Protein AF-0000000087521751 (afdb_homodimer)

Radius of gyration: 23.06 Å; Cα contacts (8 Å, |Δi|>4): 655; chains: 2; bounding box: 62×66×50 Å

Secondary structure (DSSP, 8-state):
--------HHHHHHHHHHHHHHHTSS-TTPBPPPHHHHHHHHT--HHHHHHHHHHHHHHTSEEEEPSSSTT-EEEE---HHHHHHHHHHHHIIIIIS-HHHHHHHHHHHHHHHHHSPPS-HHHHHHHHHHHHHHHHHHT-TT--HHHHHHHHHHHHHHHHHTT--HHHHHHHHHHHHHHHHHHHHH---HHHHHHHHHHHHHHHHHHHHHHHTT-HHHHHHHHHHHHHHHHHHS--/--------HHHHHHHHHHHHHHHTSS-TTPBPPPHHHHHHHHT--HHHHHHHHHHHHHHTSEEEEPSSSTT-EEEE---HHHHHHHHHHHHHHTTSS-HHHHHHHHHHHHHHHHHSPPS-HHHHHHHHHHHHHHHHHHT-TT--HHHHHHHHHHHHHHHHHTT--HHHHHHHHHHHHHHHHHHHHH---HHHHHHHHHHHHHHHHHHHHHHHTT-HHHHHHHHHHHHHHHHHHS--

Solvent-accessible surface area (backbone atoms only — not comparable to full-atom values): 24205 Å² total; per-residue (Å²): 133,87,71,66,76,73,75,54,68,27,52,58,52,49,52,49,50,36,50,29,22,58,72,56,80,39,48,76,68,37,68,51,74,53,51,67,57,48,11,64,76,67,72,47,52,50,67,32,38,49,50,29,52,48,46,34,31,58,27,20,39,27,47,72,43,89,62,90,49,96,77,34,40,37,28,33,43,68,37,52,36,56,17,37,13,53,31,48,39,45,36,40,23,57,63,66,50,56,71,68,42,52,51,52,47,47,43,55,50,41,30,50,21,37,56,42,72,52,74,42,65,68,56,33,51,51,41,50,55,53,43,50,53,49,51,57,57,61,61,40,88,80,56,47,69,69,56,42,34,50,49,50,33,51,46,53,34,46,56,27,39,34,28,60,34,60,64,62,30,12,51,41,52,17,41,30,61,58,52,26,49,55,58,59,66,34,54,89,46,67,82,65,40,56,67,51,52,56,52,48,50,52,51,52,52,52,32,51,49,24,54,73,68,65,35,27,68,58,23,19,52,46,47,43,50,53,55,51,51,53,54,69,70,26,80,118,130,88,71,69,76,74,75,56,67,27,51,56,54,48,52,50,50,38,50,29,22,56,74,56,79,40,47,77,68,35,68,52,72,51,50,66,57,48,10,62,75,69,71,47,51,50,67,31,37,48,50,28,52,48,45,33,32,57,28,19,41,27,48,70,44,90,63,92,50,97,75,33,37,38,29,33,42,75,37,48,32,57,18,30,24,54,34,46,42,44,24,37,29,55,65,56,42,54,71,66,42,54,53,51,48,46,44,54,52,42,27,51,21,36,57,42,72,50,73,42,66,69,57,34,50,50,41,51,54,52,44,49,53,48,51,58,56,60,62,39,87,82,55,50,70,69,56,41,34,50,48,49,32,51,43,53,33,46,55,29,39,32,27,61,33,57,64,61,31,34,50,39,40,12,40,29,62,48,52,27,50,56,58,58,67,38,55,87,44,67,81,67,37,54,68,50,51,55,52,49,50,52,50,52,51,53,34,50,49,24,54,73,68,65,35,27,66,59,22,19,51,46,48,43,50,50,55,50,52,53,54,68,69,29,77,120

Sequence (472 aa):
MSTKPTPRAYQVVLEAIERDLRTGKLNLGDQLPGERALAEAHGISRASVRDAIRILDVMGVVRTSTGSGPNSGAVIISNPSAGLSQALRLHVAAKGIQVREIVESRILLETWAAQMTPRDPIHAQQVIERTAVLIMRMDDPQLSRDEFHRIDAEFHVLLSSMAGNSVVEAMMESLRHSISDYVASAIPDDATWQPIVKVLRRQHKAIHRAFANNNRERAAHMLEEHINWFYQQTRFMSTKPTPRAYQVVLEAIERDLRTGKLNLGDQLPGERALAEAHGISRASVRDAIRILDVMGVVRTSTGSGPNSGAVIISNPSAGLSQALRLHVAAKGIQVREIVESRILLETWAAQMTPRDPIHAQQVIERTAVLIMRMDDPQLSRDEFHRIDAEFHVLLSSMAGNSVVEAMMESLRHSISDYVASAIPDDATWQPIVKVLRRQHKAIHRAFANNNRERAAHMLEEHINWFYQQTRF

Structure (mmCIF, N/CA/C/O backbone):
data_AF-0000000087521751-model_v1
#
loop_
_entity.id
_entity.type
_entity.pdbx_description
1 polymer 'FadR family transcriptional regulator'
#
loop_
_atom_site.group_PDB
_atom_site.id
_atom_site.type_symbol
_atom_site.label_atom_id
_atom_site.label_alt_id
_atom_site.label_comp_id
_atom_site.label_asym_id
_atom_site.label_entity_id
_atom_site.label_seq_id
_atom_site.pdbx_PDB_ins_code
_atom_site.Cartn_x
_atom_site.Cartn_y
_atom_site.Cartn_z
_atom_site.occupancy
_atom_site.B_iso_or_equiv
_atom_site.auth_seq_id
_atom_site.auth_comp_id
_atom_site.auth_asym_id
_atom_site.auth_atom_id
_atom_site.pdbx_PDB_model_num
ATOM 1 N N . MET A 1 1 ? -8.828 -33.531 10.609 1 24.83 1 MET A N 1
ATOM 2 C CA . MET A 1 1 ? -9.43 -32.938 9.422 1 24.83 1 MET A CA 1
ATOM 3 C C . MET A 1 1 ? -9.375 -31.422 9.484 1 24.83 1 MET A C 1
ATOM 5 O O . MET A 1 1 ? -10.016 -30.797 10.344 1 24.83 1 MET A O 1
ATOM 9 N N . SER A 1 2 ? -8.32 -30.609 9.352 1 33.34 2 SER A N 1
ATOM 10 C CA . SER A 1 2 ? -7.941 -29.219 9.617 1 33.34 2 SER A CA 1
ATOM 11 C C . SER A 1 2 ? -8.867 -28.25 8.891 1 33.34 2 SER A C 1
ATOM 13 O O . SER A 1 2 ? -8.82 -28.141 7.668 1 33.34 2 SER A O 1
ATOM 15 N N . THR A 1 3 ? -10.094 -28.125 9.281 1 34.84 3 THR A N 1
ATOM 16 C CA . THR A 1 3 ? -11.297 -27.625 8.617 1 34.84 3 THR A CA 1
ATOM 17 C C . THR A 1 3 ? -11.078 -26.203 8.086 1 34.84 3 THR A C 1
ATOM 19 O O . THR A 1 3 ? -10.688 -25.312 8.836 1 34.84 3 THR A O 1
ATOM 22 N N . LYS A 1 4 ? -10.578 -26.062 6.98 1 38.5 4 LYS A N 1
ATOM 23 C CA . LYS A 1 4 ? -10.5 -24.797 6.262 1 38.5 4 LYS A CA 1
ATOM 24 C C . LYS A 1 4 ? -11.719 -23.922 6.555 1 38.5 4 LYS A C 1
ATOM 26 O O . LYS A 1 4 ? -12.859 -24.344 6.363 1 38.5 4 LYS A O 1
ATOM 31 N N . PRO A 1 5 ? -11.664 -22.984 7.418 1 44.03 5 PRO A N 1
ATOM 32 C CA . PRO A 1 5 ? -12.898 -22.266 7.75 1 44.03 5 PRO A CA 1
ATOM 33 C C . PRO A 1 5 ? -13.75 -21.969 6.52 1 44.03 5 PRO A C 1
ATOM 35 O O . PRO A 1 5 ? -13.219 -21.812 5.418 1 44.03 5 PRO A O 1
ATOM 38 N N . THR A 1 6 ? -14.93 -22.578 6.324 1 47.19 6 THR A N 1
ATOM 39 C CA . THR A 1 6 ? -15.945 -22.344 5.301 1 47.19 6 THR A CA 1
ATOM 40 C C . THR A 1 6 ? -15.953 -20.891 4.859 1 47.19 6 THR A C 1
ATOM 42 O O . THR A 1 6 ? -16.047 -19.984 5.695 1 47.19 6 THR A O 1
ATOM 45 N N . PRO A 1 7 ? -15.398 -20.656 3.66 1 56.78 7 PRO A N 1
ATOM 46 C CA . PRO A 1 7 ? -15.461 -19.266 3.195 1 56.78 7 PRO A CA 1
ATOM 47 C C . PRO A 1 7 ? -16.766 -18.578 3.58 1 56.78 7 PRO A C 1
ATOM 49 O O . PRO A 1 7 ? -17.828 -19.203 3.594 1 56.78 7 PRO A O 1
ATOM 52 N N . ARG A 1 8 ? -16.641 -17.562 4.164 1 73 8 ARG A N 1
ATOM 53 C CA . ARG A 1 8 ? -17.812 -16.766 4.48 1 73 8 ARG A CA 1
ATOM 54 C C . ARG A 1 8 ? -18.594 -16.406 3.219 1 73 8 ARG A C 1
ATOM 56 O O . ARG A 1 8 ? -18 -16.234 2.15 1 73 8 ARG A O 1
ATOM 63 N N . ALA A 1 9 ? -19.812 -16.547 3.227 1 79.44 9 ALA A N 1
ATOM 64 C CA . ALA A 1 9 ? -20.734 -16.391 2.107 1 79.44 9 ALA A CA 1
ATOM 65 C C . ALA A 1 9 ? -20.406 -15.133 1.294 1 79.44 9 ALA A C 1
ATOM 67 O O . ALA A 1 9 ? -20.469 -15.156 0.063 1 79.44 9 ALA A O 1
ATOM 68 N N . TYR A 1 10 ? -19.922 -14.086 1.957 1 80.81 10 TYR A N 1
ATOM 69 C CA . TYR A 1 10 ? -19.641 -12.844 1.245 1 80.81 10 TYR A CA 1
ATOM 70 C C . TYR A 1 10 ? -18.422 -12.992 0.343 1 80.81 10 TYR A C 1
ATOM 72 O O . TYR A 1 10 ? -18.281 -12.281 -0.656 1 80.81 10 TYR A O 1
ATOM 80 N N . GLN A 1 11 ? -17.562 -13.93 0.572 1 83 11 GLN A N 1
ATOM 81 C CA . GLN A 1 11 ? -16.344 -14.133 -0.21 1 83 11 GLN A CA 1
ATOM 82 C C . GLN A 1 11 ? -16.672 -14.656 -1.604 1 83 11 GLN A C 1
ATOM 84 O O . GLN A 1 11 ? -15.961 -14.367 -2.566 1 83 11 GLN A O 1
ATOM 89 N N . VAL A 1 12 ? -17.766 -15.383 -1.648 1 85.56 12 VAL A N 1
ATOM 90 C CA . VAL A 1 12 ? -18.203 -15.914 -2.932 1 85.56 12 VAL A CA 1
ATOM 91 C C . VAL A 1 12 ? -18.5 -14.766 -3.891 1 85.56 12 VAL A C 1
ATOM 93 O O . VAL A 1 12 ? -18.109 -14.797 -5.059 1 85.56 12 VAL A O 1
ATOM 96 N N . VAL A 1 13 ? -19.141 -13.797 -3.373 1 87.94 13 VAL A N 1
ATOM 97 C CA . VAL A 1 13 ? -19.484 -12.641 -4.188 1 87.94 13 VAL A CA 1
ATOM 98 C C . VAL A 1 13 ? -18.234 -11.875 -4.57 1 87.94 13 VAL A C 1
ATOM 100 O O . VAL A 1 13 ? -18.078 -11.453 -5.719 1 87.94 13 VAL A O 1
ATOM 103 N N . LEU A 1 14 ? -17.344 -11.703 -3.643 1 86.12 14 LEU A N 1
ATOM 104 C CA . LEU A 1 14 ? -16.094 -10.977 -3.912 1 86.12 14 LEU A CA 1
ATOM 105 C C . LEU A 1 14 ? -15.289 -11.672 -5.004 1 86.12 14 LEU A C 1
ATOM 107 O O . LEU A 1 14 ? -14.797 -11.016 -5.926 1 86.12 14 LEU A O 1
ATOM 111 N N . GLU A 1 15 ? -15.219 -12.938 -4.926 1 86.12 15 GLU A N 1
ATOM 112 C CA . GLU A 1 15 ? -14.469 -13.719 -5.91 1 86.12 15 GLU A CA 1
ATOM 113 C C . GLU A 1 15 ? -15.141 -13.664 -7.281 1 86.12 15 GLU A C 1
ATOM 115 O O . GLU A 1 15 ? -14.461 -13.578 -8.305 1 86.12 15 GLU A O 1
ATOM 120 N N . ALA A 1 16 ? -16.406 -13.742 -7.281 1 88.5 16 ALA A N 1
ATOM 121 C CA . ALA A 1 16 ? -17.156 -13.672 -8.531 1 88.5 16 ALA A CA 1
ATOM 122 C C . ALA A 1 16 ? -16.953 -12.32 -9.219 1 88.5 16 ALA A C 1
ATOM 124 O O . ALA A 1 16 ? -16.734 -12.258 -10.43 1 88.5 16 ALA A O 1
ATOM 125 N N . ILE A 1 17 ? -17.016 -11.312 -8.445 1 88.94 17 ILE A N 1
ATOM 126 C CA . ILE A 1 17 ? -16.844 -9.969 -9 1 88.94 17 ILE A CA 1
ATOM 127 C C . ILE A 1 17 ? -15.422 -9.805 -9.523 1 88.94 17 ILE A C 1
ATOM 129 O O . ILE A 1 17 ? -15.211 -9.242 -10.602 1 88.94 17 ILE A O 1
ATOM 133 N N . GLU A 1 18 ? -14.508 -10.211 -8.758 1 85.75 18 GLU A N 1
ATOM 134 C CA . GLU A 1 18 ? -13.117 -10.156 -9.211 1 85.75 18 GLU A CA 1
ATOM 135 C C . GLU A 1 18 ? -12.938 -10.875 -10.547 1 85.75 18 GLU A C 1
ATOM 137 O O . GLU A 1 18 ? -12.289 -10.344 -11.453 1 85.75 18 GLU A O 1
ATOM 142 N N . ARG A 1 19 ? -13.492 -12.102 -10.664 1 85.12 19 ARG A N 1
ATOM 143 C CA . ARG A 1 19 ? -13.414 -12.883 -11.898 1 85.12 19 ARG A CA 1
ATOM 144 C C . ARG A 1 19 ? -14.07 -12.133 -13.055 1 85.12 19 ARG A C 1
ATOM 146 O O . ARG A 1 19 ? -13.516 -12.078 -14.156 1 85.12 19 ARG A O 1
ATOM 153 N N . ASP A 1 20 ? -15.211 -11.562 -12.789 1 89.69 20 ASP A N 1
ATOM 154 C CA . ASP A 1 20 ? -15.945 -10.852 -13.828 1 89.69 20 ASP A CA 1
ATOM 155 C C . ASP A 1 20 ? -15.188 -9.602 -14.281 1 89.69 20 ASP A C 1
ATOM 157 O O . ASP A 1 20 ? -15.227 -9.234 -15.453 1 89.69 20 ASP A O 1
ATOM 161 N N . LEU A 1 21 ? -14.531 -8.984 -13.391 1 86.88 21 LEU A N 1
ATOM 162 C CA . LEU A 1 21 ? -13.703 -7.832 -13.734 1 86.88 21 LEU A CA 1
ATOM 163 C C . LEU A 1 21 ? -12.5 -8.258 -14.57 1 86.88 21 LEU A C 1
ATOM 165 O O . LEU A 1 21 ? -12.188 -7.633 -15.586 1 86.88 21 LEU A O 1
ATOM 169 N N . ARG A 1 22 ? -11.953 -9.312 -14.219 1 79.19 22 ARG A N 1
ATOM 170 C CA . ARG A 1 22 ? -10.758 -9.82 -14.891 1 79.19 22 ARG A CA 1
ATOM 171 C C . ARG A 1 22 ? -11.078 -10.25 -16.328 1 79.19 22 ARG A C 1
ATOM 173 O O . ARG A 1 22 ? -10.281 -10.016 -17.234 1 79.19 22 ARG A O 1
ATOM 180 N N . THR A 1 23 ? -12.25 -10.867 -16.453 1 82.38 23 THR A N 1
ATOM 181 C CA . THR A 1 23 ? -12.617 -11.414 -17.75 1 82.38 23 THR A CA 1
ATOM 182 C C . THR A 1 23 ? -13.297 -10.359 -18.625 1 82.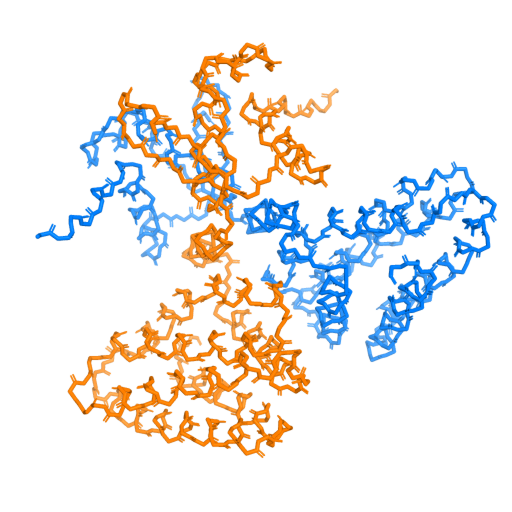38 23 THR A C 1
ATOM 184 O O . THR A 1 23 ? -13.578 -10.594 -19.797 1 82.38 23 THR A O 1
ATOM 187 N N . GLY A 1 24 ? -13.602 -9.219 -18 1 85.75 24 GLY A N 1
ATOM 188 C CA . GLY A 1 24 ? -14.227 -8.148 -18.75 1 85.75 24 GLY A CA 1
ATOM 189 C C . GLY A 1 24 ? -15.742 -8.242 -18.781 1 85.75 24 GLY A C 1
ATOM 190 O O . GLY A 1 24 ? -16.406 -7.445 -19.438 1 85.75 24 GLY A O 1
ATOM 191 N N . LYS A 1 25 ? -16.297 -9.203 -18.156 1 90.94 25 LYS A N 1
ATOM 192 C CA . LYS A 1 25 ? -17.75 -9.289 -18.031 1 90.94 25 LYS A CA 1
ATOM 193 C C . LYS A 1 25 ? -18.297 -8.086 -17.266 1 90.94 25 LYS A C 1
ATOM 195 O O . LYS A 1 25 ? -19.42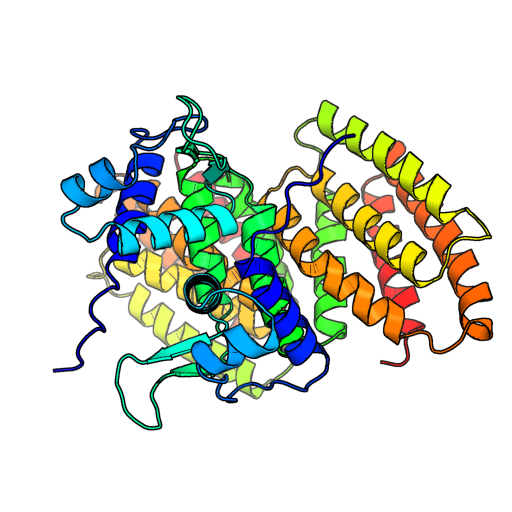2 -7.648 -17.531 1 90.94 25 LYS A O 1
ATOM 200 N N . LEU A 1 26 ? -17.547 -7.629 -16.266 1 91.19 26 LEU A N 1
ATOM 201 C CA . LEU A 1 26 ? -17.797 -6.375 -15.57 1 91.19 26 LEU A CA 1
ATOM 202 C C . LEU A 1 26 ? -16.719 -5.344 -15.898 1 91.19 26 LEU A C 1
ATOM 204 O O . LEU A 1 26 ? -15.539 -5.676 -15.984 1 91.19 26 LEU A O 1
ATOM 208 N N . ASN A 1 27 ? -17.172 -4.184 -16.141 1 89 27 ASN A N 1
ATOM 209 C CA . ASN A 1 27 ? -16.25 -3.098 -16.469 1 89 27 ASN A CA 1
ATOM 210 C C . ASN A 1 27 ? -16.484 -1.874 -15.594 1 89 27 ASN A C 1
ATOM 212 O O . ASN A 1 27 ? -17.547 -1.755 -14.961 1 89 27 ASN A O 1
ATOM 216 N N . LEU A 1 28 ? -15.453 -1.033 -15.586 1 85.56 28 LEU A N 1
ATOM 217 C CA . LEU A 1 28 ? -15.617 0.244 -14.898 1 85.56 28 LEU A CA 1
ATOM 218 C C . LEU A 1 28 ? -16.875 0.967 -15.383 1 85.56 28 LEU A C 1
ATOM 220 O O . LEU A 1 28 ? -17.141 0.999 -16.578 1 85.56 28 LEU A O 1
ATOM 224 N N . GLY A 1 29 ? -17.641 1.398 -14.445 1 88.75 29 GLY A N 1
ATOM 225 C CA . GLY A 1 29 ? -18.844 2.135 -14.789 1 88.75 29 GLY A CA 1
ATOM 226 C C . GLY A 1 29 ? -20.078 1.265 -14.828 1 88.75 29 GLY A C 1
ATOM 227 O O . GLY A 1 29 ? -21.203 1.775 -14.812 1 88.75 29 GLY A O 1
ATOM 228 N N . ASP A 1 30 ? -19.938 -0.026 -14.875 1 91.06 30 ASP A N 1
ATOM 229 C CA . ASP A 1 30 ? -21.078 -0.931 -14.891 1 91.06 30 ASP A CA 1
ATOM 230 C C . ASP A 1 30 ? -21.844 -0.875 -13.57 1 91.06 30 ASP A C 1
ATOM 232 O O . ASP A 1 30 ? -21.234 -0.729 -12.5 1 91.06 30 ASP A O 1
ATOM 236 N N . GLN A 1 31 ? -23.094 -1.045 -13.688 1 91.25 31 GLN A N 1
ATOM 237 C CA . GLN A 1 31 ? -23.922 -1.197 -12.5 1 91.25 31 GLN A CA 1
ATOM 238 C C . GLN A 1 31 ? -24.062 -2.666 -12.109 1 91.25 31 GLN A C 1
ATOM 240 O O . GLN A 1 31 ? -24.375 -3.512 -12.953 1 91.25 31 GLN A O 1
ATOM 245 N N . LEU A 1 32 ? -23.781 -2.908 -10.875 1 92.25 32 LEU A N 1
ATOM 246 C CA . LEU A 1 32 ? -24 -4.273 -10.406 1 92.25 32 LEU A CA 1
ATOM 247 C C . LEU A 1 32 ? -25.484 -4.582 -10.297 1 92.25 32 LEU A C 1
ATOM 249 O O . LEU A 1 32 ? -26.297 -3.689 -10.016 1 92.25 32 LEU A O 1
ATOM 253 N N . PRO A 1 33 ? -25.828 -5.836 -10.5 1 88.88 33 PRO A N 1
ATOM 254 C CA . PRO A 1 33 ? -27.203 -6.227 -10.203 1 88.88 33 PRO A CA 1
ATOM 255 C C . PRO A 1 33 ? -27.609 -5.922 -8.758 1 88.88 33 PRO A C 1
ATOM 257 O O . PRO A 1 33 ? -26.734 -5.773 -7.895 1 88.88 33 PRO A O 1
ATOM 260 N N . GLY A 1 34 ? -28.859 -5.758 -8.539 1 88.62 34 GLY A N 1
ATOM 261 C CA . GLY A 1 34 ? -29.344 -5.52 -7.191 1 88.62 34 GLY A CA 1
ATOM 262 C C . GLY A 1 34 ? -29.016 -6.645 -6.23 1 88.62 34 GLY A C 1
ATOM 263 O O . GLY A 1 34 ? -28.656 -7.746 -6.656 1 88.62 34 GLY A O 1
ATOM 264 N N . GLU A 1 35 ? -29.078 -6.379 -4.941 1 88.88 35 GLU A N 1
ATOM 265 C CA . GLU A 1 35 ? -28.703 -7.332 -3.9 1 88.88 35 GLU A CA 1
ATOM 266 C C . GLU A 1 35 ? -29.516 -8.625 -4.035 1 88.88 35 GLU A C 1
ATOM 268 O O . GLU A 1 35 ? -28.969 -9.719 -3.869 1 88.88 35 GLU A O 1
ATOM 273 N N . ARG A 1 36 ? -30.844 -8.477 -4.383 1 89.25 36 ARG A N 1
ATOM 274 C CA . ARG A 1 36 ? -31.688 -9.656 -4.527 1 89.25 36 ARG A CA 1
ATOM 275 C C . ARG A 1 36 ? -31.219 -10.523 -5.695 1 89.25 36 ARG A C 1
ATOM 277 O O . ARG A 1 36 ? -31.094 -11.742 -5.562 1 89.25 36 ARG A O 1
ATOM 284 N N . ALA A 1 37 ? -30.953 -9.922 -6.793 1 92 37 ALA A N 1
ATOM 285 C CA . ALA A 1 37 ? -30.5 -10.633 -7.984 1 92 37 ALA A CA 1
ATOM 286 C C . ALA A 1 37 ? -29.156 -11.32 -7.738 1 92 37 ALA A C 1
ATOM 288 O O . ALA A 1 37 ? -28.953 -12.469 -8.148 1 92 37 ALA A O 1
ATOM 289 N N . LEU A 1 38 ? -28.219 -10.672 -7.117 1 91.31 38 LEU A N 1
ATOM 290 C CA . LEU A 1 38 ? -26.906 -11.25 -6.812 1 91.31 38 LEU A CA 1
ATOM 291 C C . LEU A 1 38 ? -27.047 -12.422 -5.848 1 91.31 38 LEU A C 1
ATOM 293 O O . LEU A 1 38 ? -26.344 -13.43 -5.996 1 91.31 38 LEU A O 1
ATOM 297 N N . ALA A 1 39 ? -27.922 -12.211 -4.855 1 93.19 39 ALA A N 1
ATOM 298 C CA . ALA A 1 39 ? -28.156 -13.289 -3.896 1 93.19 39 ALA A CA 1
ATOM 299 C C . ALA A 1 39 ? -28.656 -14.547 -4.602 1 93.19 39 ALA A C 1
ATOM 301 O O . ALA A 1 39 ? -28.172 -15.648 -4.34 1 93.19 39 ALA A O 1
ATOM 302 N N . GLU A 1 40 ? -29.562 -14.383 -5.496 1 93.25 40 GLU A N 1
ATOM 303 C CA . GLU A 1 40 ? -30.125 -15.5 -6.254 1 93.25 40 GLU A CA 1
ATOM 304 C C . GLU A 1 40 ? -29.062 -16.125 -7.164 1 93.25 40 GLU A C 1
ATOM 306 O O . GLU A 1 40 ? -28.953 -17.359 -7.227 1 93.25 40 GLU A O 1
ATOM 311 N N . ALA A 1 41 ? -28.312 -15.383 -7.777 1 92 41 ALA A N 1
ATOM 312 C CA . ALA A 1 41 ? -27.328 -15.852 -8.742 1 92 41 ALA A CA 1
ATOM 313 C C . ALA A 1 41 ? -26.25 -16.688 -8.055 1 92 41 ALA A C 1
ATOM 315 O O . ALA A 1 41 ? -25.688 -17.609 -8.648 1 92 41 ALA A O 1
ATOM 316 N N . HIS A 1 42 ? -25.969 -16.344 -6.812 1 91.31 42 HIS A N 1
ATOM 317 C CA . HIS A 1 42 ? -24.828 -16.984 -6.152 1 91.31 42 HIS A CA 1
ATOM 318 C C . HIS A 1 42 ? -25.312 -17.938 -5.055 1 91.31 42 HIS A C 1
ATOM 320 O O . HIS A 1 42 ? -24.5 -18.594 -4.395 1 91.31 42 HIS A O 1
ATOM 326 N N . GLY A 1 43 ? -26.547 -17.953 -4.82 1 92.12 43 GLY A N 1
ATOM 327 C CA . GLY A 1 43 ? -27.125 -18.875 -3.85 1 92.12 43 GLY A CA 1
ATOM 328 C C . GLY A 1 43 ? -26.766 -18.516 -2.416 1 92.12 43 GLY A C 1
ATOM 329 O O . GLY A 1 43 ? -26.469 -19.406 -1.612 1 92.12 43 GLY A O 1
ATOM 330 N N . ILE A 1 44 ? -26.688 -17.266 -2.156 1 91.19 44 ILE A N 1
ATOM 331 C CA . ILE A 1 44 ? -26.359 -16.812 -0.806 1 91.19 44 ILE A CA 1
ATOM 332 C C . ILE A 1 44 ? -27.406 -15.805 -0.333 1 91.19 44 ILE A C 1
ATOM 334 O O . ILE A 1 44 ? -28.344 -15.469 -1.077 1 91.19 44 ILE A O 1
ATOM 338 N N . SER A 1 45 ? -27.359 -15.445 0.928 1 90.44 45 SER A N 1
ATOM 339 C CA . SER A 1 45 ? -28.344 -14.547 1.51 1 90.44 45 SER A CA 1
ATOM 340 C C . SER A 1 45 ? -28.125 -13.109 1.053 1 90.44 45 SER A C 1
ATOM 342 O O . SER A 1 45 ? -27.016 -12.75 0.658 1 90.44 45 SER A O 1
ATOM 344 N N . ARG A 1 46 ? -29.156 -12.297 1.12 1 86.94 46 ARG A N 1
ATOM 345 C CA . ARG A 1 46 ? -29.031 -10.875 0.824 1 86.94 46 ARG A CA 1
ATOM 346 C C . ARG A 1 46 ? -28.094 -10.188 1.799 1 86.94 46 ARG A C 1
ATOM 348 O O . ARG A 1 46 ? -27.391 -9.242 1.428 1 86.94 46 ARG A O 1
ATOM 355 N N . ALA A 1 47 ? -28.125 -10.672 2.953 1 82.81 47 ALA A N 1
ATOM 356 C CA . ALA A 1 47 ? -27.234 -10.109 3.963 1 82.81 47 ALA A CA 1
ATOM 357 C C . ALA A 1 47 ? -25.781 -10.32 3.588 1 82.81 47 ALA A C 1
ATOM 359 O O . ALA A 1 47 ? -24.953 -9.414 3.748 1 82.81 47 ALA A O 1
ATOM 360 N N . SER A 1 48 ? -25.5 -11.461 3.039 1 86.25 48 SER A N 1
ATOM 361 C CA . SER A 1 48 ? -24.141 -11.766 2.605 1 86.25 48 SER A CA 1
ATOM 362 C C . SER A 1 48 ? -23.734 -10.922 1.402 1 86.25 48 SER A C 1
ATOM 364 O O . SER A 1 48 ? -22.594 -10.484 1.3 1 86.25 48 SER A O 1
ATOM 366 N N . VAL A 1 49 ? -24.672 -10.727 0.531 1 88.31 49 VAL A N 1
ATOM 367 C CA . VAL A 1 49 ? -24.406 -9.883 -0.63 1 88.31 49 VAL A CA 1
ATOM 368 C C . VAL A 1 49 ? -24.141 -8.445 -0.177 1 88.31 49 VAL A C 1
ATOM 370 O O . VAL A 1 49 ? -23.203 -7.797 -0.654 1 88.31 49 VAL A O 1
ATOM 373 N N . ARG A 1 50 ? -24.906 -7.996 0.729 1 83.75 50 ARG A N 1
ATOM 374 C CA . ARG A 1 50 ? -24.719 -6.652 1.268 1 83.75 50 ARG A CA 1
ATOM 375 C C . ARG A 1 50 ? -23.328 -6.5 1.893 1 83.75 50 ARG A C 1
ATOM 377 O O . ARG A 1 50 ? -22.672 -5.477 1.71 1 83.75 50 ARG A O 1
ATOM 384 N N . ASP A 1 51 ? -22.984 -7.531 2.594 1 83.69 51 ASP A N 1
ATOM 385 C CA . ASP A 1 51 ? -21.656 -7.527 3.186 1 83.69 51 ASP A CA 1
ATOM 386 C C . ASP A 1 51 ? -20.578 -7.375 2.113 1 83.69 51 ASP A C 1
ATOM 388 O O . ASP A 1 51 ? -19.656 -6.566 2.26 1 83.69 51 ASP A O 1
ATOM 392 N N . ALA A 1 52 ? -20.734 -8.078 1.063 1 87.44 52 ALA A N 1
ATOM 393 C CA . ALA A 1 52 ? -19.766 -8.047 -0.022 1 87.44 52 ALA A CA 1
ATOM 394 C C . ALA A 1 52 ? -19.703 -6.672 -0.678 1 87.44 52 ALA A C 1
ATOM 396 O O . ALA A 1 52 ? -18.625 -6.145 -0.942 1 87.44 52 ALA A O 1
ATOM 397 N N . ILE A 1 53 ? -20.844 -6.152 -0.894 1 86.38 53 ILE A N 1
ATOM 398 C CA . ILE A 1 53 ? -20.922 -4.852 -1.551 1 86.38 53 ILE A CA 1
ATOM 399 C C . ILE A 1 53 ? -20.312 -3.781 -0.653 1 86.38 53 ILE A C 1
ATOM 401 O O . ILE A 1 53 ? -19.625 -2.873 -1.137 1 86.38 53 ILE A O 1
ATOM 405 N N . ARG A 1 54 ? -20.5 -3.912 0.579 1 83.19 54 ARG A N 1
ATOM 406 C CA . ARG A 1 54 ? -19.906 -2.967 1.521 1 83.19 54 ARG A CA 1
ATOM 407 C C . ARG A 1 54 ? -18.391 -3.062 1.515 1 83.19 54 ARG A C 1
ATOM 409 O O . ARG A 1 54 ? -17.688 -2.041 1.546 1 83.19 54 ARG A O 1
ATOM 416 N N . ILE A 1 55 ? -17.984 -4.246 1.536 1 81.31 55 ILE A N 1
ATOM 417 C CA . ILE A 1 55 ? -16.547 -4.473 1.482 1 81.31 55 ILE A CA 1
ATOM 418 C C . ILE A 1 55 ? -15.969 -3.854 0.209 1 81.31 55 ILE A C 1
ATOM 420 O O . ILE A 1 55 ? -14.961 -3.15 0.253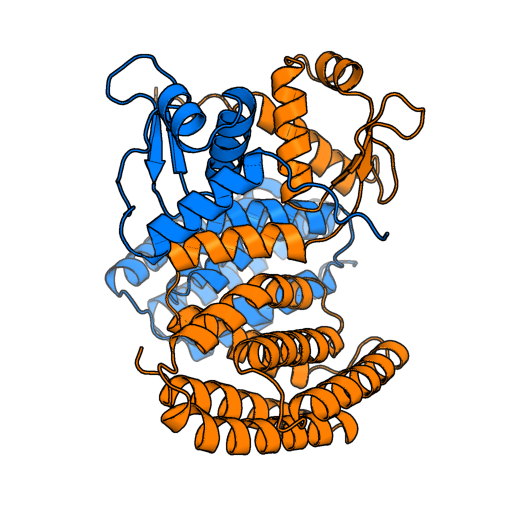 1 81.31 55 ILE A O 1
ATOM 424 N N . LEU A 1 56 ? -16.625 -4.09 -0.896 1 84.81 56 LEU A N 1
ATOM 425 C CA . LEU A 1 56 ? -16.188 -3.547 -2.176 1 84.81 56 LEU A CA 1
ATOM 426 C C . LEU A 1 56 ? -16.203 -2.021 -2.15 1 84.81 56 LEU A C 1
ATOM 428 O O . LEU A 1 56 ? -15.336 -1.378 -2.758 1 84.81 56 LEU A O 1
ATOM 432 N N . ASP A 1 57 ? -17.125 -1.524 -1.448 1 83.69 57 ASP A N 1
ATOM 433 C CA . ASP A 1 57 ? -17.234 -0.074 -1.321 1 83.69 57 ASP A CA 1
ATOM 434 C C . ASP A 1 57 ? -16.062 0.501 -0.534 1 83.69 57 ASP A C 1
ATOM 436 O O . ASP A 1 57 ? -15.414 1.453 -0.979 1 83.69 57 ASP A O 1
ATOM 440 N N . VAL A 1 58 ? -15.781 -0.077 0.534 1 77.12 58 VAL A N 1
ATOM 441 C CA . VAL A 1 58 ? -14.688 0.376 1.388 1 77.12 58 VAL A CA 1
ATOM 442 C C . VAL A 1 58 ? -13.359 0.227 0.65 1 77.12 58 VAL A C 1
ATOM 444 O O . VAL A 1 58 ? -12.461 1.06 0.799 1 77.12 58 VAL A O 1
ATOM 447 N N . MET A 1 59 ? -13.258 -0.803 -0.202 1 77.81 59 MET A N 1
ATOM 448 C CA . MET A 1 59 ? -12.031 -1.064 -0.948 1 77.81 59 MET A CA 1
ATOM 449 C C . MET A 1 59 ? -11.906 -0.123 -2.141 1 77.81 59 MET A C 1
ATOM 451 O O . MET A 1 59 ? -10.859 -0.065 -2.785 1 77.81 59 MET A O 1
ATOM 455 N N . GLY A 1 60 ? -13.039 0.595 -2.443 1 80.06 60 GLY A N 1
ATOM 456 C CA . GLY A 1 60 ? -13.008 1.545 -3.543 1 80.06 60 GLY A CA 1
ATOM 457 C C . GLY A 1 60 ? -13.281 0.907 -4.891 1 80.06 60 GLY A C 1
ATOM 458 O O . GLY A 1 60 ? -12.906 1.454 -5.93 1 80.06 60 GLY A O 1
ATOM 459 N N . VAL A 1 61 ? -13.836 -0.254 -4.91 1 83.38 61 VAL A N 1
ATOM 460 C CA . VAL A 1 61 ? -14.094 -0.985 -6.148 1 83.38 61 VAL A CA 1
ATOM 461 C C . VAL A 1 61 ? -15.492 -0.649 -6.66 1 83.38 61 VAL A C 1
ATOM 463 O O . VAL A 1 61 ? -15.742 -0.684 -7.867 1 83.38 61 VAL A O 1
ATOM 466 N N . VAL A 1 62 ? -16.422 -0.307 -5.652 1 87.56 62 VAL A N 1
ATOM 467 C CA . VAL A 1 62 ? -17.766 0.102 -6.043 1 87.56 62 VAL A CA 1
ATOM 468 C C . VAL A 1 62 ? -18.141 1.387 -5.309 1 87.56 62 VAL A C 1
ATOM 470 O O . VAL A 1 62 ? -17.531 1.736 -4.297 1 87.56 62 VAL A O 1
ATOM 473 N N . ARG A 1 63 ? -18.953 2.121 -5.852 1 87.19 63 ARG A N 1
ATOM 474 C CA . ARG A 1 63 ? -19.641 3.23 -5.188 1 87.19 63 ARG A CA 1
ATOM 475 C C . ARG A 1 63 ? -21.125 2.939 -5.016 1 87.19 63 ARG A C 1
ATOM 477 O O . ARG A 1 63 ? -21.812 2.637 -5.984 1 87.19 63 ARG A O 1
ATOM 484 N N . THR A 1 64 ? -21.5 2.896 -3.744 1 85.06 64 THR A N 1
ATOM 485 C CA . THR A 1 64 ? -22.906 2.604 -3.48 1 85.06 64 THR A CA 1
ATOM 486 C C . THR A 1 64 ? -23.703 3.893 -3.248 1 85.06 64 THR A C 1
ATOM 488 O O . THR A 1 64 ? -23.188 4.84 -2.648 1 85.06 64 THR A O 1
ATOM 491 N N . SER A 1 65 ? -24.688 4.195 -3.887 1 73.88 65 SER A N 1
ATOM 492 C CA . SER A 1 65 ? -25.594 5.324 -3.672 1 73.88 65 SER A CA 1
ATOM 493 C C . SER A 1 65 ? -26.891 4.871 -3.021 1 73.88 65 SER A C 1
ATOM 495 O O . SER A 1 65 ? -27.391 3.783 -3.311 1 73.88 65 SER A O 1
ATOM 497 N N . THR A 1 66 ? -27.141 5.574 -1.867 1 60.28 66 THR A N 1
ATOM 498 C CA . THR A 1 66 ? -28.391 5.32 -1.154 1 60.28 66 THR A CA 1
ATOM 499 C C . THR A 1 66 ? -29.578 5.82 -1.958 1 60.28 66 THR A C 1
ATOM 501 O O . THR A 1 66 ? -29.453 6.738 -2.766 1 60.28 66 THR A O 1
ATOM 504 N N . GLY A 1 67 ? -30.672 5.141 -2.145 1 58.28 67 GLY A N 1
ATOM 505 C CA . GLY A 1 67 ? -31.953 5.594 -2.672 1 58.28 67 GLY A CA 1
ATOM 506 C C . GLY A 1 67 ? -32.656 4.535 -3.486 1 58.28 67 GLY A C 1
ATOM 507 O O . GLY A 1 67 ? -32.188 3.402 -3.6 1 58.28 67 GLY A O 1
ATOM 508 N N . SER A 1 68 ? -33.875 4.574 -3.662 1 56.25 68 SER A N 1
ATOM 509 C CA . SER A 1 68 ? -34.812 3.643 -4.309 1 56.25 68 SER A CA 1
ATOM 510 C C . SER A 1 68 ? -34.812 3.846 -5.82 1 56.25 68 SER A C 1
ATOM 512 O O . SER A 1 68 ? -35.469 3.094 -6.543 1 56.25 68 SER A O 1
ATOM 514 N N . GLY A 1 69 ? -34.062 4.824 -6.316 1 53.34 69 GLY A N 1
ATOM 515 C CA . GLY A 1 69 ? -34.219 5.125 -7.73 1 53.34 69 GLY A CA 1
ATOM 516 C C . GLY A 1 69 ? -33.312 4.328 -8.633 1 53.34 69 GLY A C 1
ATOM 517 O O . GLY A 1 69 ? -32.5 3.518 -8.156 1 53.34 69 GLY A O 1
ATOM 518 N N . PRO A 1 70 ? -33.625 4.324 -9.984 1 52.91 70 PRO A N 1
ATOM 519 C CA . PRO A 1 70 ? -32.906 3.564 -11 1 52.91 70 PRO A CA 1
ATOM 520 C C . PRO A 1 70 ? -31.375 3.672 -10.844 1 52.91 70 PRO A C 1
ATOM 522 O O . PRO A 1 70 ? -30.641 2.836 -11.367 1 52.91 70 PRO A O 1
ATOM 525 N N . ASN A 1 71 ? -31.031 4.719 -10.148 1 55.62 71 ASN A N 1
ATOM 526 C CA . ASN A 1 71 ? -29.609 4.957 -9.992 1 55.62 71 ASN A CA 1
ATOM 527 C C . ASN A 1 71 ? -29.094 4.441 -8.648 1 55.62 71 ASN A C 1
ATOM 529 O O . ASN A 1 71 ? -27.969 4.723 -8.258 1 55.62 71 ASN A O 1
ATOM 533 N N . SER A 1 72 ? -30.109 3.811 -8.023 1 66.81 72 SER A N 1
ATOM 534 C CA . SER A 1 72 ? -29.75 3.186 -6.758 1 66.81 72 SER A CA 1
ATOM 535 C C . SER A 1 72 ? -28.984 1.883 -6.977 1 66.81 72 SER A C 1
ATOM 537 O O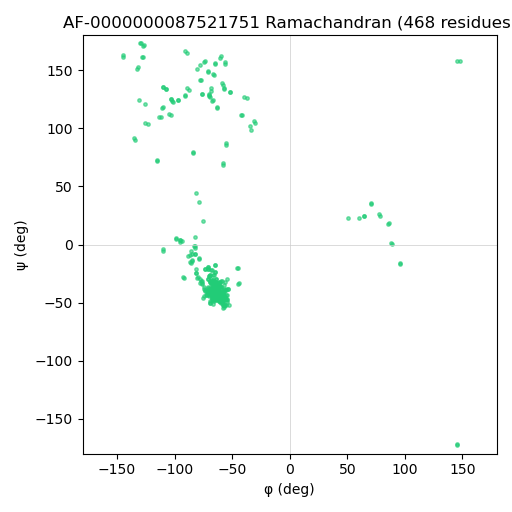 . SER A 1 72 ? -29.172 1.216 -7.996 1 66.81 72 SER A O 1
ATOM 539 N N . GLY A 1 73 ? -27.875 1.733 -6.328 1 79.81 73 GLY A N 1
ATOM 540 C CA . GLY A 1 73 ? -27.125 0.503 -6.477 1 79.81 73 GLY A CA 1
ATOM 541 C C . GLY A 1 73 ? -25.625 0.72 -6.422 1 79.81 73 GLY A C 1
ATOM 542 O O . GLY A 1 73 ? -25.156 1.778 -5.996 1 79.81 73 GLY A O 1
ATOM 543 N N . ALA A 1 74 ? -24.969 -0.337 -6.723 1 89.62 74 ALA A N 1
ATOM 544 C CA . ALA A 1 74 ? -23.516 -0.328 -6.703 1 89.62 74 ALA A CA 1
ATOM 545 C C . ALA A 1 74 ? -22.953 -0.232 -8.117 1 89.62 74 ALA A C 1
ATOM 547 O O . ALA A 1 74 ? -23.375 -0.969 -9.008 1 89.62 74 ALA A O 1
ATOM 548 N N . VAL A 1 75 ? -22.109 0.814 -8.383 1 91 75 VAL A N 1
ATOM 549 C CA . VAL A 1 75 ? -21.438 1.014 -9.656 1 91 75 VAL A CA 1
ATOM 550 C C . VAL A 1 75 ? -19.953 0.7 -9.508 1 91 75 VAL A C 1
ATOM 552 O O . VAL A 1 75 ? -19.328 1.098 -8.523 1 91 75 VAL A O 1
ATOM 555 N N . ILE A 1 76 ? -19.422 -0.051 -10.438 1 89.44 76 ILE A N 1
ATOM 556 C CA . ILE A 1 76 ? -18 -0.411 -10.398 1 89.44 76 ILE A CA 1
ATOM 557 C C . ILE A 1 76 ? -17.156 0.833 -10.617 1 89.44 76 ILE A C 1
ATOM 559 O O . ILE A 1 76 ? -17.344 1.561 -11.594 1 89.44 76 ILE A O 1
ATOM 563 N N . ILE A 1 77 ? -16.312 1.081 -9.703 1 84.25 77 ILE A N 1
ATOM 564 C CA . ILE A 1 77 ? -15.328 2.145 -9.82 1 84.25 77 ILE A CA 1
ATOM 565 C C . ILE A 1 77 ? -13.938 1.593 -9.5 1 84.25 77 ILE A C 1
ATOM 567 O O . ILE A 1 77 ? -13.789 0.412 -9.172 1 84.25 77 ILE A O 1
ATOM 571 N N . SER A 1 78 ? -12.898 2.256 -9.641 1 78.25 78 SER A N 1
ATOM 572 C CA . SER A 1 78 ? -11.547 1.887 -9.227 1 78.25 78 SER A CA 1
ATOM 573 C C . SER A 1 78 ? -10.844 3.053 -8.539 1 78.25 78 SER A C 1
ATOM 575 O O . SER A 1 78 ? -10.25 3.902 -9.211 1 78.25 78 SER A O 1
ATOM 577 N N . ASN A 1 79 ? -10.984 3.074 -7.23 1 75.75 79 ASN A N 1
ATOM 578 C CA . ASN A 1 79 ? -10.25 4.008 -6.387 1 75.75 79 ASN A CA 1
ATOM 579 C C . ASN A 1 79 ? -9.289 3.275 -5.449 1 75.75 79 ASN A C 1
ATOM 581 O O . ASN A 1 79 ? -9.531 3.197 -4.242 1 75.75 79 ASN A O 1
ATOM 585 N N . PRO A 1 80 ? -8.258 2.771 -5.977 1 68.69 80 PRO A N 1
ATOM 586 C CA . PRO A 1 80 ? -7.332 1.937 -5.211 1 68.69 80 PRO A CA 1
ATOM 587 C C . PRO A 1 80 ? -6.785 2.643 -3.973 1 68.69 80 PRO A C 1
ATOM 589 O O . PRO A 1 80 ? -6.59 2.01 -2.932 1 68.69 80 PRO A O 1
ATOM 592 N N . SER A 1 81 ? -6.625 3.916 -4.066 1 64.25 81 SER A N 1
ATOM 593 C CA . SER A 1 81 ? -6.051 4.676 -2.959 1 64.25 81 SER A CA 1
ATOM 594 C C . SER A 1 81 ? -6.941 4.613 -1.726 1 64.25 81 SER A C 1
ATOM 596 O O . SER A 1 81 ? -6.453 4.473 -0.603 1 64.25 81 SER A O 1
ATOM 598 N N . ALA A 1 82 ? -8.211 4.645 -1.959 1 63.56 82 ALA A N 1
ATOM 599 C CA . ALA A 1 82 ? -9.141 4.656 -0.833 1 63.56 82 ALA A CA 1
ATOM 600 C C . ALA A 1 82 ? -9.102 3.334 -0.073 1 63.56 82 ALA A C 1
ATOM 602 O O . ALA A 1 82 ? -9.047 3.318 1.159 1 63.56 82 ALA A O 1
ATOM 603 N N . GLY A 1 83 ? -9.148 2.223 -0.754 1 63.69 83 GLY A N 1
ATOM 604 C CA . GLY A 1 83 ? -9.148 0.911 -0.127 1 63.69 83 GLY A CA 1
ATOM 605 C C . GLY A 1 83 ? -7.836 0.59 0.572 1 63.69 83 GLY A C 1
ATOM 606 O O . GLY A 1 83 ? -7.836 0.145 1.722 1 63.69 83 GLY A O 1
ATOM 607 N N . LEU A 1 84 ? -6.762 0.854 -0.009 1 65.62 84 LEU A N 1
ATOM 608 C CA . LEU A 1 84 ? -5.438 0.542 0.516 1 65.62 84 LEU A CA 1
ATOM 609 C C . LEU A 1 84 ? -5.102 1.433 1.708 1 65.62 84 LEU A C 1
ATOM 611 O O . LEU A 1 84 ? -4.523 0.967 2.693 1 65.62 84 LEU A O 1
ATOM 615 N N . SER A 1 85 ? -5.555 2.656 1.593 1 66.5 85 SER A N 1
ATOM 616 C CA . SER A 1 85 ? -5.266 3.625 2.643 1 66.5 85 SER A CA 1
ATOM 617 C C . SER A 1 85 ? -5.922 3.229 3.959 1 66.5 85 SER A C 1
ATOM 619 O O . SER A 1 85 ? -5.305 3.324 5.023 1 66.5 85 SER A O 1
ATOM 621 N N . GLN A 1 86 ? -7.148 2.758 3.859 1 67.25 86 GLN A N 1
ATOM 622 C CA . GLN A 1 86 ? -7.867 2.393 5.074 1 67.25 86 GLN A CA 1
ATOM 623 C C . GLN A 1 86 ? -7.188 1.228 5.789 1 67.25 86 GLN A C 1
ATOM 625 O O . GLN A 1 86 ? -6.988 1.269 7.004 1 67.25 86 GLN A O 1
ATOM 630 N N . ALA A 1 87 ? -6.793 0.263 5.062 1 66.88 87 ALA A N 1
ATOM 631 C CA . ALA A 1 87 ? -6.125 -0.897 5.648 1 66.88 87 ALA A CA 1
ATOM 632 C C . ALA A 1 87 ? -4.793 -0.502 6.277 1 66.88 87 ALA A C 1
ATOM 634 O O . ALA A 1 87 ? -4.504 -0.871 7.418 1 66.88 87 ALA A O 1
ATOM 635 N N . LEU A 1 88 ? -4.016 0.233 5.617 1 67.88 88 LEU A N 1
ATOM 636 C CA . LEU A 1 88 ? -2.691 0.611 6.094 1 67.88 88 LEU A CA 1
ATOM 637 C C . LEU A 1 88 ? -2.793 1.494 7.336 1 67.88 88 LEU A C 1
ATOM 639 O O . LEU A 1 88 ? -2.027 1.326 8.289 1 67.88 88 LEU A O 1
ATOM 643 N N . ARG A 1 89 ? -3.727 2.447 7.297 1 68.62 89 ARG A N 1
ATOM 644 C CA . ARG A 1 89 ? -3.936 3.334 8.438 1 68.62 89 ARG A CA 1
ATOM 645 C C . ARG A 1 89 ? -4.219 2.537 9.703 1 68.62 89 ARG A C 1
ATOM 647 O O . ARG A 1 89 ? -3.684 2.846 10.773 1 68.62 89 ARG A O 1
ATOM 654 N N . LEU A 1 90 ? -5.102 1.57 9.617 1 71.5 90 LEU A N 1
ATOM 655 C CA . LEU A 1 90 ? -5.488 0.768 10.773 1 71.5 90 LEU A CA 1
ATOM 656 C C . LEU A 1 90 ? -4.305 -0.034 11.305 1 71.5 90 LEU A C 1
ATOM 658 O O . LEU A 1 90 ? -4.133 -0.164 12.516 1 71.5 90 LEU A O 1
ATOM 662 N N . HIS A 1 91 ? -3.512 -0.502 10.477 1 71.94 91 HIS A N 1
ATOM 663 C CA . HIS A 1 91 ? -2.367 -1.297 10.906 1 71.94 91 HIS A CA 1
ATOM 664 C C . HIS A 1 91 ? -1.295 -0.417 11.539 1 71.94 91 HIS A C 1
ATOM 666 O O . HIS A 1 91 ? -0.597 -0.85 12.461 1 71.94 91 HIS A O 1
ATOM 672 N N . VAL A 1 92 ? -1.091 0.724 10.992 1 67.62 92 VAL A N 1
ATOM 673 C CA . VAL A 1 92 ? -0.185 1.688 11.609 1 67.62 92 VAL A CA 1
ATOM 674 C C . VAL A 1 92 ? -0.691 2.057 13 1 67.62 92 VAL A C 1
ATOM 676 O O . VAL A 1 92 ? 0.078 2.064 13.969 1 67.62 92 VAL A O 1
ATOM 679 N N . ALA A 1 93 ? -1.953 2.352 13.102 1 68.75 93 ALA A N 1
ATOM 680 C CA . ALA A 1 93 ? -2.557 2.705 14.383 1 68.75 93 ALA A CA 1
ATOM 681 C C . ALA A 1 93 ? -2.361 1.59 15.406 1 68.75 93 ALA A C 1
ATOM 683 O O . ALA A 1 93 ? -2.162 1.856 16.594 1 68.75 93 ALA A O 1
ATOM 684 N N . ALA A 1 94 ? -2.379 0.488 14.992 1 67.69 94 ALA A N 1
ATOM 685 C CA . ALA A 1 94 ? -2.242 -0.659 15.891 1 67.69 94 ALA A CA 1
ATOM 686 C C . ALA A 1 94 ? -0.796 -0.831 16.344 1 67.69 94 ALA A C 1
ATOM 688 O O . ALA A 1 94 ? -0.463 -1.81 17.016 1 67.69 94 ALA A O 1
ATOM 689 N N . LYS A 1 95 ? 0.028 0.437 16.188 1 60.28 95 LYS A N 1
ATOM 690 C CA . LYS A 1 95 ? 1.416 0.576 16.609 1 60.28 95 LYS A CA 1
ATOM 691 C C . LYS A 1 95 ? 2.273 -0.569 16.078 1 60.28 95 LYS A C 1
ATOM 693 O O . LYS A 1 95 ? 3.277 -0.936 16.703 1 60.28 95 LYS A O 1
ATOM 698 N N . GLY A 1 96 ? 1.787 -0.968 15.227 1 62.53 96 GLY A N 1
ATOM 699 C CA . GLY A 1 96 ? 2.623 -2.01 14.648 1 62.53 96 GLY A CA 1
ATOM 700 C C . GLY A 1 96 ? 3.703 -1.467 13.727 1 62.53 96 GLY A C 1
ATOM 701 O O . GLY A 1 96 ? 4.59 -2.207 13.305 1 62.53 96 GLY A O 1
ATOM 702 N N . ILE A 1 97 ? 3.705 0.001 13.562 1 70.69 97 ILE A N 1
ATOM 703 C CA . ILE A 1 97 ? 4.684 0.615 12.672 1 70.69 97 ILE A CA 1
ATOM 704 C C . ILE A 1 97 ? 5.375 1.775 13.383 1 70.69 97 ILE A C 1
ATOM 706 O O . ILE A 1 97 ? 4.711 2.658 13.93 1 70.69 97 ILE A O 1
ATOM 710 N N . GLN A 1 98 ? 6.715 1.834 13.5 1 76.5 98 GLN A N 1
ATOM 711 C CA . GLN A 1 98 ? 7.512 2.883 14.125 1 76.5 98 GLN A CA 1
ATOM 712 C C . GLN A 1 98 ? 7.637 4.098 13.211 1 76.5 98 GLN A C 1
ATOM 714 O O . GLN A 1 98 ? 7.582 3.969 11.984 1 76.5 98 GLN A O 1
ATOM 719 N N . VAL A 1 99 ? 7.875 5.297 13.883 1 78.94 99 VAL A N 1
ATOM 720 C CA . VAL A 1 99 ? 7.996 6.551 13.148 1 78.94 99 VAL A CA 1
ATOM 721 C C . VAL A 1 99 ? 9.125 6.441 12.133 1 78.94 99 VAL A C 1
ATOM 723 O O . VAL A 1 99 ? 9 6.922 11 1 78.94 99 VAL A O 1
ATOM 726 N N . ARG A 1 100 ? 10.219 5.848 12.523 1 86.19 100 ARG A N 1
ATOM 727 C CA . ARG A 1 100 ? 11.359 5.695 11.625 1 86.19 100 ARG A CA 1
ATOM 728 C C . ARG A 1 100 ? 10.961 4.945 10.359 1 86.19 100 ARG A C 1
ATOM 730 O O . ARG A 1 100 ? 11.477 5.23 9.273 1 86.19 100 ARG A O 1
ATOM 737 N N . GLU A 1 101 ? 10.117 3.955 10.508 1 86.31 101 GLU A N 1
ATOM 738 C CA . GLU A 1 101 ? 9.664 3.178 9.359 1 86.31 101 GLU A CA 1
ATOM 739 C C . GLU A 1 101 ? 8.82 4.035 8.414 1 86.31 101 GLU A C 1
ATOM 741 O O . GLU A 1 101 ? 8.898 3.873 7.191 1 86.31 101 GLU A O 1
ATOM 746 N N . ILE A 1 102 ? 8.047 4.906 8.984 1 83.88 102 ILE A N 1
ATOM 747 C CA . ILE A 1 102 ? 7.25 5.832 8.188 1 83.88 102 ILE A CA 1
ATOM 748 C C . ILE A 1 102 ? 8.172 6.797 7.441 1 83.88 102 ILE A C 1
ATOM 750 O O . ILE A 1 102 ? 8 7.023 6.242 1 83.88 102 ILE A O 1
ATOM 754 N N . VAL A 1 103 ? 9.172 7.312 8.102 1 90.06 103 VAL A N 1
ATOM 755 C CA . VAL A 1 103 ? 10.117 8.266 7.523 1 90.06 103 VAL A CA 1
ATOM 756 C C . VAL A 1 103 ? 10.867 7.609 6.367 1 90.06 103 VAL A C 1
ATOM 758 O O . VAL A 1 103 ? 10.938 8.172 5.27 1 90.06 103 VAL A O 1
ATOM 761 N N . GLU A 1 104 ? 11.336 6.434 6.598 1 93.19 104 GLU A N 1
ATOM 762 C CA . GLU A 1 104 ? 12.055 5.688 5.57 1 93.19 104 GLU A CA 1
ATOM 763 C C . GLU A 1 104 ? 11.172 5.426 4.352 1 93.19 104 GLU A C 1
ATOM 765 O O . GLU A 1 104 ? 11.617 5.551 3.213 1 9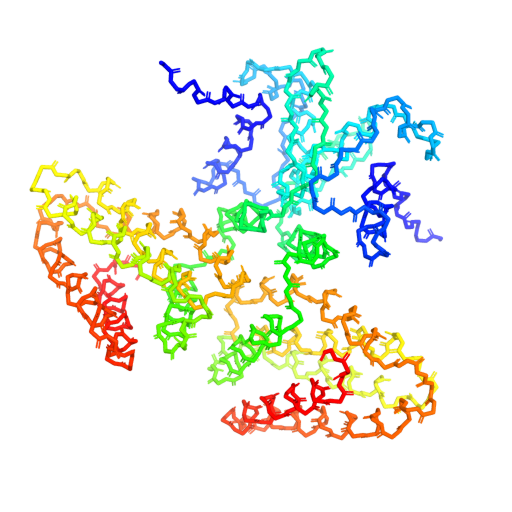3.19 104 GLU A O 1
ATOM 770 N N . SER A 1 105 ? 9.984 5.043 4.555 1 92 105 SER A N 1
ATOM 771 C CA . SER A 1 105 ? 9.047 4.77 3.475 1 92 105 SER A CA 1
ATOM 772 C C . SER A 1 105 ? 8.742 6.031 2.672 1 92 105 SER A C 1
ATOM 774 O O . SER A 1 105 ? 8.664 5.984 1.442 1 92 105 SER A O 1
ATOM 776 N N . ARG A 1 106 ? 8.539 7.125 3.373 1 93.25 106 ARG A N 1
ATOM 777 C CA . ARG A 1 106 ? 8.32 8.391 2.684 1 93.25 106 ARG A CA 1
ATOM 778 C C . ARG A 1 106 ? 9.484 8.719 1.755 1 93.25 106 ARG A C 1
ATOM 780 O O . ARG A 1 106 ? 9.273 9.062 0.588 1 93.25 106 ARG A O 1
ATOM 787 N N . ILE A 1 107 ? 10.672 8.656 2.35 1 96.56 107 ILE A N 1
ATOM 788 C CA . ILE A 1 107 ? 11.844 8.977 1.548 1 96.56 107 ILE A CA 1
ATOM 789 C C . ILE A 1 107 ? 11.891 8.086 0.312 1 96.56 107 ILE A C 1
ATOM 791 O O . ILE A 1 107 ? 12.055 8.57 -0.809 1 96.56 107 ILE A O 1
ATOM 795 N N . LEU A 1 108 ? 11.695 6.859 0.518 1 96.81 108 LEU A N 1
ATOM 796 C CA . LEU A 1 108 ? 11.711 5.875 -0.56 1 96.81 108 LEU A CA 1
ATOM 797 C C . LEU A 1 108 ? 10.688 6.227 -1.635 1 96.81 108 LEU A C 1
ATOM 799 O O . LEU A 1 108 ? 11.039 6.387 -2.807 1 96.81 108 LEU A O 1
ATOM 803 N N . LEU A 1 109 ? 9.477 6.418 -1.31 1 95.88 109 LEU A N 1
ATOM 804 C CA . LEU A 1 109 ? 8.359 6.586 -2.238 1 95.88 109 LEU A CA 1
ATOM 805 C C . LEU A 1 109 ? 8.391 7.973 -2.871 1 95.88 109 LEU A C 1
ATOM 807 O O . LEU A 1 109 ? 8.203 8.109 -4.082 1 95.88 109 LEU A O 1
ATOM 811 N N . GLU A 1 110 ? 8.594 8.977 -2.09 1 97.62 110 GLU A N 1
ATOM 812 C CA . GLU A 1 110 ? 8.5 10.344 -2.584 1 97.62 110 GLU A CA 1
ATOM 813 C C . GLU A 1 110 ? 9.672 10.688 -3.496 1 97.62 110 GLU A C 1
ATOM 815 O O . GLU A 1 110 ? 9.508 11.391 -4.492 1 97.62 110 GLU A O 1
ATOM 820 N N . THR A 1 111 ? 10.891 10.242 -3.129 1 98.06 111 THR A N 1
ATOM 821 C CA . THR A 1 111 ? 12.039 10.539 -3.979 1 98.06 111 THR A CA 1
ATOM 822 C C . THR A 1 111 ? 11.953 9.773 -5.297 1 98.06 111 THR A C 1
ATOM 824 O O . THR A 1 111 ? 12.312 10.297 -6.352 1 98.06 111 THR A O 1
ATOM 827 N N . TRP A 1 112 ? 11.516 8.523 -5.18 1 97.06 112 TRP A N 1
ATOM 828 C CA . TRP A 1 112 ? 11.289 7.777 -6.414 1 97.06 112 TRP A CA 1
ATOM 829 C C . TRP A 1 112 ? 10.297 8.5 -7.316 1 97.06 112 TRP A C 1
ATOM 831 O O . TRP A 1 112 ? 10.57 8.719 -8.5 1 97.06 112 TRP A O 1
ATOM 841 N N . ALA A 1 113 ? 9.156 8.859 -6.77 1 97.12 113 ALA A N 1
ATOM 842 C CA . ALA A 1 113 ? 8.117 9.531 -7.543 1 97.12 113 ALA A CA 1
ATOM 843 C C . ALA A 1 113 ? 8.641 10.82 -8.172 1 97.12 113 ALA A C 1
ATOM 845 O O . ALA A 1 113 ? 8.297 11.156 -9.305 1 97.12 113 ALA A O 1
ATOM 846 N N . ALA A 1 114 ? 9.422 11.555 -7.406 1 97.69 114 ALA A N 1
ATOM 847 C CA . ALA A 1 114 ? 9.969 12.82 -7.883 1 97.69 114 ALA A CA 1
ATOM 848 C C . ALA A 1 114 ? 10.836 12.609 -9.117 1 97.69 114 ALA A C 1
ATOM 850 O O . ALA A 1 114 ? 10.875 13.461 -10.008 1 97.69 114 ALA A O 1
ATOM 851 N N . GLN A 1 115 ? 11.5 11.492 -9.211 1 96.5 115 GLN A N 1
ATOM 852 C CA . GLN A 1 115 ? 12.469 11.266 -10.281 1 96.5 115 GLN A CA 1
ATOM 853 C C . GLN A 1 115 ? 11.797 10.711 -11.531 1 96.5 115 GLN A C 1
ATOM 855 O O . GLN A 1 115 ? 12.375 10.719 -12.617 1 96.5 115 GLN A O 1
ATOM 860 N N . MET A 1 116 ? 10.609 10.242 -11.406 1 95 116 MET A N 1
ATOM 861 C CA . MET A 1 116 ? 9.906 9.625 -12.523 1 95 116 MET A CA 1
ATOM 862 C C . MET A 1 116 ? 9.359 10.695 -13.469 1 95 116 MET A C 1
ATOM 864 O O . MET A 1 116 ? 8.906 11.75 -13.031 1 95 116 MET A O 1
ATOM 868 N N . THR A 1 117 ? 9.453 10.352 -14.758 1 92.88 117 THR A N 1
ATOM 869 C CA . THR A 1 117 ? 8.734 11.18 -15.719 1 92.88 117 THR A CA 1
ATOM 870 C C . THR A 1 117 ? 7.227 10.977 -15.594 1 92.88 117 THR A C 1
ATOM 872 O O . THR A 1 117 ? 6.75 9.836 -15.602 1 92.88 117 THR A O 1
ATOM 875 N N . PRO A 1 118 ? 6.539 12.094 -15.492 1 93.19 118 PRO A N 1
ATOM 876 C CA . PRO A 1 118 ? 5.086 11.938 -15.367 1 93.19 118 PRO A CA 1
ATOM 877 C C . PRO A 1 118 ? 4.465 11.203 -16.547 1 93.19 118 PRO A C 1
ATOM 879 O O . PRO A 1 118 ? 4.816 11.469 -17.703 1 93.19 118 PRO A O 1
ATOM 882 N N . ARG A 1 119 ? 3.564 10.352 -16.312 1 90.12 119 ARG A N 1
ATOM 883 C CA . ARG A 1 119 ? 2.893 9.57 -17.359 1 90.12 119 ARG A CA 1
ATOM 884 C C . ARG A 1 119 ? 1.84 10.414 -18.078 1 90.12 119 ARG A C 1
ATOM 886 O O . ARG A 1 119 ? 1.583 10.211 -19.266 1 90.12 119 ARG A O 1
ATOM 893 N N . ASP A 1 120 ? 1.241 11.273 -17.391 1 93.5 120 ASP A N 1
ATOM 894 C CA . ASP A 1 120 ? 0.199 12.164 -17.891 1 93.5 120 ASP A CA 1
ATOM 895 C C . ASP A 1 120 ? 0.565 13.625 -17.656 1 93.5 120 ASP A C 1
ATOM 897 O O . ASP A 1 120 ? 0.404 14.133 -16.531 1 93.5 120 ASP A O 1
ATOM 901 N N . PRO A 1 121 ? 0.97 14.266 -18.672 1 93.69 121 PRO A N 1
ATOM 902 C CA . PRO A 1 121 ? 1.393 15.656 -18.516 1 93.69 121 PRO A CA 1
ATOM 903 C C . PRO A 1 121 ? 0.265 16.562 -18.031 1 93.69 121 PRO A C 1
ATOM 905 O O . PRO A 1 121 ? 0.519 17.547 -17.328 1 93.69 121 PRO A O 1
ATOM 908 N N . ILE A 1 122 ? -0.873 16.281 -18.422 1 95.62 122 ILE A N 1
ATOM 909 C CA . ILE A 1 122 ? -2.012 17.078 -17.969 1 95.62 122 ILE A CA 1
ATOM 910 C C . ILE A 1 122 ? -2.186 16.922 -16.453 1 95.62 122 ILE A C 1
ATOM 912 O O . ILE A 1 122 ? -2.334 17.906 -15.742 1 95.62 122 ILE A O 1
ATOM 916 N N . HIS A 1 123 ? -2.1 15.703 -16.016 1 93.75 123 HIS A N 1
ATOM 917 C CA . HIS A 1 123 ? -2.17 15.453 -14.57 1 93.75 123 HIS A CA 1
ATOM 918 C C . HIS A 1 123 ? -1.015 16.125 -13.836 1 93.75 123 HIS A C 1
ATOM 920 O O . HIS A 1 123 ? -1.209 16.703 -12.773 1 93.75 123 HIS A O 1
ATOM 926 N N . ALA A 1 124 ? 0.134 16.031 -14.398 1 95.88 124 ALA A N 1
ATOM 927 C CA . ALA A 1 124 ? 1.314 16.641 -13.789 1 95.88 124 ALA A 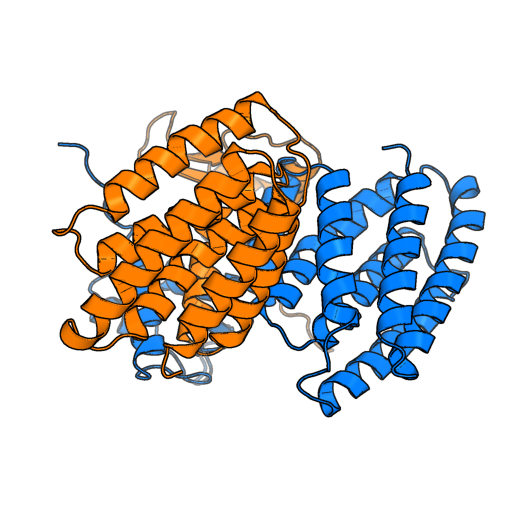CA 1
ATOM 928 C C . ALA A 1 124 ? 1.12 18.141 -13.586 1 95.88 124 ALA A C 1
ATOM 930 O O . ALA A 1 124 ? 1.449 18.672 -12.531 1 95.88 124 ALA A O 1
ATOM 931 N N . GLN A 1 125 ? 0.595 18.734 -14.586 1 96.81 125 GLN A N 1
ATOM 932 C CA . GLN A 1 125 ? 0.343 20.172 -14.5 1 96.81 125 GLN A CA 1
ATOM 933 C C . GLN A 1 125 ? -0.693 20.484 -13.422 1 96.81 125 GLN A C 1
ATOM 935 O O . GLN A 1 125 ? -0.555 21.469 -12.68 1 96.81 125 GLN A O 1
ATOM 940 N N . GLN A 1 126 ? -1.713 19.688 -13.375 1 97.31 126 GLN A N 1
ATOM 941 C CA . GLN A 1 126 ? -2.721 19.844 -12.336 1 97.31 126 GLN A CA 1
ATOM 942 C C . GLN A 1 126 ? -2.104 19.719 -10.945 1 97.31 126 GLN A C 1
ATOM 944 O O . GLN A 1 126 ? -2.467 20.453 -10.023 1 97.31 126 GLN A O 1
ATOM 949 N N . VAL A 1 127 ? -1.236 18.781 -10.797 1 97.31 127 VAL A N 1
ATOM 950 C CA . VAL A 1 127 ? -0.567 18.562 -9.516 1 97.31 127 VAL A CA 1
ATOM 951 C C . VAL A 1 127 ? 0.244 19.797 -9.148 1 97.31 127 VAL A C 1
ATOM 953 O O . VAL A 1 127 ? 0.201 20.25 -8 1 97.31 127 VAL A O 1
ATOM 956 N N . ILE A 1 128 ? 0.968 20.359 -10.102 1 98 128 ILE A N 1
ATOM 957 C CA . ILE A 1 128 ? 1.765 21.562 -9.859 1 98 128 ILE A CA 1
ATOM 958 C C . ILE A 1 128 ? 0.856 22.703 -9.406 1 98 128 ILE A C 1
ATOM 960 O O . ILE A 1 128 ? 1.162 23.406 -8.445 1 98 128 ILE A O 1
ATOM 964 N N . GLU A 1 129 ? -0.241 22.844 -10.047 1 98.19 129 GLU A N 1
ATOM 965 C CA . GLU A 1 129 ? -1.18 23.906 -9.727 1 98.19 129 GLU A CA 1
ATOM 966 C C . GLU A 1 129 ? -1.81 23.703 -8.352 1 98.19 129 GLU A C 1
ATOM 968 O O . GLU A 1 129 ? -1.904 24.641 -7.559 1 98.19 129 GLU A O 1
ATOM 973 N N . ARG A 1 130 ? -2.219 22.547 -8.094 1 98 130 ARG A N 1
ATOM 974 C CA . ARG A 1 130 ? -2.857 22.234 -6.812 1 98 130 ARG A CA 1
ATOM 975 C C . ARG A 1 130 ? -1.868 22.375 -5.66 1 98 130 ARG A C 1
ATOM 977 O O . ARG A 1 130 ? -2.225 22.844 -4.582 1 98 130 ARG A O 1
ATOM 984 N N . THR A 1 131 ? -0.651 21.922 -5.859 1 98.38 131 THR A N 1
ATOM 985 C CA . THR A 1 131 ? 0.338 22.031 -4.793 1 98.38 131 THR A CA 1
ATOM 986 C C . THR A 1 131 ? 0.75 23.469 -4.566 1 98.38 131 THR A C 1
ATOM 988 O O . THR A 1 131 ? 1.113 23.859 -3.453 1 98.38 131 THR A O 1
ATOM 991 N N . ALA A 1 132 ? 0.665 24.328 -5.598 1 98.31 132 ALA A N 1
ATOM 992 C CA . ALA A 1 132 ? 0.894 25.766 -5.422 1 98.31 132 ALA A CA 1
ATOM 993 C C . ALA A 1 132 ? -0.122 26.359 -4.457 1 98.31 132 ALA A C 1
ATOM 995 O O . ALA A 1 132 ? 0.23 27.203 -3.615 1 98.31 132 ALA A O 1
ATOM 996 N N . VAL A 1 133 ? -1.34 25.953 -4.629 1 98.31 133 VAL A N 1
ATOM 997 C CA . VAL A 1 133 ? -2.402 26.422 -3.742 1 98.31 133 VAL A CA 1
ATOM 998 C C . VAL A 1 133 ? -2.113 25.969 -2.311 1 98.31 133 VAL A C 1
ATOM 1000 O O . VAL A 1 133 ? -2.301 26.75 -1.366 1 98.31 133 VAL A O 1
ATOM 1003 N N . LEU A 1 134 ? -1.659 24.75 -2.104 1 98.12 134 LEU A N 1
ATOM 1004 C CA . LEU A 1 134 ? -1.337 24.234 -0.777 1 98.12 134 LEU A CA 1
ATOM 1005 C C . LEU A 1 134 ? -0.194 25.031 -0.15 1 98.12 134 LEU A C 1
ATOM 1007 O O . LEU A 1 134 ? -0.218 25.328 1.049 1 98.12 134 LEU A O 1
ATOM 1011 N N . ILE A 1 135 ? 0.811 25.375 -0.948 1 98 135 ILE A N 1
ATOM 1012 C CA . ILE A 1 135 ? 1.933 26.172 -0.47 1 98 135 ILE A CA 1
ATOM 1013 C C . ILE A 1 135 ? 1.427 27.531 0.026 1 98 135 ILE A C 1
ATOM 1015 O O . ILE A 1 135 ? 1.847 28.016 1.083 1 98 135 ILE A O 1
ATOM 1019 N N . MET A 1 136 ? 0.544 28.125 -0.721 1 97.56 136 MET A N 1
ATOM 1020 C CA . MET A 1 136 ? -0.046 29.391 -0.324 1 97.56 136 MET A CA 1
ATOM 1021 C C . MET A 1 136 ? -0.777 29.266 1.008 1 97.56 136 MET A C 1
ATOM 1023 O O . MET A 1 136 ? -0.648 30.125 1.878 1 97.56 136 MET A O 1
ATOM 1027 N N . ARG A 1 137 ? -1.492 28.219 1.165 1 97.69 137 ARG A N 1
ATOM 1028 C CA . ARG A 1 137 ? -2.211 27.969 2.412 1 97.69 137 ARG A CA 1
ATOM 1029 C C . ARG A 1 137 ? -1.24 27.766 3.57 1 97.69 137 ARG A C 1
ATOM 1031 O O . ARG A 1 137 ? -1.46 28.281 4.668 1 97.69 137 ARG A O 1
ATOM 1038 N N . MET A 1 138 ? -0.146 27.062 3.34 1 97.12 138 MET A N 1
ATOM 1039 C CA . MET A 1 138 ? 0.845 26.781 4.375 1 97.12 138 MET A CA 1
ATOM 1040 C C . MET A 1 138 ? 1.562 28.062 4.801 1 97.12 138 MET A C 1
ATOM 1042 O O . MET A 1 138 ? 2.1 28.141 5.906 1 97.12 138 MET A O 1
ATOM 1046 N N . ASP A 1 139 ? 1.527 29.016 3.928 1 96.5 139 ASP A N 1
ATOM 1047 C CA . ASP A 1 139 ? 2.229 30.266 4.195 1 96.5 139 ASP A CA 1
ATOM 1048 C C . ASP A 1 139 ? 1.39 31.188 5.074 1 96.5 139 ASP A C 1
ATOM 1050 O O . ASP A 1 139 ? 1.873 32.219 5.535 1 96.5 139 ASP A O 1
ATOM 1054 N N . ASP A 1 140 ? 0.134 30.828 5.332 1 96.19 140 ASP A N 1
ATOM 1055 C CA . ASP A 1 140 ? -0.716 31.625 6.215 1 96.19 140 ASP A CA 1
ATOM 1056 C C . ASP A 1 140 ? -0.153 31.656 7.637 1 96.19 140 ASP A C 1
ATOM 1058 O O . ASP A 1 140 ? -0.079 30.625 8.305 1 96.19 140 ASP A O 1
ATOM 1062 N N . PRO A 1 141 ? 0.19 32.844 8.102 1 92.75 141 PRO A N 1
ATOM 1063 C CA . PRO A 1 141 ? 0.777 32.938 9.438 1 92.75 141 PRO A CA 1
ATOM 1064 C C . PRO A 1 141 ? -0.198 32.531 10.539 1 92.75 141 PRO A C 1
ATOM 1066 O O . PRO A 1 141 ? 0.222 32.219 11.656 1 92.75 141 PRO A O 1
ATOM 1069 N N . GLN A 1 142 ? -1.48 32.5 10.25 1 93.62 142 GLN A N 1
ATOM 1070 C CA . GLN A 1 142 ? -2.488 32.188 11.25 1 93.62 142 GLN A CA 1
ATOM 1071 C C . GLN A 1 142 ? -2.85 30.703 11.219 1 93.62 142 GLN A C 1
ATOM 1073 O O . GLN A 1 142 ? -3.676 30.234 12.008 1 93.62 142 GLN A O 1
ATOM 1078 N N . LEU A 1 143 ? -2.211 29.984 10.398 1 94.06 143 LEU A N 1
ATOM 1079 C CA . LEU A 1 143 ? -2.52 28.562 10.258 1 94.06 143 LEU A CA 1
ATOM 1080 C C . LEU A 1 143 ? -2.109 27.797 11.5 1 94.06 143 LEU A C 1
ATOM 1082 O O . LEU A 1 143 ? -0.994 27.953 12 1 94.06 143 LEU A O 1
ATOM 1086 N N . SER A 1 144 ? -3.096 27.031 12.039 1 91.25 144 SER A N 1
ATOM 1087 C CA . SER A 1 144 ? -2.77 26.219 13.203 1 91.25 144 SER A CA 1
ATOM 1088 C C . SER A 1 144 ? -1.749 25.141 12.859 1 91.25 144 SER A C 1
ATOM 1090 O O . SER A 1 144 ? -1.634 24.734 11.703 1 91.25 144 SER A O 1
ATOM 1092 N N . ARG A 1 145 ? -1.052 24.688 13.844 1 89.31 145 ARG A N 1
ATOM 1093 C CA . ARG A 1 145 ? -0.07 23.625 13.672 1 89.31 145 ARG A CA 1
ATOM 1094 C C . ARG A 1 145 ? -0.717 22.359 13.102 1 89.31 145 ARG A C 1
ATOM 1096 O O . ARG A 1 145 ? -0.177 21.75 12.188 1 89.31 145 ARG A O 1
ATOM 1103 N N . ASP A 1 146 ? -1.816 22 13.594 1 85.62 146 ASP A N 1
ATOM 1104 C CA . ASP A 1 146 ? -2.537 20.812 13.125 1 85.62 146 ASP A CA 1
ATOM 1105 C C . ASP A 1 146 ? -2.916 20.953 11.656 1 85.62 146 ASP A C 1
ATOM 1107 O O . ASP A 1 146 ? -2.746 20 10.875 1 85.62 146 ASP A O 1
ATOM 1111 N N . GLU A 1 147 ? -3.432 22.094 11.344 1 90.75 147 GLU A N 1
ATOM 1112 C CA . GLU A 1 147 ? -3.82 22.312 9.953 1 90.75 147 GLU A CA 1
ATOM 1113 C C . GLU A 1 147 ? -2.602 22.312 9.031 1 90.75 147 GLU A C 1
ATOM 1115 O O . GLU A 1 147 ? -2.676 21.828 7.902 1 90.75 147 GLU A O 1
ATOM 1120 N N . PHE A 1 148 ? -1.474 22.875 9.469 1 93.56 148 PHE A N 1
ATOM 1121 C CA . PHE A 1 148 ? -0.245 22.844 8.688 1 93.56 148 PHE A CA 1
ATOM 1122 C C . PHE A 1 148 ? 0.156 21.422 8.352 1 93.56 148 PHE A C 1
ATOM 1124 O O . PHE A 1 148 ? 0.465 21.109 7.199 1 93.56 148 PHE A O 1
ATOM 1131 N N . HIS A 1 149 ? 0.08 20.578 9.359 1 89.25 149 HIS A N 1
ATOM 1132 C CA . HIS A 1 149 ? 0.51 19.188 9.156 1 89.25 149 HIS A CA 1
ATOM 1133 C C . HIS A 1 149 ? -0.436 18.453 8.219 1 89.25 149 HIS A C 1
ATOM 1135 O O . HIS A 1 149 ? -0.005 17.594 7.453 1 89.25 149 HIS A O 1
ATOM 1141 N N . ARG A 1 150 ? -1.662 18.75 8.266 1 87.69 150 ARG A N 1
ATOM 1142 C CA . ARG A 1 150 ? -2.625 18.172 7.344 1 87.69 150 ARG A CA 1
ATOM 1143 C C . ARG A 1 150 ? -2.324 18.578 5.906 1 87.69 150 ARG A C 1
ATOM 1145 O O . ARG A 1 150 ? -2.293 17.734 5.008 1 87.69 150 ARG A O 1
ATOM 1152 N N . ILE A 1 151 ? -2.107 19.844 5.715 1 95 151 ILE A N 1
ATOM 1153 C CA . ILE A 1 151 ? -1.819 20.375 4.387 1 95 151 ILE A CA 1
ATOM 1154 C C . ILE A 1 151 ? -0.472 19.844 3.9 1 95 151 ILE A C 1
ATOM 1156 O O . ILE A 1 151 ? -0.317 19.516 2.725 1 95 151 ILE A O 1
ATOM 1160 N N . ASP A 1 152 ? 0.471 19.766 4.816 1 95.12 152 ASP A N 1
ATOM 1161 C CA . ASP A 1 152 ? 1.79 19.219 4.52 1 95.12 152 ASP A CA 1
ATOM 1162 C C . ASP A 1 152 ? 1.685 17.781 3.994 1 95.12 152 ASP A C 1
ATOM 1164 O O . ASP A 1 152 ? 2.287 17.438 2.973 1 95.12 152 ASP A O 1
ATOM 1168 N N . ALA A 1 153 ? 0.937 16.984 4.695 1 90.94 153 ALA A N 1
ATOM 1169 C CA . ALA A 1 153 ? 0.739 15.609 4.27 1 90.94 153 ALA A CA 1
ATOM 1170 C C . ALA A 1 153 ? 0.092 15.547 2.887 1 90.94 153 ALA A C 1
ATOM 1172 O O . ALA A 1 153 ? 0.502 14.75 2.039 1 90.94 153 ALA A O 1
ATOM 1173 N N . GLU A 1 154 ? -0.893 16.375 2.654 1 91.88 154 GLU A N 1
ATOM 1174 C CA . GLU A 1 154 ? -1.556 16.438 1.354 1 91.88 154 GLU A CA 1
ATOM 1175 C C . GLU A 1 154 ? -0.576 16.828 0.252 1 91.88 154 GLU A C 1
ATOM 1177 O O . GLU A 1 154 ? -0.626 16.281 -0.853 1 91.88 154 GLU A O 1
ATOM 1182 N N . PHE A 1 155 ? 0.281 17.781 0.574 1 97.31 155 PHE A N 1
ATOM 1183 C CA . PHE A 1 155 ? 1.312 18.266 -0.341 1 97.31 155 PHE A CA 1
ATOM 1184 C C . PHE A 1 155 ? 2.188 17.109 -0.817 1 97.31 155 PHE A C 1
ATOM 1186 O O . PHE A 1 155 ? 2.387 16.938 -2.021 1 97.31 155 PHE A O 1
ATOM 1193 N N . HIS A 1 156 ? 2.617 16.281 0.048 1 96.31 156 HIS A N 1
ATOM 1194 C CA . HIS A 1 156 ? 3.52 15.172 -0.264 1 96.31 156 HIS A CA 1
ATOM 1195 C C . HIS A 1 156 ? 2.799 14.078 -1.041 1 96.31 156 HIS A C 1
ATOM 1197 O O . HIS A 1 156 ? 3.354 13.508 -1.985 1 96.31 156 HIS A O 1
ATOM 1203 N N . VAL A 1 157 ? 1.618 13.828 -0.652 1 91.81 157 VAL A N 1
ATOM 1204 C CA . VAL A 1 157 ? 0.832 12.82 -1.352 1 91.81 157 VAL A CA 1
ATOM 1205 C C . VAL A 1 157 ? 0.597 13.258 -2.797 1 91.81 157 VAL A C 1
ATOM 1207 O O . VAL A 1 157 ? 0.792 12.469 -3.729 1 91.81 157 VAL A O 1
ATOM 1210 N N . LEU A 1 158 ? 0.204 14.508 -2.98 1 94.62 158 LEU A N 1
ATOM 1211 C CA . LEU A 1 158 ? -0.079 15.016 -4.316 1 94.62 158 LEU A CA 1
ATOM 1212 C C . LEU A 1 158 ? 1.169 14.969 -5.195 1 94.62 158 LEU A C 1
ATOM 1214 O O . LEU A 1 158 ? 1.114 14.508 -6.336 1 94.62 158 LEU A O 1
ATOM 1218 N N . LEU A 1 159 ? 2.277 15.398 -4.68 1 97.25 159 LEU A N 1
ATOM 1219 C CA . LEU A 1 159 ? 3.508 15.383 -5.461 1 97.25 159 LEU A CA 1
ATOM 1220 C C . LEU A 1 159 ? 3.859 13.961 -5.883 1 97.25 159 LEU A C 1
ATOM 1222 O O . LEU A 1 159 ? 4.289 13.734 -7.02 1 97.25 159 LEU A O 1
ATOM 1226 N N . SER A 1 160 ? 3.691 13.031 -4.984 1 95.69 160 SER A N 1
ATOM 1227 C CA . SER A 1 160 ? 4.031 11.641 -5.277 1 95.69 160 SER A CA 1
ATOM 1228 C C . SER A 1 160 ? 3.121 11.062 -6.359 1 95.69 160 SER A C 1
ATOM 1230 O O . SER A 1 160 ? 3.523 10.172 -7.102 1 95.69 160 SER A O 1
ATOM 1232 N N . SER A 1 161 ? 1.905 11.609 -6.477 1 92.19 161 SER A N 1
ATOM 1233 C CA . SER A 1 161 ? 0.941 11.109 -7.453 1 92.19 161 SER A CA 1
ATOM 1234 C C . SER A 1 161 ? 1.354 11.469 -8.875 1 92.19 161 SER A C 1
ATOM 1236 O O . SER A 1 161 ? 0.858 10.883 -9.836 1 92.19 161 SER A O 1
ATOM 1238 N N . MET A 1 162 ? 2.195 12.43 -9 1 94.56 162 MET A N 1
ATOM 1239 C CA . MET A 1 162 ? 2.605 12.93 -10.305 1 94.56 162 MET A CA 1
ATOM 1240 C C . MET A 1 162 ? 3.238 11.82 -11.141 1 94.56 162 MET A C 1
ATOM 1242 O O . MET A 1 162 ? 3.111 11.82 -12.367 1 94.56 162 MET A O 1
ATOM 1246 N N . ALA A 1 163 ? 3.898 10.875 -10.5 1 93.94 163 ALA A N 1
ATOM 1247 C CA . ALA A 1 163 ? 4.59 9.789 -11.188 1 93.94 163 ALA A CA 1
ATOM 1248 C C . ALA A 1 163 ? 3.604 8.891 -11.93 1 93.94 163 ALA A C 1
ATOM 1250 O O . ALA A 1 163 ? 3.984 8.172 -12.859 1 93.94 163 ALA A O 1
ATOM 1251 N N . GLY A 1 164 ? 2.363 8.906 -11.469 1 90 164 GLY A N 1
ATOM 1252 C CA . GLY A 1 164 ? 1.337 8.133 -12.148 1 90 164 GLY A CA 1
ATOM 1253 C C . GLY A 1 164 ? 1.39 6.652 -11.812 1 90 164 GLY A C 1
ATOM 1254 O O . GLY A 1 164 ? 1.082 5.809 -12.656 1 90 164 GLY A O 1
ATOM 1255 N N . ASN A 1 165 ? 1.881 6.254 -10.766 1 90.56 165 ASN A N 1
ATOM 1256 C CA . ASN A 1 165 ? 1.834 4.887 -10.25 1 90.56 165 ASN A CA 1
ATOM 1257 C C . ASN A 1 165 ? 0.807 4.746 -9.125 1 90.56 165 ASN A C 1
ATOM 1259 O O . ASN A 1 165 ? 1.013 5.254 -8.023 1 90.56 165 ASN A O 1
ATOM 1263 N N . SER A 1 166 ? -0.192 4.047 -9.445 1 82.81 166 SER A N 1
ATOM 1264 C CA . SER A 1 166 ? -1.34 3.975 -8.547 1 82.81 166 SER A CA 1
ATOM 1265 C C . SER A 1 166 ? -0.976 3.277 -7.238 1 82.81 166 SER A C 1
ATOM 1267 O O . SER A 1 166 ? -1.538 3.588 -6.188 1 82.81 166 SER A O 1
ATOM 1269 N N . VAL A 1 167 ? -0.051 2.34 -7.258 1 81.81 167 VAL A N 1
ATOM 1270 C CA . VAL A 1 167 ? 0.375 1.646 -6.047 1 81.81 167 VAL A CA 1
ATOM 1271 C C . VAL A 1 167 ? 1.09 2.623 -5.117 1 81.81 167 VAL A C 1
ATOM 1273 O O . VAL A 1 167 ? 0.783 2.691 -3.924 1 81.81 167 VAL A O 1
ATOM 1276 N N . VAL A 1 168 ? 1.992 3.375 -5.652 1 88.19 168 VAL A N 1
ATOM 1277 C CA . VAL A 1 168 ? 2.738 4.359 -4.879 1 88.19 168 VAL A CA 1
ATOM 1278 C C . VAL A 1 168 ? 1.781 5.406 -4.312 1 88.19 168 VAL A C 1
ATOM 1280 O O . VAL A 1 168 ? 1.886 5.789 -3.145 1 88.19 168 VAL A O 1
ATOM 1283 N N . GLU A 1 169 ? 0.893 5.852 -5.137 1 84.75 169 GLU A N 1
ATOM 1284 C CA . GLU A 1 169 ? -0.09 6.836 -4.699 1 84.75 169 GLU A CA 1
ATOM 1285 C C . GLU A 1 169 ? -0.935 6.301 -3.547 1 84.75 169 GLU A C 1
ATOM 1287 O O . GLU A 1 169 ? -1.177 7.008 -2.566 1 84.75 169 GLU A O 1
ATOM 1292 N N . ALA A 1 170 ? -1.312 5.121 -3.736 1 76.81 170 ALA A N 1
ATOM 1293 C CA . ALA A 1 170 ? -2.137 4.5 -2.705 1 76.81 170 ALA A CA 1
ATOM 1294 C C . ALA A 1 170 ? -1.366 4.363 -1.395 1 76.81 170 ALA A C 1
ATOM 1296 O O . ALA A 1 170 ? -1.917 4.594 -0.316 1 76.81 170 ALA A O 1
ATOM 1297 N N . MET A 1 171 ? -0.153 4.012 -1.479 1 81.88 171 MET A N 1
ATOM 1298 C CA . MET A 1 171 ? 0.687 3.881 -0.292 1 81.88 171 MET A CA 1
ATOM 1299 C C . MET A 1 171 ? 0.853 5.227 0.409 1 81.88 171 MET A C 1
ATOM 1301 O O . MET A 1 171 ? 0.691 5.32 1.627 1 81.88 171 MET A O 1
ATOM 1305 N N . MET A 1 172 ? 1.114 6.211 -0.338 1 86.38 172 MET A N 1
ATOM 1306 C CA . MET A 1 172 ? 1.295 7.543 0.233 1 86.38 172 MET A CA 1
ATOM 1307 C C . MET A 1 172 ? 0.004 8.039 0.876 1 86.38 172 MET A C 1
ATOM 1309 O O . MET A 1 172 ? 0.034 8.656 1.94 1 86.38 172 MET A O 1
ATOM 1313 N N . GLU A 1 173 ? -1.064 7.816 0.238 1 78.88 173 GLU A N 1
ATOM 1314 C CA . GLU A 1 173 ? -2.355 8.195 0.805 1 78.88 173 GLU A CA 1
ATOM 1315 C C . GLU A 1 173 ? -2.605 7.488 2.133 1 78.88 173 GLU A C 1
ATOM 1317 O O . GLU A 1 173 ? -3.164 8.078 3.061 1 78.88 173 GLU A O 1
ATOM 1322 N N . SER A 1 174 ? -2.178 6.328 2.162 1 72 174 SER A N 1
ATOM 1323 C CA . SER A 1 174 ? -2.375 5.547 3.377 1 72 174 SER A CA 1
ATOM 1324 C C . SER A 1 174 ? -1.524 6.078 4.523 1 72 174 SER A C 1
ATOM 1326 O O . SER A 1 174 ? -1.914 5.98 5.691 1 72 174 SER A O 1
ATOM 1328 N N . LEU A 1 175 ? -0.436 6.602 4.215 1 77.38 175 LEU A N 1
ATOM 1329 C CA . LEU A 1 175 ? 0.49 7.094 5.23 1 77.38 175 LEU A CA 1
ATOM 1330 C C . LEU A 1 175 ? 0.14 8.523 5.641 1 77.38 175 LEU A C 1
ATOM 1332 O O . LEU A 1 175 ? 0.724 9.062 6.582 1 77.38 175 LEU A O 1
ATOM 1336 N N . ARG A 1 176 ? -0.84 9.094 4.93 1 77 176 ARG A N 1
ATOM 1337 C CA . ARG A 1 176 ? -1.142 10.508 5.102 1 77 176 ARG A CA 1
ATOM 1338 C C . ARG A 1 176 ? -1.417 10.836 6.566 1 77 176 ARG A C 1
ATOM 1340 O O . ARG A 1 176 ? -0.832 11.773 7.121 1 77 176 ARG A O 1
ATOM 1347 N N . HIS A 1 177 ? -2.268 10.086 7.219 1 68.25 177 HIS A N 1
ATOM 1348 C CA . HIS A 1 177 ? -2.641 10.367 8.602 1 68.25 177 HIS A CA 1
ATOM 1349 C C . HIS A 1 177 ? -1.49 10.062 9.555 1 68.25 177 HIS A C 1
ATOM 1351 O O . HIS A 1 177 ? -1.26 10.797 10.516 1 68.25 177 HIS A O 1
ATOM 1357 N N . SER A 1 178 ? -0.809 8.969 9.25 1 69.44 178 SER A N 1
ATOM 1358 C CA . SER A 1 178 ? 0.346 8.625 10.078 1 69.44 178 SER A CA 1
ATOM 1359 C C . SER A 1 178 ? 1.411 9.719 10.008 1 69.44 178 SER A C 1
ATOM 1361 O O . SER A 1 178 ? 2.041 10.039 11.023 1 69.44 178 SER A O 1
ATOM 1363 N N . ILE A 1 179 ? 1.569 10.219 8.883 1 73.75 179 ILE A N 1
ATOM 1364 C CA . ILE A 1 179 ? 2.51 11.312 8.688 1 73.75 179 ILE A CA 1
ATOM 1365 C C . ILE A 1 179 ? 2.068 12.523 9.508 1 73.75 179 ILE A C 1
ATOM 1367 O O . ILE A 1 179 ? 2.861 13.094 10.258 1 73.75 179 ILE A O 1
ATOM 1371 N N . SER A 1 180 ? 0.789 12.812 9.422 1 72.06 180 SER A N 1
ATOM 1372 C CA . SER A 1 180 ? 0.263 13.953 10.164 1 72.06 180 SER A CA 1
ATOM 1373 C C . SER A 1 180 ? 0.393 13.75 11.664 1 72.06 180 SER A C 1
ATOM 1375 O O . SER A 1 180 ? 0.753 14.672 12.398 1 72.06 180 SER A O 1
ATOM 1377 N N . ASP A 1 181 ? 0.17 12.578 12.18 1 68.38 181 ASP A N 1
ATOM 1378 C CA . ASP A 1 181 ? 0.177 12.273 13.609 1 68.38 181 ASP A CA 1
ATOM 1379 C C . ASP A 1 181 ? 1.588 12.359 14.188 1 68.38 181 ASP A C 1
ATOM 1381 O O . ASP A 1 181 ? 1.794 12.953 15.25 1 68.38 181 ASP A O 1
ATOM 1385 N N . TYR A 1 182 ? 2.518 11.695 13.539 1 69.44 182 TYR A N 1
ATOM 1386 C CA . TYR A 1 182 ? 3.85 11.695 14.141 1 69.44 182 TYR A CA 1
ATOM 1387 C C . TYR A 1 182 ? 4.473 13.086 14.086 1 69.44 182 TYR A C 1
ATOM 1389 O O . TYR A 1 182 ? 5.215 13.469 14.992 1 69.44 182 TYR A O 1
ATOM 1397 N N . VAL A 1 183 ? 4.094 13.859 13.062 1 69.06 183 VAL A N 1
ATOM 1398 C CA . VAL A 1 183 ? 4.629 15.211 12.961 1 69.06 183 VAL A CA 1
ATOM 1399 C C . VAL A 1 183 ? 4.027 16.094 14.055 1 69.06 183 VAL A C 1
ATOM 1401 O O . VAL A 1 183 ? 4.73 16.906 14.672 1 69.06 183 VAL A O 1
ATOM 1404 N N . ALA A 1 184 ? 2.758 15.859 14.328 1 70.25 184 ALA A N 1
ATOM 1405 C CA . ALA A 1 184 ? 2.057 16.641 15.336 1 70.25 184 ALA A CA 1
ATOM 1406 C C . ALA A 1 184 ? 2.58 16.328 16.734 1 70.25 184 ALA A C 1
ATOM 1408 O O . ALA A 1 184 ? 2.652 17.219 17.594 1 70.25 184 ALA A O 1
ATOM 1409 N N . SER A 1 185 ? 2.986 15.125 16.953 1 68.69 185 SER A N 1
ATOM 1410 C CA . SER A 1 185 ? 3.404 14.695 18.297 1 68.69 185 SER A CA 1
ATOM 1411 C C . SER A 1 185 ? 4.867 15.039 18.547 1 68.69 185 SER A C 1
ATOM 1413 O O . SER A 1 185 ? 5.312 15.055 19.703 1 68.69 185 SER A O 1
ATOM 1415 N N . ALA A 1 186 ? 5.488 15.359 17.516 1 70 186 ALA A N 1
ATOM 1416 C CA . ALA A 1 186 ? 6.938 15.523 17.609 1 70 186 ALA A CA 1
ATOM 1417 C C . ALA A 1 186 ? 7.301 16.875 18.203 1 70 186 ALA A C 1
ATOM 1419 O O . ALA A 1 186 ? 8.352 17.031 18.812 1 70 186 ALA A O 1
ATOM 1420 N N . ILE A 1 187 ? 6.445 17.844 18.016 1 74 187 ILE A N 1
ATOM 1421 C CA . ILE A 1 187 ? 6.75 19.203 18.453 1 74 187 ILE A CA 1
ATOM 1422 C C . ILE A 1 187 ? 5.797 19.609 19.578 1 74 187 ILE A C 1
ATOM 1424 O O . ILE A 1 187 ? 4.613 19.844 19.344 1 74 187 ILE A O 1
ATOM 1428 N N . PRO A 1 188 ? 6.363 19.719 20.781 1 68.88 188 PRO A N 1
ATOM 1429 C CA . PRO A 1 188 ? 5.531 19.75 21.984 1 68.88 188 PRO A CA 1
ATOM 1430 C C . PRO A 1 188 ? 4.852 21.109 22.188 1 68.88 188 PRO A C 1
ATOM 1432 O O . PRO A 1 188 ? 3.838 21.188 22.891 1 68.88 188 PRO A O 1
ATOM 1435 N N . ASP A 1 189 ? 5.488 22.172 21.766 1 79.31 189 ASP A N 1
ATOM 1436 C CA . ASP A 1 189 ? 4.883 23.453 22.125 1 79.31 189 ASP A CA 1
ATOM 1437 C C . ASP A 1 189 ? 5.082 24.484 21.016 1 79.31 189 ASP A C 1
ATOM 1439 O O . ASP A 1 189 ? 5.859 24.266 20.094 1 79.31 189 ASP A O 1
ATOM 1443 N N . ASP A 1 190 ? 4.324 25.547 21.031 1 82.81 190 ASP A N 1
ATOM 1444 C CA . ASP A 1 190 ? 4.273 26.594 20.016 1 82.81 190 ASP A CA 1
ATOM 1445 C C . ASP A 1 190 ? 5.605 27.328 19.906 1 82.81 190 ASP A C 1
ATOM 1447 O O . ASP A 1 190 ? 6.004 27.75 18.828 1 82.81 190 ASP A O 1
ATOM 1451 N N . ALA A 1 191 ? 6.215 27.469 21.047 1 85.62 191 ALA A N 1
ATOM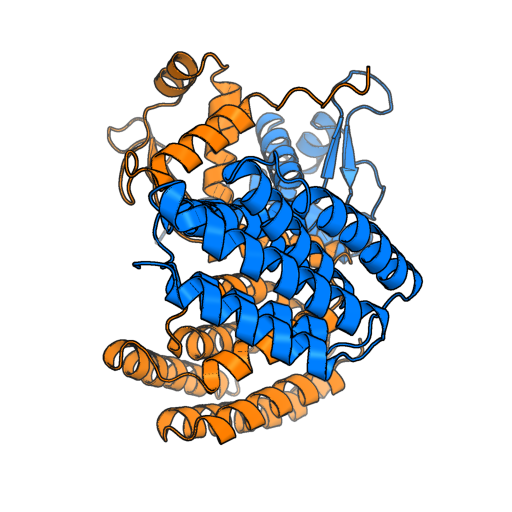 1452 C CA . ALA A 1 191 ? 7.488 28.188 21.047 1 85.62 191 ALA A CA 1
ATOM 1453 C C . ALA A 1 191 ? 8.523 27.453 20.203 1 85.62 191 ALA A C 1
ATOM 1455 O O . ALA A 1 191 ? 9.32 28.078 19.5 1 85.62 191 ALA A O 1
ATOM 1456 N N . THR A 1 192 ? 8.5 26.188 20.203 1 87.94 192 THR A N 1
ATOM 1457 C CA . THR A 1 192 ? 9.422 25.359 19.422 1 87.94 192 THR A CA 1
ATOM 1458 C C . THR A 1 192 ? 8.961 25.25 17.969 1 87.94 192 THR A C 1
ATOM 1460 O O . THR A 1 192 ? 9.781 25.141 17.062 1 87.94 192 THR A O 1
ATOM 1463 N N . TRP A 1 193 ? 7.699 25.438 17.781 1 90.5 193 TRP A N 1
ATOM 1464 C CA . TRP A 1 193 ? 7.094 25.25 16.469 1 90.5 193 TRP A CA 1
ATOM 1465 C C . TRP A 1 193 ? 7.414 26.438 15.555 1 90.5 193 TRP A C 1
ATOM 1467 O O . TRP A 1 193 ? 7.664 26.25 14.359 1 90.5 193 TRP A O 1
ATOM 1477 N N . GLN A 1 194 ? 7.52 27.578 16.062 1 91.12 194 GLN A N 1
ATOM 1478 C CA . GLN A 1 194 ? 7.566 28.797 15.25 1 91.12 194 GLN A CA 1
ATOM 1479 C C . GLN A 1 194 ? 8.82 28.828 14.391 1 91.12 194 GLN A C 1
ATOM 1481 O O . GLN A 1 194 ? 8.75 29.078 13.188 1 91.12 194 GLN A O 1
ATOM 1486 N N . PRO A 1 195 ? 9.969 28.547 14.977 1 92.38 195 PRO A N 1
ATOM 1487 C CA . PRO A 1 195 ? 11.148 28.516 14.109 1 92.38 195 PRO A CA 1
ATOM 1488 C C . PRO A 1 195 ? 11.117 27.359 13.109 1 92.38 195 PRO A C 1
ATOM 1490 O O . PRO A 1 195 ? 11.625 27.484 11.992 1 92.38 195 PRO A O 1
ATOM 1493 N N . ILE A 1 196 ? 10.57 26.297 13.445 1 93.19 196 ILE A N 1
ATOM 1494 C CA . ILE A 1 196 ? 10.539 25.094 12.617 1 93.19 196 ILE A CA 1
ATOM 1495 C C . ILE A 1 196 ? 9.633 25.312 11.414 1 93.19 196 ILE A C 1
ATOM 1497 O O . ILE A 1 196 ? 9.992 24.969 10.281 1 93.19 196 ILE A O 1
ATOM 1501 N N . VAL A 1 197 ? 8.484 25.906 11.648 1 94.5 197 VAL A N 1
ATOM 1502 C CA . VAL A 1 197 ? 7.508 26.078 10.578 1 94.5 197 VAL A CA 1
ATOM 1503 C C . VAL A 1 197 ? 8.055 27.047 9.531 1 94.5 197 VAL A C 1
ATOM 1505 O O . VAL A 1 197 ? 7.773 26.891 8.336 1 94.5 197 VAL A O 1
ATOM 1508 N N . LYS A 1 198 ? 8.859 28.016 9.883 1 95.94 198 LYS A N 1
ATOM 1509 C CA . LYS A 1 198 ? 9.484 28.922 8.938 1 95.94 198 LYS A CA 1
ATOM 1510 C C . LYS A 1 198 ? 10.398 28.172 7.969 1 95.94 198 LYS A C 1
ATOM 1512 O O . LYS A 1 198 ? 10.383 28.422 6.766 1 95.94 198 LYS A O 1
ATOM 1517 N N . VAL A 1 199 ? 11.156 27.281 8.547 1 96.62 199 VAL A N 1
ATOM 1518 C CA . VAL A 1 199 ? 12.047 26.469 7.73 1 96.62 199 VAL A CA 1
ATOM 1519 C C . VAL A 1 199 ? 11.227 25.562 6.816 1 96.62 199 VAL A C 1
ATOM 1521 O O . VAL A 1 199 ? 11.539 25.422 5.629 1 96.62 199 VAL A O 1
ATOM 1524 N N . LEU A 1 200 ? 10.195 24.984 7.352 1 96.12 200 LEU A N 1
ATOM 1525 C CA . LEU A 1 200 ? 9.328 24.094 6.582 1 96.12 200 LEU A CA 1
ATOM 1526 C C . LEU A 1 200 ? 8.703 24.828 5.402 1 96.12 200 LEU A C 1
ATOM 1528 O O . LEU A 1 200 ? 8.656 24.297 4.289 1 96.12 200 LEU A O 1
ATOM 1532 N N . ARG A 1 201 ? 8.234 26.031 5.641 1 97.88 201 ARG A N 1
ATOM 1533 C CA . ARG A 1 201 ? 7.629 26.828 4.582 1 97.88 201 ARG A CA 1
ATOM 1534 C C . ARG A 1 201 ? 8.625 27.078 3.451 1 97.88 201 ARG A C 1
ATOM 1536 O O . ARG A 1 201 ? 8.289 26.922 2.275 1 97.88 201 ARG A O 1
ATOM 1543 N N . ARG A 1 202 ? 9.812 27.359 3.781 1 98 202 ARG A N 1
ATOM 1544 C CA . ARG A 1 202 ? 10.844 27.609 2.787 1 98 202 ARG A CA 1
ATOM 1545 C C . ARG A 1 202 ? 11.18 26.328 2.012 1 98 202 ARG A C 1
ATOM 1547 O O . ARG A 1 202 ? 11.328 26.375 0.789 1 98 202 ARG A O 1
ATOM 1554 N N . GLN A 1 203 ? 11.32 25.281 2.713 1 98.31 203 GLN A N 1
ATOM 1555 C CA . GLN A 1 203 ? 11.68 24.016 2.088 1 98.31 203 GLN A CA 1
ATOM 1556 C C . GLN A 1 203 ? 10.594 23.562 1.113 1 98.31 203 GLN A C 1
ATOM 1558 O O . GLN A 1 203 ? 10.898 23.125 0 1 98.31 203 GLN A O 1
ATOM 1563 N N . HIS A 1 204 ? 9.328 23.656 1.501 1 98.31 204 HIS A N 1
ATOM 1564 C CA . HIS A 1 204 ? 8.242 23.234 0.63 1 98.31 204 HIS A CA 1
ATOM 1565 C C . HIS A 1 204 ? 8.188 24.078 -0.636 1 98.31 204 HIS A C 1
ATOM 1567 O O . HIS A 1 204 ? 7.938 23.562 -1.727 1 98.31 204 HIS A O 1
ATOM 1573 N N . LYS A 1 205 ? 8.414 25.359 -0.488 1 98.5 205 LYS A N 1
ATOM 1574 C CA . LYS A 1 205 ? 8.453 26.234 -1.658 1 98.5 205 LYS A CA 1
ATOM 1575 C C . LYS A 1 205 ? 9.578 25.844 -2.609 1 98.5 205 LYS A C 1
ATOM 1577 O O . LYS A 1 205 ? 9.383 25.797 -3.826 1 98.5 205 LYS A O 1
ATOM 1582 N N . ALA A 1 206 ? 10.727 25.531 -2.072 1 98.56 206 ALA A N 1
ATOM 1583 C CA . ALA A 1 206 ? 11.883 25.125 -2.877 1 98.56 206 ALA A CA 1
ATOM 1584 C C . ALA A 1 206 ? 11.602 23.812 -3.604 1 98.56 206 ALA A C 1
ATOM 1586 O O . ALA A 1 206 ? 11.93 23.672 -4.781 1 98.56 206 ALA A O 1
ATOM 1587 N N . ILE A 1 207 ? 11.008 22.859 -2.926 1 98.62 207 ILE A N 1
ATOM 1588 C CA . ILE A 1 207 ? 10.656 21.578 -3.51 1 98.62 207 ILE A CA 1
ATOM 1589 C C . ILE A 1 207 ? 9.672 21.781 -4.66 1 98.62 207 ILE A C 1
ATOM 1591 O O . ILE A 1 207 ? 9.859 21.234 -5.75 1 98.62 207 ILE A O 1
ATOM 1595 N N . HIS A 1 208 ? 8.633 22.578 -4.371 1 98.5 208 HIS A N 1
ATOM 1596 C CA . HIS A 1 208 ? 7.637 22.859 -5.398 1 98.5 208 HIS A CA 1
ATOM 1597 C C . HIS A 1 208 ? 8.281 23.484 -6.633 1 98.5 208 HIS A C 1
ATOM 1599 O O . HIS A 1 208 ? 7.953 23.125 -7.762 1 98.5 208 HIS A O 1
ATOM 1605 N N . ARG A 1 209 ? 9.156 24.406 -6.441 1 98.19 209 ARG A N 1
ATOM 1606 C CA . ARG A 1 209 ? 9.844 25.078 -7.547 1 98.19 209 ARG A CA 1
ATOM 1607 C C . ARG A 1 209 ? 10.641 24.078 -8.375 1 98.19 209 ARG A C 1
ATOM 1609 O O . ARG A 1 209 ? 10.672 24.156 -9.602 1 98.19 209 ARG A O 1
ATOM 1616 N N . ALA A 1 210 ? 11.32 23.203 -7.711 1 98.38 210 ALA A N 1
ATOM 1617 C CA . ALA A 1 210 ? 12.086 22.172 -8.414 1 98.38 210 ALA A CA 1
ATOM 1618 C C . ALA A 1 210 ? 11.188 21.312 -9.297 1 98.38 210 ALA A C 1
ATOM 1620 O O . ALA A 1 210 ? 11.531 21.016 -10.438 1 98.38 210 ALA A O 1
ATOM 1621 N N . PHE A 1 211 ? 9.984 20.906 -8.789 1 97.75 211 PHE A N 1
ATOM 1622 C CA . PHE A 1 211 ? 9.023 20.156 -9.578 1 97.75 211 PHE A CA 1
ATOM 1623 C C . PHE A 1 211 ? 8.516 20.984 -10.75 1 97.75 211 PHE A C 1
ATOM 1625 O O . PHE A 1 211 ? 8.453 20.484 -11.883 1 97.75 211 PHE A O 1
ATOM 1632 N N . ALA A 1 212 ? 8.172 22.219 -10.492 1 97 212 ALA A N 1
ATOM 1633 C CA . ALA A 1 212 ? 7.59 23.094 -11.5 1 97 212 ALA A CA 1
ATOM 1634 C C . ALA A 1 212 ? 8.578 23.359 -12.633 1 97 212 ALA A C 1
ATOM 1636 O O . ALA A 1 212 ? 8.172 23.547 -13.789 1 97 212 ALA A O 1
ATOM 1637 N N . ASN A 1 213 ? 9.836 23.328 -12.289 1 96.81 213 ASN A N 1
ATOM 1638 C CA . ASN A 1 213 ? 10.875 23.578 -13.281 1 96.81 213 ASN A CA 1
ATOM 1639 C C . ASN A 1 213 ? 11.414 22.266 -13.867 1 96.81 213 ASN A C 1
ATOM 1641 O O . ASN A 1 213 ? 12.445 22.266 -14.547 1 96.81 213 ASN A O 1
ATOM 1645 N N . ASN A 1 214 ? 10.859 21.234 -13.484 1 95.5 214 ASN A N 1
ATOM 1646 C CA . ASN A 1 214 ? 11.18 19.891 -13.984 1 95.5 214 ASN A CA 1
ATOM 1647 C C . ASN A 1 214 ? 12.609 19.484 -13.625 1 95.5 214 ASN A C 1
ATOM 1649 O O . ASN A 1 214 ? 13.273 18.797 -14.398 1 95.5 214 ASN A O 1
ATOM 1653 N N . ASN A 1 215 ? 13.094 20.047 -12.625 1 97.06 215 ASN A N 1
ATOM 1654 C CA . ASN A 1 215 ? 14.359 19.594 -12.062 1 97.06 215 ASN A CA 1
ATOM 1655 C C . ASN A 1 215 ? 14.156 18.422 -11.117 1 97.06 215 ASN A C 1
ATOM 1657 O O . ASN A 1 215 ? 14.32 18.562 -9.898 1 97.06 215 ASN A O 1
ATOM 1661 N N . ARG A 1 216 ? 14 17.281 -11.648 1 96.25 216 ARG A N 1
ATOM 1662 C CA . ARG A 1 216 ? 13.492 16.125 -10.914 1 96.25 216 ARG A CA 1
ATOM 1663 C C . ARG A 1 216 ? 14.539 15.586 -9.945 1 96.25 216 ARG A C 1
ATOM 1665 O O . ARG A 1 216 ? 14.211 15.219 -8.812 1 96.25 216 ARG A O 1
ATOM 1672 N N . GLU A 1 217 ? 15.734 15.492 -10.359 1 96.75 217 GLU A N 1
ATOM 1673 C CA . GLU A 1 217 ? 16.812 15.039 -9.484 1 96.75 217 GLU A CA 1
ATOM 1674 C C . GLU A 1 217 ? 16.969 15.961 -8.281 1 96.75 217 GLU A C 1
ATOM 1676 O O . GLU A 1 217 ? 17.141 15.5 -7.152 1 96.75 217 GLU A O 1
ATOM 1681 N N . ARG A 1 218 ? 16.938 17.219 -8.562 1 97.94 218 ARG A N 1
ATOM 1682 C CA . ARG A 1 218 ? 17.016 18.188 -7.484 1 97.94 218 ARG A CA 1
ATOM 1683 C C . ARG A 1 218 ? 15.82 18.078 -6.543 1 97.94 218 ARG A C 1
ATOM 1685 O O . ARG A 1 218 ? 15.977 18.156 -5.324 1 97.94 218 ARG A O 1
ATOM 1692 N N . ALA A 1 219 ? 14.609 17.938 -7.094 1 98.38 219 ALA A N 1
ATOM 1693 C CA . ALA A 1 219 ? 13.406 17.766 -6.281 1 98.38 219 ALA A CA 1
ATOM 1694 C C . ALA A 1 219 ? 13.547 16.578 -5.332 1 98.38 219 ALA A C 1
ATOM 1696 O O . ALA A 1 219 ? 13.211 16.688 -4.148 1 98.38 219 ALA A O 1
ATOM 1697 N N . ALA A 1 220 ? 14.094 15.453 -5.859 1 98.38 220 ALA A N 1
ATOM 1698 C CA . ALA A 1 220 ? 14.289 14.25 -5.051 1 98.38 220 ALA A CA 1
ATOM 1699 C C . ALA A 1 220 ? 15.258 14.516 -3.9 1 98.38 220 ALA A C 1
ATOM 1701 O O . ALA A 1 220 ? 15 14.125 -2.76 1 98.38 220 ALA A O 1
ATOM 1702 N N . HIS A 1 221 ? 16.312 15.188 -4.223 1 98.31 221 HIS A N 1
ATOM 1703 C CA . HIS A 1 221 ? 17.297 15.516 -3.201 1 98.31 221 HIS A CA 1
ATOM 1704 C C . HIS A 1 221 ? 16.703 16.422 -2.129 1 98.31 221 HIS A C 1
ATOM 1706 O O . HIS A 1 221 ? 16.906 16.188 -0.935 1 98.31 221 HIS A O 1
ATOM 1712 N N . MET A 1 222 ? 15.977 17.391 -2.525 1 98.56 222 MET A N 1
ATOM 1713 C CA . MET A 1 222 ? 15.367 18.344 -1.597 1 98.56 222 MET A CA 1
ATOM 1714 C C . MET A 1 222 ? 14.328 17.656 -0.719 1 98.56 222 MET A C 1
ATOM 1716 O O . MET A 1 222 ? 14.211 17.953 0.468 1 98.56 222 MET A O 1
ATOM 1720 N N . LEU A 1 223 ? 13.539 16.734 -1.275 1 98.44 223 LEU A N 1
ATOM 1721 C CA . LEU A 1 223 ? 12.578 15.953 -0.505 1 98.44 223 LEU A CA 1
ATOM 1722 C C . LEU A 1 223 ? 13.273 15.148 0.586 1 98.44 223 LEU A C 1
ATOM 1724 O O . LEU A 1 223 ? 12.844 15.164 1.742 1 98.44 223 LEU A O 1
ATOM 1728 N N . GLU A 1 224 ? 14.281 14.445 0.181 1 98.12 224 GLU A N 1
ATOM 1729 C CA . GLU A 1 224 ? 15.023 13.633 1.139 1 98.12 224 GLU A CA 1
ATOM 1730 C C . GLU A 1 224 ? 15.57 14.492 2.279 1 98.12 224 GLU A C 1
ATOM 1732 O O . GLU A 1 224 ? 15.445 14.125 3.449 1 98.12 224 GLU A O 1
ATOM 1737 N N . GLU A 1 225 ? 16.188 15.609 1.941 1 97.88 225 GLU A N 1
ATOM 1738 C CA . GLU A 1 225 ? 16.734 16.516 2.945 1 97.88 225 GLU A CA 1
ATOM 1739 C C . GLU A 1 225 ? 15.641 17.047 3.863 1 97.88 225 GLU A C 1
ATOM 1741 O O . GLU A 1 225 ? 15.82 17.109 5.082 1 97.88 225 GLU A O 1
ATOM 1746 N N . HIS A 1 226 ? 14.555 17.453 3.297 1 97.25 226 HIS A N 1
ATOM 1747 C CA . HIS A 1 226 ? 13.414 18.016 4.016 1 97.25 226 HIS A CA 1
ATOM 1748 C C . HIS A 1 226 ? 12.859 17.016 5.031 1 97.25 226 HIS A C 1
ATOM 1750 O O . HIS A 1 226 ? 12.656 17.359 6.199 1 97.25 226 HIS A O 1
ATOM 1756 N N . ILE A 1 227 ? 12.641 15.781 4.605 1 95.38 227 ILE A N 1
ATOM 1757 C CA . ILE A 1 227 ? 12.055 14.75 5.461 1 95.38 227 ILE A CA 1
ATOM 1758 C C . ILE A 1 227 ? 13.039 14.383 6.57 1 95.38 227 ILE A C 1
ATOM 1760 O O . ILE A 1 227 ? 12.656 14.281 7.738 1 95.38 227 ILE A O 1
ATOM 1764 N N . ASN A 1 228 ? 14.312 14.25 6.246 1 95.06 228 ASN A N 1
ATOM 1765 C CA . ASN A 1 228 ? 15.336 13.93 7.238 1 95.06 228 ASN A CA 1
ATOM 1766 C C . ASN A 1 228 ? 15.5 15.047 8.258 1 95.06 228 ASN A C 1
ATOM 1768 O O . ASN A 1 228 ? 15.633 14.789 9.461 1 95.06 228 ASN A O 1
ATOM 1772 N N . TRP A 1 229 ? 15.578 16.234 7.773 1 94.81 229 TRP A N 1
ATOM 1773 C CA . TRP A 1 229 ? 15.727 17.375 8.664 1 94.81 229 TRP A CA 1
ATOM 1774 C C . TRP A 1 229 ? 14.602 17.422 9.695 1 94.81 229 TRP A C 1
ATOM 1776 O O . TRP A 1 229 ? 14.852 17.562 10.891 1 94.81 229 TRP A O 1
ATOM 1786 N N . PHE A 1 230 ? 13.398 17.359 9.227 1 92.06 230 PHE A N 1
ATOM 1787 C CA . PHE A 1 230 ? 12.266 17.422 10.141 1 92.06 230 PHE A CA 1
ATOM 1788 C C . PHE A 1 230 ? 12.32 16.281 11.156 1 92.06 230 PHE A C 1
ATOM 1790 O O . PHE A 1 230 ? 12.039 16.469 12.336 1 92.06 230 PHE A O 1
ATOM 1797 N N . TYR A 1 231 ? 12.594 15.086 10.641 1 89.06 231 TYR A N 1
ATOM 1798 C CA . TYR A 1 231 ? 12.719 13.922 11.516 1 89.06 231 TYR A CA 1
ATOM 1799 C C . TYR A 1 231 ? 13.727 14.188 12.625 1 89.06 231 TYR A C 1
ATOM 1801 O O . TYR A 1 231 ? 13.508 13.789 13.773 1 89.06 231 TYR A O 1
ATOM 1809 N N . GLN A 1 232 ? 14.781 14.852 12.336 1 89.5 232 GLN A N 1
ATOM 1810 C CA . GLN A 1 232 ? 15.828 15.156 13.312 1 89.5 232 GLN A CA 1
ATOM 1811 C C . GLN A 1 232 ? 15.336 16.156 14.344 1 89.5 232 GLN A C 1
ATOM 1813 O O . GLN A 1 232 ? 15.891 16.25 15.445 1 89.5 232 GLN A O 1
ATOM 1818 N N . GLN A 1 233 ? 14.352 16.953 13.914 1 84.94 233 GLN A N 1
ATOM 1819 C CA . GLN A 1 233 ? 13.789 17.922 14.859 1 84.94 233 GLN A CA 1
ATOM 1820 C C . GLN A 1 233 ? 12.906 17.219 15.883 1 84.94 233 GLN A C 1
ATOM 1822 O O . GLN A 1 233 ? 12.578 17.797 16.922 1 84.94 233 GLN A O 1
ATOM 1827 N N . THR A 1 234 ? 12.453 16.016 15.492 1 74.06 234 THR A N 1
ATOM 1828 C CA . THR A 1 234 ? 11.492 15.32 16.344 1 74.06 234 THR A CA 1
ATOM 1829 C C . THR A 1 234 ? 12.211 14.453 17.375 1 74.06 234 THR A C 1
ATOM 1831 O O . THR A 1 234 ? 13.344 14.031 17.141 1 74.06 234 THR A O 1
ATOM 1834 N N . ARG A 1 235 ? 11.781 14.516 18.547 1 62.12 235 ARG A N 1
ATOM 1835 C CA . ARG A 1 235 ? 12.383 13.789 19.672 1 62.12 235 ARG A CA 1
ATOM 1836 C C . ARG A 1 235 ? 11.945 12.328 19.672 1 62.12 235 ARG A C 1
ATOM 1838 O O . ARG A 1 235 ? 10.977 11.969 20.344 1 62.12 235 ARG A O 1
ATOM 1845 N N . PHE A 1 236 ? 11.836 11.82 18.484 1 52.62 236 PHE A N 1
ATOM 1846 C CA . PHE A 1 236 ? 11.547 10.398 18.625 1 52.62 236 PHE A CA 1
ATOM 1847 C C . PHE A 1 236 ? 12.82 9.609 18.891 1 52.62 236 PHE A C 1
ATOM 1849 O O . PHE A 1 236 ? 13.906 10.016 18.469 1 52.62 236 PHE A O 1
ATOM 1856 N N . MET B 1 1 ? -25.5 23.891 -1.035 1 24.75 1 MET B N 1
ATOM 1857 C CA . MET B 1 1 ? -25.156 23.172 0.19 1 24.75 1 MET B CA 1
ATOM 1858 C C . MET B 1 1 ? -24.531 21.828 -0.128 1 24.75 1 MET B C 1
ATOM 1860 O O . MET B 1 1 ? -25.203 20.922 -0.604 1 24.75 1 MET B O 1
ATOM 1864 N N . SER B 1 2 ? -23.344 21.594 -0.665 1 33.84 2 SER B N 1
ATOM 1865 C CA . SER B 1 2 ? -22.625 20.469 -1.234 1 33.84 2 SER B CA 1
ATOM 1866 C C . SER B 1 2 ? -22.5 19.328 -0.225 1 33.84 2 SER B C 1
ATOM 1868 O O . SER B 1 2 ? -21.734 19.438 0.743 1 33.84 2 SER B O 1
ATOM 1870 N N . THR B 1 3 ? -23.562 18.656 0.143 1 35.5 3 THR B N 1
ATOM 1871 C CA . THR B 1 3 ? -23.859 17.812 1.296 1 35.5 3 THR B CA 1
ATOM 1872 C C . THR B 1 3 ? -22.828 16.688 1.416 1 35.5 3 THR B C 1
ATOM 1874 O O . THR B 1 3 ? -22.625 15.922 0.467 1 35.5 3 THR B O 1
ATOM 1877 N N . LYS B 1 4 ? -21.797 16.875 2.029 1 38.38 4 LYS B N 1
ATOM 1878 C CA . LYS B 1 4 ? -20.844 15.828 2.389 1 38.38 4 LYS B CA 1
ATOM 1879 C C . LYS B 1 4 ? -21.578 14.516 2.697 1 38.38 4 LYS B C 1
ATOM 1881 O O . LYS B 1 4 ? -22.469 14.477 3.551 1 38.38 4 LYS B O 1
ATOM 1886 N N . PRO B 1 5 ? -21.609 13.602 1.858 1 44.34 5 PRO B N 1
ATOM 1887 C CA . PRO B 1 5 ? -22.422 12.422 2.154 1 44.34 5 PRO B CA 1
ATOM 1888 C C . PRO B 1 5 ? -22.281 11.945 3.598 1 44.34 5 PRO B C 1
ATOM 1890 O O . PRO B 1 5 ? -21.234 12.148 4.211 1 44.34 5 PRO B O 1
ATOM 1893 N N . THR B 1 6 ? -23.281 12.031 4.484 1 47.59 6 THR B N 1
ATOM 1894 C CA . THR B 1 6 ? -23.391 11.531 5.848 1 47.59 6 THR B CA 1
ATOM 1895 C C . THR B 1 6 ? -22.594 10.242 6.023 1 47.59 6 THR B C 1
ATOM 1897 O O . THR B 1 6 ? -22.781 9.289 5.266 1 47.59 6 THR B O 1
ATOM 1900 N N . PRO B 1 7 ? -21.469 10.367 6.719 1 56.94 7 PRO B N 1
ATOM 1901 C CA . PRO B 1 7 ? -20.719 9.133 6.953 1 56.94 7 PRO B CA 1
ATOM 1902 C C . PRO B 1 7 ? -21.641 7.941 7.266 1 56.94 7 PRO B C 1
ATOM 1904 O O . PRO B 1 7 ? -22.672 8.109 7.898 1 56.94 7 PRO B O 1
ATOM 1907 N N . ARG B 1 8 ? -21.453 6.984 6.57 1 73 8 ARG B N 1
ATOM 1908 C CA . ARG B 1 8 ? -22.188 5.754 6.871 1 73 8 ARG B CA 1
ATOM 1909 C C . ARG B 1 8 ? -21.922 5.301 8.305 1 73 8 ARG B C 1
ATOM 1911 O O . ARG B 1 8 ? -20.828 5.516 8.836 1 73 8 ARG B O 1
ATOM 1918 N N . ALA B 1 9 ? -22.875 4.949 8.977 1 79.81 9 ALA B N 1
ATOM 1919 C CA . ALA B 1 9 ? -22.875 4.602 10.398 1 79.81 9 ALA B CA 1
ATOM 1920 C C . ALA B 1 9 ? -21.688 3.701 10.742 1 79.81 9 ALA B C 1
ATOM 1922 O O . ALA B 1 9 ? -21.062 3.863 11.797 1 79.81 9 ALA B O 1
ATOM 1923 N N . TYR B 1 10 ? -21.297 2.834 9.797 1 80.81 10 TYR B N 1
ATOM 1924 C CA . TYR B 1 10 ? -20.219 1.906 10.094 1 80.81 10 TYR B CA 1
ATOM 1925 C C . TYR B 1 10 ? -18.875 2.637 10.172 1 80.81 10 TYR B C 1
ATOM 1927 O O . TYR B 1 10 ? -17.953 2.18 10.844 1 80.81 10 TYR B O 1
ATOM 1935 N N . GLN B 1 11 ? -18.734 3.777 9.617 1 82.94 11 GLN B N 1
ATOM 1936 C CA . GLN B 1 11 ? -17.484 4.535 9.609 1 82.94 11 GLN B CA 1
ATOM 1937 C C . GLN B 1 11 ? -17.172 5.09 10.992 1 82.94 11 GLN B C 1
ATOM 1939 O O . GLN B 1 11 ? -16 5.234 11.359 1 82.94 11 GLN B O 1
ATOM 1944 N N . VAL B 1 12 ? -18.219 5.344 11.711 1 85.31 12 VAL B N 1
ATOM 1945 C CA . VAL B 1 12 ? -18.047 5.84 13.07 1 85.31 12 VAL B CA 1
ATOM 1946 C C . VAL B 1 12 ? -17.297 4.812 13.906 1 85.31 12 VAL B C 1
ATOM 1948 O O . VAL B 1 12 ? -16.375 5.16 14.648 1 85.31 12 VAL B O 1
ATOM 1951 N N . VAL B 1 13 ? -17.672 3.621 13.719 1 87.75 13 VAL B N 1
ATOM 1952 C CA . VAL B 1 13 ? -17.031 2.547 14.469 1 87.75 13 VAL B CA 1
ATOM 1953 C C . VAL B 1 13 ? -15.594 2.375 14 1 87.75 13 VAL B C 1
ATOM 1955 O O . VAL B 1 13 ? -14.688 2.211 14.82 1 87.75 13 VAL B O 1
ATOM 1958 N N . LEU B 1 14 ? -15.375 2.422 12.719 1 85.75 14 LEU B N 1
ATOM 1959 C CA . LEU B 1 14 ? -14.031 2.268 12.172 1 85.75 14 LEU B CA 1
ATOM 1960 C C . LEU B 1 14 ? -13.109 3.363 12.688 1 85.75 14 LEU B C 1
ATOM 1962 O O . LEU B 1 14 ? -11.984 3.084 13.102 1 85.75 14 LEU B O 1
ATOM 1966 N N . GLU B 1 15 ? -13.594 4.547 12.703 1 85.06 15 GLU B N 1
ATOM 1967 C CA . GLU B 1 15 ? -12.805 5.68 13.18 1 85.06 15 GLU B CA 1
ATOM 1968 C C . GLU B 1 15 ? -12.523 5.566 14.68 1 85.06 15 GLU B C 1
ATOM 1970 O O . GLU B 1 15 ? -11.422 5.895 15.133 1 85.06 15 GLU B O 1
ATOM 1975 N N . ALA B 1 16 ? -13.5 5.172 15.391 1 87.75 16 ALA B N 1
ATOM 1976 C CA . ALA B 1 16 ? -13.328 5.004 16.828 1 87.75 16 ALA B CA 1
ATOM 1977 C C . ALA B 1 16 ? -12.281 3.941 17.141 1 87.75 16 ALA B C 1
ATOM 1979 O O . ALA B 1 16 ? -11.43 4.141 18.016 1 87.75 16 ALA B O 1
ATOM 1980 N N . ILE B 1 17 ? -12.359 2.887 16.438 1 88.19 17 ILE B N 1
ATOM 1981 C CA . ILE B 1 17 ? -11.414 1.803 16.656 1 88.19 17 ILE B CA 1
ATOM 1982 C C . ILE B 1 17 ? -10.008 2.264 16.281 1 88.19 17 ILE B C 1
ATOM 1984 O O . ILE B 1 17 ? -9.039 1.986 17 1 88.19 17 ILE B O 1
ATOM 1988 N N . GLU B 1 18 ? -9.93 2.883 15.18 1 83.88 18 GLU B N 1
ATOM 1989 C CA . GLU B 1 18 ? -8.641 3.424 14.766 1 83.88 18 GLU B CA 1
ATOM 1990 C C . GLU B 1 18 ? -8.055 4.336 15.836 1 83.88 18 GLU B C 1
ATOM 1992 O O . GLU B 1 18 ? -6.871 4.234 16.172 1 83.88 18 GLU B O 1
ATOM 1997 N N . ARG B 1 19 ? -8.875 5.262 16.359 1 82.88 19 ARG B N 1
ATOM 1998 C CA . ARG B 1 19 ? -8.453 6.18 17.406 1 82.88 19 ARG B CA 1
ATOM 1999 C C . ARG B 1 19 ? -8.008 5.422 18.656 1 82.88 19 ARG B C 1
ATOM 2001 O O . ARG B 1 19 ? -6.977 5.738 19.25 1 82.88 19 ARG B O 1
ATOM 2008 N N . ASP B 1 20 ? -8.773 4.438 19.016 1 87.56 20 ASP B N 1
ATOM 2009 C CA . ASP B 1 20 ? -8.461 3.668 20.219 1 87.56 20 ASP B CA 1
ATOM 2010 C C . ASP B 1 20 ? -7.172 2.873 20.047 1 87.56 20 ASP B C 1
ATOM 2012 O O . ASP B 1 20 ? -6.41 2.701 21 1 87.56 20 ASP B O 1
ATOM 2016 N N . LEU B 1 21 ? -6.926 2.43 18.875 1 84.19 21 LEU B N 1
ATOM 2017 C CA . LEU B 1 21 ? -5.672 1.748 18.578 1 84.19 21 LEU B CA 1
ATOM 2018 C C . LEU B 1 21 ? -4.496 2.719 18.641 1 84.19 21 LEU B C 1
ATOM 2020 O O . LEU B 1 21 ? -3.467 2.414 19.25 1 84.19 21 LEU B O 1
ATOM 2024 N N . ARG B 1 22 ? -4.742 3.818 18.125 1 76 22 ARG B N 1
ATOM 2025 C CA . ARG B 1 22 ? -3.697 4.836 18.062 1 76 22 ARG B CA 1
ATOM 2026 C C . ARG B 1 22 ? -3.316 5.316 19.453 1 76 22 ARG B C 1
ATOM 2028 O O . ARG B 1 22 ? -2.139 5.543 19.734 1 76 22 ARG B O 1
ATOM 2035 N N . THR B 1 23 ? -4.316 5.449 20.312 1 77.25 23 THR B N 1
ATOM 2036 C CA . THR B 1 23 ? -4.094 6.008 21.641 1 77.25 23 THR B CA 1
ATOM 2037 C C . THR B 1 23 ? -3.715 4.91 22.625 1 77.25 23 THR B C 1
ATOM 2039 O O . THR B 1 23 ? -3.371 5.195 23.781 1 77.25 23 THR B O 1
ATOM 2042 N N . GLY B 1 24 ? -3.846 3.66 22.188 1 82.38 24 GLY B N 1
ATOM 2043 C CA . GLY B 1 24 ? -3.471 2.553 23.062 1 82.38 24 GLY B CA 1
ATOM 2044 C C . GLY B 1 24 ? -4.609 2.072 23.938 1 82.38 24 GLY B C 1
ATOM 2045 O O . GLY B 1 24 ? -4.418 1.189 24.781 1 82.38 24 GLY B O 1
ATOM 2046 N N . LYS B 1 25 ? -5.711 2.646 23.828 1 87.94 25 LYS B N 1
ATOM 2047 C CA . LYS B 1 25 ? -6.883 2.152 24.547 1 87.94 25 LYS B CA 1
ATOM 2048 C C . LYS B 1 25 ? -7.238 0.735 24.109 1 87.94 25 LYS B C 1
ATOM 2050 O O . LYS B 1 25 ? -7.766 -0.053 24.891 1 87.94 25 LYS B O 1
ATOM 2055 N N . LEU B 1 26 ? -7.062 0.448 22.828 1 89.88 26 LEU B N 1
ATOM 2056 C CA . LEU B 1 26 ? -7.141 -0.895 22.266 1 89.88 26 LEU B CA 1
ATOM 2057 C C . LEU B 1 26 ? -5.762 -1.385 21.828 1 89.88 26 LEU B C 1
ATOM 2059 O O . LEU B 1 26 ? -4.977 -0.622 21.266 1 89.88 26 LEU B O 1
ATOM 2063 N N . ASN B 1 27 ? -5.512 -2.578 22.172 1 87.44 27 ASN B N 1
ATOM 2064 C CA . ASN B 1 27 ? -4.227 -3.174 21.828 1 87.44 27 ASN B CA 1
ATOM 2065 C C . ASN B 1 27 ? -4.406 -4.508 21.109 1 87.44 27 ASN B C 1
ATOM 2067 O O . ASN B 1 27 ? -5.48 -5.109 21.172 1 87.44 27 ASN B O 1
ATOM 2071 N N . LEU B 1 28 ? -3.324 -4.891 20.438 1 83.38 28 LEU B N 1
ATOM 2072 C CA . LEU B 1 28 ? -3.316 -6.219 19.828 1 83.38 28 LEU B CA 1
ATOM 2073 C C . LEU B 1 28 ? -3.689 -7.285 20.859 1 83.38 28 LEU B C 1
ATOM 2075 O O . LEU B 1 28 ? -3.221 -7.246 22 1 83.38 28 LEU B O 1
ATOM 2079 N N . GLY B 1 29 ? -4.602 -8.109 20.453 1 88 29 GLY B N 1
ATOM 2080 C CA . GLY B 1 29 ? -5.012 -9.188 21.344 1 88 29 GLY B CA 1
ATOM 2081 C C . GLY B 1 29 ? -6.25 -8.859 22.156 1 88 29 GLY B C 1
ATOM 2082 O O . GLY B 1 29 ? -6.891 -9.75 22.719 1 88 29 GLY B O 1
ATOM 2083 N N . ASP B 1 30 ? -6.598 -7.617 22.234 1 90.06 30 ASP B N 1
ATOM 2084 C CA . ASP B 1 30 ? -7.789 -7.219 22.969 1 90.06 30 ASP B CA 1
ATOM 2085 C C . ASP B 1 30 ? -9.055 -7.754 22.312 1 90.06 30 ASP B C 1
ATOM 2087 O O . ASP B 1 30 ? -9.133 -7.82 21.078 1 90.06 30 ASP B O 1
ATOM 2091 N N . GLN B 1 31 ? -9.969 -8.062 23.109 1 91 31 GLN B N 1
ATOM 2092 C CA . GLN B 1 31 ? -11.289 -8.414 22.609 1 91 31 GLN B CA 1
ATOM 2093 C C . GLN B 1 31 ? -12.188 -7.18 22.516 1 91 31 GLN B C 1
ATOM 2095 O O . GLN B 1 31 ? -12.281 -6.402 23.453 1 91 31 GLN B O 1
ATOM 2100 N N . LEU B 1 32 ? -12.734 -7.039 21.359 1 91.81 32 LEU B N 1
ATOM 2101 C CA . LEU B 1 32 ? -13.688 -5.945 21.234 1 91.81 32 LEU B CA 1
ATOM 2102 C C . LEU B 1 32 ? -14.969 -6.25 22 1 91.81 32 LEU B C 1
ATOM 2104 O O . LEU B 1 32 ? -15.359 -7.41 22.125 1 91.81 32 LEU B O 1
ATOM 2108 N N . PRO B 1 33 ? -15.594 -5.199 22.5 1 88.69 33 PRO B N 1
ATOM 2109 C CA . PRO B 1 33 ? -16.922 -5.418 23.062 1 88.69 33 PRO B CA 1
ATOM 2110 C C . PRO B 1 33 ? -17.891 -6.047 22.062 1 88.69 33 PRO B C 1
ATOM 2112 O O . PRO B 1 33 ? -17.672 -5.977 20.859 1 88.69 33 PRO B O 1
ATOM 2115 N N . GLY B 1 34 ? -18.891 -6.684 22.562 1 88.38 34 GLY B N 1
ATOM 2116 C CA . GLY B 1 34 ? -19.891 -7.273 21.703 1 88.38 34 GLY B CA 1
ATOM 2117 C C . GLY B 1 34 ? -20.609 -6.25 20.844 1 88.38 34 GLY B C 1
ATOM 2118 O O . GLY B 1 34 ? -20.562 -5.051 21.109 1 88.38 34 GLY B O 1
ATOM 2119 N N . GLU B 1 35 ? -21.25 -6.688 19.766 1 88.88 35 GLU B N 1
ATOM 2120 C CA . GLU B 1 35 ? -21.922 -5.82 18.812 1 88.88 35 GLU B CA 1
ATOM 2121 C C . GLU B 1 35 ? -22.953 -4.926 19.5 1 88.88 35 GLU B C 1
ATOM 2123 O O . GLU B 1 35 ? -23.062 -3.742 19.172 1 88.88 35 GLU B O 1
ATOM 2128 N N . ARG B 1 36 ? -23.703 -5.484 20.5 1 89 36 ARG B N 1
ATOM 2129 C CA . ARG B 1 36 ? -24.719 -4.707 21.219 1 89 36 ARG B CA 1
ATOM 2130 C C . ARG B 1 36 ? -24.078 -3.578 22.016 1 89 36 ARG B C 1
ATOM 2132 O O . ARG B 1 36 ? -24.531 -2.438 21.969 1 89 36 ARG B O 1
ATOM 2139 N N . ALA B 1 37 ? -23.031 -3.879 22.719 1 91.94 37 ALA B N 1
ATOM 2140 C CA . ALA B 1 37 ? -22.328 -2.887 23.516 1 91.94 37 ALA B CA 1
ATOM 2141 C C . ALA B 1 37 ? -21.75 -1.783 22.641 1 91.94 37 ALA B C 1
ATOM 2143 O O . ALA B 1 37 ? -21.828 -0.602 22.984 1 91.94 37 ALA B O 1
ATOM 2144 N N . LEU B 1 38 ? -21.125 -2.125 21.531 1 91.31 38 LEU B N 1
ATOM 2145 C CA . LEU B 1 38 ? -20.562 -1.145 20.609 1 91.31 38 LEU B CA 1
ATOM 2146 C C . LEU B 1 38 ? -21.641 -0.256 20.016 1 91.31 38 LEU B C 1
ATOM 2148 O O . LEU B 1 38 ? -21.453 0.951 19.859 1 91.31 38 LEU B O 1
ATOM 2152 N N . ALA B 1 39 ? -22.734 -0.913 19.672 1 93.19 39 ALA B N 1
ATOM 2153 C CA . ALA B 1 39 ? -23.859 -0.153 19.125 1 93.19 39 ALA B CA 1
ATOM 2154 C C . ALA B 1 39 ? -24.344 0.906 20.125 1 93.19 39 ALA B C 1
ATOM 2156 O O . ALA B 1 39 ? -24.547 2.062 19.75 1 93.19 39 ALA B O 1
ATOM 2157 N N . GLU B 1 40 ? -24.438 0.552 21.344 1 93.25 40 GLU B N 1
ATOM 2158 C CA . GLU B 1 40 ? -24.875 1.464 22.391 1 93.25 40 GLU B CA 1
ATOM 2159 C C . GLU B 1 40 ? -23.844 2.566 22.625 1 93.25 40 GLU B C 1
ATOM 2161 O O . GLU B 1 40 ? -24.203 3.74 22.75 1 93.25 40 GLU B O 1
ATOM 2166 N N . ALA B 1 41 ? -22.688 2.232 22.625 1 91.81 41 ALA B N 1
ATOM 2167 C CA . ALA B 1 41 ? -21.609 3.172 22.906 1 91.81 41 ALA B CA 1
ATOM 2168 C C . ALA B 1 41 ? -21.516 4.246 21.828 1 91.81 41 ALA B C 1
ATOM 2170 O O . ALA B 1 41 ? -21.156 5.391 22.125 1 91.81 41 ALA B O 1
ATOM 2171 N N . HIS B 1 42 ? -21.859 3.854 20.625 1 91 42 HIS B N 1
ATOM 2172 C CA . HIS B 1 42 ? -21.641 4.785 19.531 1 91 42 HIS B CA 1
ATOM 2173 C C . HIS B 1 42 ? -22.969 5.312 18.984 1 91 42 HIS B C 1
ATOM 2175 O O . HIS B 1 42 ? -22.984 6.121 18.047 1 91 42 HIS B O 1
ATOM 2181 N N . GLY B 1 43 ? -24 4.816 19.484 1 92.06 43 GLY B N 1
ATOM 2182 C CA . GLY B 1 43 ? -25.328 5.305 19.094 1 92.06 43 GLY B CA 1
ATOM 2183 C C . GLY B 1 43 ? -25.703 4.918 17.688 1 92.06 43 GLY B C 1
ATOM 2184 O O . GLY B 1 43 ? -26.266 5.734 16.938 1 92.06 43 GLY B O 1
ATOM 2185 N N . ILE B 1 44 ? -25.281 3.766 17.281 1 91 44 ILE B N 1
ATOM 2186 C CA . ILE B 1 44 ? -25.609 3.291 15.938 1 91 44 ILE B CA 1
ATOM 2187 C C . ILE B 1 44 ? -26.25 1.908 16.016 1 91 44 ILE B C 1
ATOM 2189 O O . ILE B 1 44 ? -26.406 1.351 17.109 1 91 44 ILE B O 1
ATOM 2193 N N . SER B 1 45 ? -26.75 1.431 14.906 1 90.12 45 SER B N 1
ATOM 2194 C CA . SER B 1 45 ? -27.438 0.146 14.875 1 90.12 45 SER B CA 1
ATOM 2195 C C . SER B 1 45 ? -26.453 -1.015 14.977 1 90.12 45 SER B C 1
ATOM 2197 O O . SER B 1 45 ? -25.281 -0.867 14.648 1 90.12 45 SER B O 1
ATOM 2199 N N . ARG B 1 46 ? -26.953 -2.166 15.422 1 86.88 46 ARG B N 1
ATOM 2200 C CA . ARG B 1 46 ? -26.156 -3.385 15.461 1 86.88 46 ARG B CA 1
ATOM 2201 C C . ARG B 1 46 ? -25.719 -3.793 14.055 1 86.88 46 ARG B C 1
ATOM 2203 O O . ARG B 1 46 ? -24.625 -4.336 13.875 1 86.88 46 ARG B O 1
ATOM 2210 N N . ALA B 1 47 ? -26.578 -3.527 13.18 1 82.56 47 ALA B N 1
ATOM 2211 C CA . ALA B 1 47 ? -26.25 -3.852 11.797 1 82.56 47 ALA B CA 1
ATOM 2212 C C . ALA B 1 47 ? -25.047 -3.049 11.312 1 82.56 47 ALA B C 1
ATOM 2214 O O . ALA B 1 47 ? -24.172 -3.584 10.633 1 82.56 47 ALA B O 1
ATOM 2215 N N . SER B 1 48 ? -25 -1.824 11.727 1 86.25 48 SER B N 1
ATOM 2216 C CA . SER B 1 48 ? -23.875 -0.968 11.359 1 86.25 48 SER B CA 1
ATOM 2217 C C . SER B 1 48 ? -22.578 -1.419 12.047 1 86.25 48 SER B C 1
ATOM 2219 O O . SER B 1 48 ? -21.516 -1.369 11.445 1 86.25 48 SER B O 1
ATOM 2221 N N . VAL B 1 49 ? -22.719 -1.828 13.258 1 88.31 49 VAL B N 1
ATOM 2222 C CA . VAL B 1 49 ? -21.562 -2.334 13.984 1 88.31 49 VAL B CA 1
ATOM 2223 C C . VAL B 1 49 ? -21.047 -3.613 13.32 1 88.31 49 VAL B C 1
ATOM 2225 O O . VAL B 1 49 ? -19.844 -3.781 13.125 1 88.31 49 VAL B O 1
ATOM 2228 N N . ARG B 1 50 ? -21.922 -4.449 12.953 1 83.44 50 ARG B N 1
ATOM 2229 C CA . ARG B 1 50 ? -21.562 -5.684 12.266 1 83.44 50 ARG B CA 1
ATOM 2230 C C . ARG B 1 50 ? -20.828 -5.387 10.961 1 83.44 50 ARG B C 1
ATOM 2232 O O . ARG B 1 50 ? -19.844 -6.047 10.633 1 83.44 50 ARG B O 1
ATOM 2239 N N . ASP B 1 51 ? -21.344 -4.414 10.281 1 83.69 51 ASP B N 1
ATOM 2240 C CA . ASP B 1 51 ? -20.688 -3.994 9.047 1 83.69 51 ASP B CA 1
ATOM 2241 C C . ASP B 1 51 ? -19.25 -3.57 9.32 1 83.69 51 ASP B C 1
ATOM 2243 O O . ASP B 1 51 ? -18.328 -3.982 8.602 1 83.69 51 ASP B O 1
ATOM 2247 N N . ALA B 1 52 ? -19.094 -2.844 10.352 1 87.44 52 ALA B N 1
ATOM 2248 C CA . ALA B 1 52 ? -17.766 -2.344 10.703 1 87.44 52 ALA B CA 1
ATOM 2249 C C . ALA B 1 52 ? -16.828 -3.486 11.07 1 87.44 52 ALA B C 1
ATOM 2251 O O . ALA B 1 52 ? -15.68 -3.52 10.625 1 87.44 52 ALA B O 1
ATOM 2252 N N . ILE B 1 53 ? -17.312 -4.359 11.82 1 86.38 53 ILE B N 1
ATOM 2253 C CA . ILE B 1 53 ? -16.516 -5.484 12.273 1 86.38 53 ILE B CA 1
ATOM 2254 C C . ILE B 1 53 ? -16.125 -6.363 11.086 1 86.38 53 ILE B C 1
ATOM 2256 O O . ILE B 1 53 ? -15.008 -6.867 11.008 1 86.38 53 ILE B O 1
ATOM 2260 N N . ARG B 1 54 ? -16.984 -6.492 10.172 1 82.88 54 ARG B N 1
ATOM 2261 C CA . ARG B 1 54 ? -16.703 -7.27 8.969 1 82.88 54 ARG B CA 1
ATOM 2262 C C . ARG B 1 54 ? -15.609 -6.605 8.133 1 82.88 54 ARG B C 1
ATOM 2264 O O . ARG B 1 54 ? -14.719 -7.281 7.617 1 82.88 54 ARG B O 1
ATOM 2271 N N . ILE B 1 55 ? -15.812 -5.379 8.023 1 81 55 ILE B N 1
ATOM 2272 C CA . ILE B 1 55 ? -14.805 -4.621 7.281 1 81 55 ILE B CA 1
ATOM 2273 C C . ILE B 1 55 ? -13.445 -4.789 7.945 1 81 55 ILE B C 1
ATOM 2275 O O . ILE B 1 55 ? -12.445 -5.059 7.27 1 81 55 ILE B O 1
ATOM 2279 N N . LEU B 1 56 ? -13.391 -4.664 9.258 1 84.12 56 LEU B N 1
ATOM 2280 C CA . LEU B 1 56 ? -12.156 -4.82 10.008 1 84.12 56 LEU B CA 1
ATOM 2281 C C . LEU B 1 56 ? -11.586 -6.223 9.836 1 84.12 56 LEU B C 1
ATOM 2283 O O . LEU B 1 56 ? -10.367 -6.398 9.789 1 84.12 56 LEU B O 1
ATOM 2287 N N . ASP B 1 57 ? -12.445 -7.113 9.695 1 82.5 57 ASP B N 1
ATOM 2288 C CA . ASP B 1 57 ? -12.039 -8.5 9.5 1 82.5 57 ASP B CA 1
ATOM 2289 C C . ASP B 1 57 ? -11.383 -8.688 8.133 1 82.5 57 ASP B C 1
ATOM 2291 O O . ASP B 1 57 ? -10.289 -9.258 8.039 1 82.5 57 ASP B O 1
ATOM 2295 N N . VAL B 1 58 ? -12.016 -8.195 7.172 1 76.62 58 VAL B N 1
ATOM 2296 C CA . VAL B 1 58 ? -11.508 -8.305 5.809 1 76.62 58 VAL B CA 1
ATOM 2297 C C . VAL B 1 58 ? -10.18 -7.566 5.695 1 76.62 58 VAL B C 1
ATOM 2299 O O . VAL B 1 58 ? -9.273 -8.008 4.977 1 76.62 58 VAL B O 1
ATOM 2302 N N . MET B 1 59 ? -10.039 -6.48 6.461 1 76.5 59 MET B N 1
ATOM 2303 C CA . MET B 1 59 ? -8.82 -5.676 6.418 1 76.5 59 MET B CA 1
ATOM 2304 C C . MET B 1 59 ? -7.707 -6.328 7.234 1 76.5 59 MET B C 1
ATOM 2306 O O . MET B 1 59 ? -6.559 -5.891 7.184 1 76.5 59 MET B O 1
ATOM 2310 N N . GLY B 1 60 ? -8.086 -7.344 8.055 1 78.5 60 GLY B N 1
ATOM 2311 C CA . GLY B 1 60 ? -7.086 -8.047 8.844 1 78.5 60 GLY B CA 1
ATOM 2312 C C . GLY B 1 60 ? -6.797 -7.379 10.172 1 78.5 60 GLY B C 1
ATOM 2313 O O . GLY B 1 60 ? -5.734 -7.594 10.766 1 78.5 60 GLY B O 1
ATOM 2314 N N . VAL B 1 61 ? -7.648 -6.543 10.625 1 81.38 61 VAL B N 1
ATOM 2315 C CA . VAL B 1 61 ? -7.449 -5.801 11.867 1 81.38 61 VAL B CA 1
ATOM 2316 C C . VAL B 1 61 ? -8.078 -6.562 13.031 1 81.38 61 VAL B C 1
ATOM 2318 O O . VAL B 1 61 ? -7.613 -6.457 14.172 1 81.38 61 VAL B O 1
ATOM 2321 N N . VAL B 1 62 ? -9.164 -7.371 12.672 1 86.44 62 VAL B N 1
ATOM 2322 C CA . VAL B 1 62 ? -9.789 -8.195 13.703 1 86.44 62 VAL B CA 1
ATOM 2323 C C . VAL B 1 62 ? -9.969 -9.625 13.18 1 86.44 62 VAL B C 1
ATOM 2325 O O . VAL B 1 62 ? -9.953 -9.852 11.969 1 86.44 62 VAL B O 1
ATOM 2328 N N . ARG B 1 63 ? -9.953 -10.508 13.977 1 86.56 63 ARG B N 1
ATOM 2329 C CA . ARG B 1 63 ? -10.391 -11.875 13.695 1 86.56 63 ARG B CA 1
ATOM 2330 C C . ARG B 1 63 ? -11.695 -12.195 14.422 1 86.56 63 ARG B C 1
ATOM 2332 O O . ARG B 1 63 ? -11.789 -12.047 15.641 1 86.56 63 ARG B O 1
ATOM 2339 N N . THR B 1 64 ? -12.695 -12.484 13.594 1 84.38 64 THR B N 1
ATOM 2340 C CA . THR B 1 64 ? -13.992 -12.781 14.195 1 84.38 64 THR B CA 1
ATOM 2341 C C . THR B 1 64 ? -14.195 -14.289 14.312 1 84.38 64 THR B C 1
ATOM 2343 O O . THR B 1 64 ? -13.781 -15.047 13.43 1 84.38 64 THR B O 1
ATOM 2346 N N . SER B 1 65 ? -14.453 -14.844 15.359 1 73.38 65 SER B N 1
ATOM 2347 C CA . SER B 1 65 ? -14.797 -16.25 15.57 1 73.38 65 SER B CA 1
ATOM 2348 C C . SER B 1 65 ? -16.297 -16.422 15.789 1 73.38 65 SER B C 1
ATOM 2350 O O . SER B 1 65 ? -16.938 -15.578 16.406 1 73.38 65 SER B O 1
ATOM 2352 N N . THR B 1 66 ? -16.812 -17.328 14.891 1 60.22 66 THR B N 1
ATOM 2353 C CA . THR B 1 66 ? -18.234 -17.688 15.016 1 60.22 66 THR B CA 1
ATOM 2354 C C . THR B 1 66 ? -18.469 -18.484 16.297 1 60.22 66 THR B C 1
ATOM 2356 O O . THR B 1 66 ? -17.578 -19.156 16.797 1 60.22 66 THR B O 1
ATOM 2359 N N . GLY B 1 67 ? -19.422 -18.234 17.141 1 58.56 67 GLY B N 1
ATOM 2360 C CA . GLY B 1 67 ? -19.891 -19.062 18.25 1 58.56 67 GLY B CA 1
ATOM 2361 C C . GLY B 1 67 ? -20.391 -18.25 19.422 1 58.56 67 GLY B C 1
ATOM 2362 O O . GLY B 1 67 ? -20.422 -17.016 19.375 1 58.56 67 GLY B O 1
ATOM 2363 N N . SER B 1 68 ? -21.188 -18.75 20.25 1 56.72 68 SER B N 1
ATOM 2364 C CA . SER B 1 68 ? -21.859 -18.172 21.406 1 56.72 68 SER B CA 1
ATOM 2365 C C . SER B 1 68 ? -20.953 -18.156 22.641 1 56.72 68 SER B C 1
ATOM 2367 O O . SER B 1 68 ? -21.328 -17.625 23.688 1 56.72 68 SER B O 1
ATOM 2369 N N . GLY B 1 69 ? -19.734 -18.672 22.5 1 53.31 69 GLY B N 1
ATOM 2370 C CA . GLY B 1 69 ? -18.969 -18.812 23.719 1 53.31 69 GLY B CA 1
ATOM 2371 C C . GLY B 1 69 ? -18.109 -17.594 24.047 1 53.31 69 GLY B C 1
ATOM 2372 O O . GLY B 1 69 ? -18.125 -16.609 23.297 1 53.31 69 GLY B O 1
ATOM 2373 N N . PRO B 1 70 ? -17.594 -17.547 25.328 1 53.03 70 PRO B N 1
ATOM 2374 C CA . PRO B 1 70 ? -16.812 -16.422 25.859 1 53.03 70 PRO B CA 1
ATOM 2375 C C . PRO B 1 70 ? -15.742 -15.945 24.875 1 53.03 70 PRO B C 1
ATOM 2377 O O . PRO B 1 70 ? -15.266 -14.82 24.984 1 53.03 70 PRO B O 1
ATOM 2380 N N . ASN B 1 71 ? -15.477 -16.859 24.016 1 55.44 71 ASN B N 1
ATOM 2381 C CA . ASN B 1 71 ? -14.414 -16.531 23.062 1 55.44 71 ASN B CA 1
ATOM 2382 C C . ASN B 1 71 ? -14.977 -16.062 21.734 1 55.44 71 ASN B C 1
ATOM 2384 O O . ASN B 1 71 ? -14.234 -15.93 20.75 1 55.44 71 ASN B O 1
ATOM 2388 N N . SER B 1 72 ? -16.312 -15.969 21.844 1 66.69 72 SER B N 1
ATOM 2389 C CA . SER B 1 72 ? -16.984 -15.445 20.672 1 66.69 72 SER B CA 1
ATOM 2390 C C . SER B 1 72 ? -16.812 -13.93 20.562 1 66.69 72 SER B C 1
ATOM 2392 O O . SER B 1 72 ? -16.656 -13.25 21.562 1 66.69 72 SER B O 1
ATOM 2394 N N . GLY B 1 73 ? -16.406 -13.461 19.422 1 79.25 73 GLY B N 1
ATOM 2395 C CA . GLY B 1 73 ? -16.25 -12.031 19.25 1 79.25 73 GLY B CA 1
ATOM 2396 C C . GLY B 1 73 ? -15.086 -11.664 18.344 1 79.25 73 GLY B C 1
ATOM 2397 O O . GLY B 1 73 ? -14.562 -12.516 17.625 1 79.25 73 GLY B O 1
ATOM 2398 N N . ALA B 1 74 ? -14.875 -10.422 18.328 1 89.38 74 ALA B N 1
ATOM 2399 C CA . ALA B 1 74 ? -13.805 -9.875 17.5 1 89.38 74 ALA B CA 1
ATOM 2400 C C . ALA B 1 74 ? -12.57 -9.547 18.344 1 89.38 74 ALA B C 1
ATOM 2402 O O . ALA B 1 74 ? -12.68 -8.906 19.391 1 89.38 74 ALA B O 1
ATOM 2403 N N . VAL B 1 75 ? -11.406 -10.133 18 1 90.62 75 VAL B N 1
ATOM 2404 C CA . VAL B 1 75 ? -10.133 -9.875 18.656 1 90.62 75 VAL B CA 1
ATOM 2405 C C . VAL B 1 75 ? -9.234 -9.047 17.734 1 90.62 75 VAL B C 1
ATOM 2407 O O . VAL B 1 75 ? -9.156 -9.312 16.531 1 90.62 75 VAL B O 1
ATOM 2410 N N . ILE B 1 76 ? -8.648 -8.039 18.297 1 88.25 76 ILE B N 1
ATOM 2411 C CA . ILE B 1 76 ? -7.766 -7.18 17.516 1 88.25 76 ILE B CA 1
ATOM 2412 C C . ILE B 1 76 ? -6.52 -7.957 17.094 1 88.25 76 ILE B C 1
ATOM 2414 O O . ILE B 1 76 ? -5.844 -8.555 17.938 1 88.25 76 ILE B O 1
ATOM 2418 N N . ILE B 1 77 ? -6.316 -7.969 15.828 1 81.75 77 ILE B N 1
ATOM 2419 C CA . ILE B 1 77 ? -5.098 -8.547 15.266 1 81.75 77 ILE B CA 1
ATOM 2420 C C . ILE B 1 77 ? -4.469 -7.562 14.281 1 81.75 77 ILE B C 1
ATOM 2422 O O . ILE B 1 77 ? -5.008 -6.48 14.039 1 81.75 77 ILE B O 1
ATOM 2426 N N . SER B 1 78 ? -3.389 -7.75 13.773 1 75.31 78 SER B N 1
ATOM 2427 C CA . SER B 1 78 ? -2.756 -6.973 12.719 1 75.31 78 SER B CA 1
ATOM 2428 C C . SER B 1 78 ? -2.158 -7.875 11.641 1 75.31 78 SER B C 1
ATOM 2430 O O . SER B 1 78 ? -1.025 -8.344 11.773 1 75.31 78 SER B O 1
ATOM 2432 N N . ASN B 1 79 ? -3.02 -8.148 10.648 1 72.81 79 ASN B N 1
ATOM 2433 C CA . ASN B 1 79 ? -2.578 -8.852 9.453 1 72.81 79 ASN B CA 1
ATOM 2434 C C . ASN B 1 79 ? -2.695 -7.969 8.211 1 72.81 79 ASN B C 1
ATOM 2436 O O . ASN B 1 79 ? -3.59 -8.164 7.387 1 72.81 79 ASN B O 1
ATOM 2440 N N . PRO B 1 80 ? -1.883 -7.031 8.086 1 64.5 80 PRO B N 1
ATOM 2441 C CA . PRO B 1 80 ? -1.963 -6.039 7.012 1 64.5 80 PRO B CA 1
ATOM 2442 C C . PRO B 1 80 ? -1.991 -6.676 5.621 1 64.5 80 PRO B C 1
ATOM 2444 O O . PRO B 1 80 ? -2.668 -6.168 4.723 1 64.5 80 PRO B O 1
ATOM 2447 N N . SER B 1 81 ? -1.38 -7.832 5.457 1 62.16 81 SER B N 1
ATOM 2448 C CA . SER B 1 81 ? -1.265 -8.492 4.16 1 62.16 81 SER B CA 1
ATOM 2449 C C . SER B 1 81 ? -2.631 -8.922 3.637 1 62.16 81 SER B C 1
ATOM 2451 O O . SER B 1 81 ? -2.914 -8.797 2.443 1 62.16 81 SER B O 1
ATOM 2453 N N . ALA B 1 82 ? -3.463 -9.375 4.531 1 62.69 82 ALA B N 1
ATOM 2454 C CA . ALA B 1 82 ? -4.758 -9.906 4.113 1 62.69 82 ALA B CA 1
ATOM 2455 C C . ALA B 1 82 ? -5.641 -8.805 3.539 1 62.69 82 ALA B C 1
ATOM 2457 O O . ALA B 1 82 ? -6.219 -8.953 2.461 1 62.69 82 ALA B O 1
ATOM 2458 N N . GLY B 1 83 ? -5.82 -7.707 4.223 1 62.44 83 GLY B N 1
ATOM 2459 C CA . GLY B 1 83 ? -6.672 -6.617 3.777 1 62.44 83 GLY B CA 1
ATOM 2460 C C . GLY B 1 83 ? -6.145 -5.914 2.543 1 62.44 83 GLY B C 1
ATOM 2461 O O . GLY B 1 83 ? -6.898 -5.648 1.604 1 62.44 83 GLY B O 1
ATOM 2462 N N . LEU B 1 84 ? -4.918 -5.695 2.391 1 65.38 84 LEU B N 1
ATOM 2463 C CA . LEU B 1 84 ? -4.293 -4.961 1.295 1 65.38 84 LEU B CA 1
ATOM 2464 C C . LEU B 1 84 ? -4.281 -5.797 0.019 1 65.38 84 LEU B C 1
ATOM 2466 O O . LEU B 1 84 ? -4.512 -5.27 -1.073 1 65.38 84 LEU B O 1
ATOM 2470 N N . SER B 1 85 ? -4.047 -7.074 0.23 1 66.88 85 SER B N 1
ATOM 2471 C CA . SER B 1 85 ? -3.99 -7.98 -0.912 1 66.88 85 SER B CA 1
ATOM 2472 C C . SER B 1 85 ? -5.328 -8.039 -1.642 1 66.88 85 SER B C 1
ATOM 2474 O O . SER B 1 85 ? -5.371 -8.023 -2.873 1 66.88 85 SER B O 1
ATOM 2476 N N . GLN B 1 86 ? -6.352 -8.062 -0.847 1 67.88 86 GLN B N 1
ATOM 2477 C CA . GLN B 1 86 ? -7.68 -8.148 -1.449 1 67.88 86 GLN B CA 1
ATOM 2478 C C . GLN B 1 86 ? -8 -6.887 -2.246 1 67.88 86 GLN B C 1
ATOM 2480 O O . GLN B 1 86 ? -8.492 -6.969 -3.375 1 67.88 86 GLN B O 1
ATOM 2485 N N . ALA B 1 87 ? -7.684 -5.766 -1.725 1 69.12 87 ALA B N 1
ATOM 2486 C CA . ALA B 1 87 ? -7.938 -4.504 -2.412 1 69.12 87 ALA B CA 1
ATOM 2487 C C . ALA B 1 87 ? -7.125 -4.406 -3.699 1 69.12 87 ALA B C 1
ATOM 2489 O O . ALA B 1 87 ? -7.66 -4.051 -4.754 1 69.12 87 ALA B O 1
ATOM 2490 N N . LEU B 1 88 ? -5.918 -4.75 -3.662 1 70.06 88 LEU B N 1
ATOM 2491 C CA . LEU B 1 88 ? -5.035 -4.633 -4.816 1 70.06 88 LEU B CA 1
ATOM 2492 C C . LEU B 1 88 ? -5.465 -5.582 -5.93 1 70.06 88 LEU B C 1
ATOM 2494 O O . LEU B 1 88 ? -5.465 -5.211 -7.105 1 70.06 88 LEU B O 1
ATOM 2498 N N . ARG B 1 89 ? -5.824 -6.793 -5.547 1 71.06 89 ARG B N 1
ATOM 2499 C CA . ARG B 1 89 ? -6.285 -7.77 -6.527 1 71.06 89 ARG B CA 1
ATOM 2500 C C . ARG B 1 89 ? -7.496 -7.25 -7.289 1 71.06 89 ARG B C 1
ATOM 2502 O O . ARG B 1 89 ? -7.578 -7.398 -8.516 1 71.06 89 ARG B O 1
ATOM 2509 N N . LEU B 1 90 ? -8.422 -6.695 -6.547 1 74.88 90 LEU B N 1
ATOM 2510 C CA . LEU B 1 90 ? -9.648 -6.195 -7.16 1 74.88 90 LEU B CA 1
ATOM 2511 C C . LEU B 1 90 ? -9.352 -5.023 -8.094 1 74.88 90 LEU B C 1
ATOM 2513 O O . LEU B 1 90 ? -9.938 -4.922 -9.172 1 74.88 90 LEU B O 1
ATOM 2517 N N . HIS B 1 91 ? -8.453 -4.207 -7.746 1 76.25 91 HIS B N 1
ATOM 2518 C CA . HIS B 1 91 ? -8.141 -3.053 -8.578 1 76.25 91 HIS B CA 1
ATOM 2519 C C . HIS B 1 91 ? -7.348 -3.463 -9.812 1 76.25 91 HIS B C 1
ATOM 2521 O O . HIS B 1 91 ? -7.492 -2.855 -10.875 1 76.25 91 HIS B O 1
ATOM 2527 N N . VAL B 1 92 ? -6.5 -4.395 -9.68 1 72.25 92 VAL B N 1
ATOM 2528 C CA . VAL B 1 92 ? -5.805 -4.941 -10.836 1 72.25 92 VAL B CA 1
ATOM 2529 C C . VAL B 1 92 ? -6.812 -5.578 -11.797 1 72.25 92 VAL B C 1
ATOM 2531 O O . VAL B 1 92 ? -6.773 -5.336 -13 1 72.25 92 VAL B O 1
ATOM 2534 N N . ALA B 1 93 ? -7.707 -6.332 -11.234 1 73 93 ALA B N 1
ATOM 2535 C CA . ALA B 1 93 ? -8.742 -6.969 -12.047 1 73 93 ALA B CA 1
ATOM 2536 C C . ALA B 1 93 ? -9.594 -5.926 -12.766 1 73 93 ALA B C 1
ATOM 2538 O O . ALA B 1 93 ? -9.992 -6.129 -13.914 1 73 93 ALA B O 1
ATOM 2539 N N . ALA B 1 94 ? -9.797 -4.871 -12.094 1 73.31 94 ALA B N 1
ATOM 2540 C CA . ALA B 1 94 ? -10.648 -3.814 -12.633 1 73.31 94 ALA B CA 1
ATOM 2541 C C . ALA B 1 94 ? -9.859 -2.928 -13.602 1 73.31 94 ALA B C 1
ATOM 2543 O O . ALA B 1 94 ? -10.375 -1.913 -14.078 1 73.31 94 ALA B O 1
ATOM 2544 N N . LYS B 1 95 ? -8.57 -3.373 -13.883 1 67.12 95 LYS B N 1
ATOM 2545 C CA . LYS B 1 95 ? -7.668 -2.639 -14.766 1 67.12 95 LYS B CA 1
ATOM 2546 C C . LYS B 1 95 ? -7.391 -1.236 -14.234 1 67.12 95 LYS B C 1
ATOM 2548 O O . LYS B 1 95 ? -7.148 -0.307 -15 1 67.12 95 LYS B O 1
ATOM 2553 N N . GLY B 1 96 ? -7.59 -1.177 -12.969 1 69.5 96 GLY B N 1
ATOM 2554 C CA . GLY B 1 96 ? -7.266 0.076 -12.305 1 69.5 96 GLY B CA 1
ATOM 2555 C C . GLY B 1 96 ? -5.789 0.218 -11.992 1 69.5 96 GLY B C 1
ATOM 2556 O O . GLY B 1 96 ? -5.301 1.327 -11.758 1 69.5 96 GLY B O 1
ATOM 2557 N N . ILE B 1 97 ? -5.105 -0.91 -11.953 1 76.56 97 ILE B N 1
ATOM 2558 C CA . ILE B 1 97 ? -3.658 -0.932 -11.773 1 76.56 97 ILE B CA 1
ATOM 2559 C C . ILE B 1 97 ? -3.012 -1.736 -12.898 1 76.56 97 ILE B C 1
ATOM 2561 O O . ILE B 1 97 ? -3.361 -2.898 -13.117 1 76.56 97 ILE B O 1
ATOM 2565 N N . GLN B 1 98 ? -2.16 -1.137 -13.625 1 80.56 98 GLN B N 1
ATOM 2566 C CA . GLN B 1 98 ? -1.476 -1.797 -14.727 1 80.56 98 GLN B CA 1
ATOM 2567 C C . GLN B 1 98 ? -0.313 -2.648 -14.227 1 80.56 98 GLN B C 1
ATOM 2569 O O . GLN B 1 98 ? 0.303 -2.328 -13.211 1 80.56 98 GLN B O 1
ATOM 2574 N N . VAL B 1 99 ? -0.029 -3.689 -14.984 1 80.88 99 VAL B N 1
ATOM 2575 C CA . VAL B 1 99 ? 1.062 -4.598 -14.648 1 80.88 99 VAL B CA 1
ATOM 2576 C C . VAL B 1 99 ? 2.363 -3.811 -14.508 1 80.88 99 VAL B C 1
ATOM 2578 O O . VAL B 1 99 ? 3.174 -4.09 -13.625 1 80.88 99 VAL B O 1
ATOM 2581 N N . ARG B 1 100 ? 2.547 -2.842 -15.336 1 87.62 100 ARG B N 1
ATOM 2582 C CA . ARG B 1 100 ? 3.754 -2.023 -15.289 1 87.62 100 ARG B CA 1
ATOM 2583 C C . ARG B 1 100 ? 3.896 -1.339 -13.938 1 87.62 100 ARG B C 1
ATOM 2585 O O . ARG B 1 100 ? 5.012 -1.162 -13.438 1 87.62 100 ARG B O 1
ATOM 2592 N N . GLU B 1 101 ? 2.781 -0.906 -13.383 1 88.31 101 GLU B N 1
ATOM 2593 C CA . GLU B 1 101 ? 2.805 -0.244 -12.086 1 88.31 101 GLU B CA 1
ATOM 2594 C C . GLU B 1 101 ? 3.221 -1.211 -10.977 1 88.31 101 GLU B C 1
ATOM 2596 O O . GLU B 1 101 ? 3.924 -0.826 -10.047 1 88.31 101 GLU B O 1
ATOM 2601 N N . ILE B 1 102 ? 2.762 -2.416 -11.102 1 85.5 102 ILE B N 1
ATOM 2602 C CA . ILE B 1 102 ? 3.152 -3.451 -10.148 1 85.5 102 ILE B CA 1
ATOM 2603 C C . ILE B 1 102 ? 4.648 -3.734 -10.281 1 85.5 102 ILE B C 1
ATOM 2605 O O . ILE B 1 102 ? 5.363 -3.811 -9.273 1 85.5 102 ILE B O 1
ATOM 2609 N N . VAL B 1 103 ? 5.16 -3.842 -11.484 1 91.12 103 VAL B N 1
ATOM 2610 C CA . VAL B 1 103 ? 6.566 -4.125 -11.758 1 91.12 103 VAL B CA 1
ATOM 2611 C C . VAL B 1 103 ? 7.438 -3.004 -11.195 1 91.12 103 VAL B C 1
ATOM 2613 O O . VAL B 1 103 ? 8.406 -3.26 -10.484 1 91.12 103 VAL B O 1
ATOM 2616 N N . GLU B 1 104 ? 7.043 -1.808 -11.469 1 93.5 104 GLU B N 1
ATOM 2617 C CA . GLU B 1 104 ? 7.773 -0.645 -10.969 1 93.5 104 GLU B CA 1
ATOM 2618 C C . GLU B 1 104 ? 7.805 -0.621 -9.445 1 93.5 104 GLU B C 1
ATOM 2620 O O . GLU B 1 104 ? 8.844 -0.318 -8.844 1 93.5 104 GLU B O 1
ATOM 2625 N N . SER B 1 105 ? 6.727 -0.883 -8.828 1 92.38 105 SER B N 1
ATOM 2626 C CA . SER B 1 105 ? 6.637 -0.901 -7.371 1 92.38 105 SER B CA 1
ATOM 2627 C C . SER B 1 105 ? 7.52 -1.991 -6.777 1 92.38 105 SER B C 1
ATOM 2629 O O . SER B 1 105 ? 8.18 -1.774 -5.762 1 92.38 105 SER B O 1
ATOM 2631 N N . ARG B 1 106 ? 7.492 -3.141 -7.395 1 93.31 106 ARG B N 1
ATOM 2632 C CA . ARG B 1 106 ? 8.359 -4.223 -6.941 1 93.31 106 ARG B CA 1
ATOM 2633 C C . ARG B 1 106 ? 9.82 -3.799 -6.977 1 93.31 106 ARG B C 1
ATOM 2635 O O . ARG B 1 106 ? 10.555 -3.986 -6 1 93.31 106 ARG B O 1
ATOM 2642 N N . ILE B 1 107 ? 10.203 -3.291 -8.148 1 96.56 107 ILE B N 1
ATOM 2643 C CA . ILE B 1 107 ? 11.602 -2.881 -8.289 1 96.56 107 ILE B CA 1
ATOM 2644 C C . ILE B 1 107 ? 11.953 -1.871 -7.199 1 96.56 107 ILE B C 1
ATOM 2646 O O . ILE B 1 107 ? 12.969 -2.02 -6.512 1 96.56 107 ILE B O 1
ATOM 2650 N N . LEU B 1 108 ? 11.117 -0.942 -7.031 1 96.75 108 LEU B N 1
ATOM 2651 C CA . LEU B 1 108 ? 11.32 0.105 -6.035 1 96.75 108 LEU B CA 1
ATOM 2652 C C . LEU B 1 108 ? 11.477 -0.493 -4.641 1 96.75 108 LEU B C 1
ATOM 2654 O O . LEU B 1 108 ? 12.484 -0.265 -3.969 1 96.75 108 LEU B O 1
ATOM 2658 N N . LEU B 1 109 ? 10.562 -1.281 -4.184 1 95.75 109 LEU B N 1
ATOM 2659 C CA . LEU B 1 109 ? 10.492 -1.79 -2.82 1 95.75 109 LEU B CA 1
ATOM 2660 C C . LEU B 1 109 ? 11.539 -2.869 -2.582 1 95.75 109 LEU B C 1
ATOM 2662 O O . LEU B 1 109 ? 12.219 -2.865 -1.551 1 95.75 109 LEU B O 1
ATOM 2666 N N . GLU B 1 110 ? 11.68 -3.771 -3.496 1 97.56 110 GLU B N 1
ATOM 2667 C CA . GLU B 1 110 ? 12.57 -4.914 -3.299 1 97.56 110 GLU B CA 1
ATOM 2668 C C . GLU B 1 110 ? 14.031 -4.496 -3.363 1 97.56 110 GLU B C 1
ATOM 2670 O O . GLU B 1 110 ? 14.867 -5.004 -2.609 1 97.56 110 GLU B O 1
ATOM 2675 N N . THR B 1 111 ? 14.391 -3.615 -4.312 1 98.06 111 THR B N 1
ATOM 2676 C CA . THR B 1 111 ? 15.781 -3.182 -4.402 1 98.06 111 THR B CA 1
ATOM 2677 C C . THR B 1 111 ? 16.156 -2.328 -3.193 1 98.06 111 THR B C 1
ATOM 2679 O O . THR B 1 111 ? 17.281 -2.426 -2.684 1 98.06 111 THR B O 1
ATOM 2682 N N . TRP B 1 112 ? 15.211 -1.485 -2.797 1 97 112 TRP B N 1
ATOM 2683 C CA . TRP B 1 112 ? 15.461 -0.729 -1.574 1 97 112 TRP B CA 1
ATOM 2684 C C . TRP B 1 112 ? 15.711 -1.664 -0.397 1 97 112 TRP B C 1
ATOM 2686 O O . TRP B 1 112 ? 16.703 -1.521 0.317 1 97 112 TRP B O 1
ATOM 2696 N N . ALA B 1 113 ? 14.812 -2.6 -0.198 1 97.06 113 ALA B N 1
ATOM 2697 C CA . ALA B 1 113 ? 14.93 -3.535 0.917 1 97.06 113 ALA B CA 1
ATOM 2698 C C . ALA B 1 113 ? 16.25 -4.293 0.855 1 97.06 113 ALA B C 1
ATOM 2700 O O . ALA B 1 113 ? 16.875 -4.551 1.888 1 97.06 113 ALA B O 1
ATOM 2701 N N . ALA B 1 114 ? 16.656 -4.68 -0.327 1 97.69 114 ALA B N 1
ATOM 2702 C CA . ALA B 1 114 ? 17.891 -5.43 -0.515 1 97.69 114 ALA B CA 1
ATOM 2703 C C . ALA B 1 114 ? 19.094 -4.617 -0.051 1 97.69 114 ALA B C 1
ATOM 2705 O O . ALA B 1 114 ? 20.062 -5.176 0.474 1 97.69 114 ALA B O 1
ATOM 2706 N N . GLN B 1 115 ? 19.047 -3.326 -0.207 1 96.5 115 GLN B N 1
ATOM 2707 C CA . GLN B 1 115 ? 20.203 -2.48 0.069 1 96.5 115 GLN B CA 1
ATOM 2708 C C . GLN B 1 115 ? 20.266 -2.107 1.547 1 96.5 115 GLN B C 1
ATOM 2710 O O . GLN B 1 115 ? 21.312 -1.655 2.031 1 96.5 115 GLN B O 1
ATOM 2715 N N . MET B 1 116 ? 19.203 -2.285 2.258 1 95.06 116 MET B N 1
ATOM 2716 C CA . MET B 1 116 ? 19.141 -1.897 3.664 1 95.06 116 MET B CA 1
ATOM 2717 C C . MET B 1 116 ? 19.875 -2.912 4.539 1 95.06 116 MET B C 1
ATOM 2719 O O . MET B 1 116 ? 19.812 -4.117 4.281 1 95.06 116 MET B O 1
ATOM 2723 N N . THR B 1 117 ? 20.562 -2.346 5.547 1 92.81 117 THR B N 1
ATOM 2724 C CA . THR B 1 117 ? 21.078 -3.232 6.586 1 92.81 117 THR B CA 1
ATOM 2725 C C . THR B 1 117 ? 19.953 -3.787 7.438 1 92.81 117 THR B C 1
ATOM 2727 O O . THR B 1 117 ? 19.109 -3.031 7.938 1 92.81 117 THR B O 1
ATOM 2730 N N . PRO B 1 118 ? 19.953 -5.105 7.586 1 93.38 118 PRO B N 1
ATOM 2731 C CA . PRO B 1 118 ? 18.891 -5.684 8.398 1 93.38 118 PRO B CA 1
ATOM 2732 C C . PRO B 1 118 ? 18.859 -5.129 9.828 1 93.38 118 PRO B C 1
ATOM 2734 O O . PRO B 1 118 ? 19.922 -4.992 10.453 1 93.38 118 PRO B O 1
ATOM 2737 N N . ARG B 1 119 ? 17.734 -4.852 10.32 1 90.06 119 ARG B N 1
ATOM 2738 C CA . ARG B 1 119 ? 17.578 -4.316 11.664 1 90.06 119 ARG B CA 1
ATOM 2739 C C . ARG B 1 119 ? 17.734 -5.41 12.719 1 90.06 119 ARG B C 1
ATOM 2741 O O . ARG B 1 119 ? 18.203 -5.145 13.828 1 90.06 119 ARG B O 1
ATOM 2748 N N . ASP B 1 120 ? 17.375 -6.566 12.414 1 93.81 120 ASP B N 1
ATOM 2749 C CA . ASP B 1 120 ? 17.438 -7.742 13.273 1 93.81 120 ASP B CA 1
ATOM 2750 C C . ASP B 1 120 ? 18.203 -8.875 12.602 1 93.81 120 ASP B C 1
ATOM 2752 O O . ASP B 1 120 ? 17.672 -9.578 11.75 1 93.81 120 ASP B O 1
ATOM 2756 N N . PRO B 1 121 ? 19.391 -9.047 13.055 1 93.88 121 PRO B N 1
ATOM 2757 C CA . PRO B 1 121 ? 20.219 -10.078 12.43 1 93.88 121 PRO B CA 1
ATOM 2758 C C . PRO B 1 121 ? 19.625 -11.477 12.578 1 93.88 121 PRO B C 1
ATOM 2760 O O . PRO B 1 121 ? 19.828 -12.328 11.703 1 93.88 121 PRO B O 1
ATOM 2763 N N . ILE B 1 122 ? 19.016 -11.695 13.625 1 95.81 122 ILE B N 1
ATOM 2764 C CA . ILE B 1 122 ? 18.391 -13 13.828 1 95.81 122 ILE B CA 1
ATOM 2765 C C . ILE B 1 122 ? 17.281 -13.211 12.789 1 95.81 122 ILE B C 1
ATOM 2767 O O . ILE B 1 122 ? 17.219 -14.266 12.148 1 95.81 122 ILE B O 1
ATOM 2771 N N . HIS B 1 123 ? 16.484 -12.195 12.594 1 93.94 123 HIS B N 1
ATOM 2772 C CA . HIS B 1 123 ? 15.453 -12.266 11.57 1 93.94 123 HIS B CA 1
ATOM 2773 C C . HIS B 1 123 ? 16.062 -12.43 10.18 1 93.94 123 HIS B C 1
ATOM 2775 O O . HIS B 1 123 ? 15.562 -13.219 9.367 1 93.94 123 HIS B O 1
ATOM 2781 N N . ALA B 1 124 ? 17.078 -11.727 9.938 1 96 124 ALA B N 1
ATOM 2782 C CA . ALA B 1 124 ? 17.75 -11.805 8.641 1 96 124 ALA B CA 1
ATOM 2783 C C . ALA B 1 124 ? 18.219 -13.227 8.344 1 96 124 ALA B C 1
ATOM 2785 O O . ALA B 1 124 ? 18.047 -13.727 7.23 1 96 124 ALA B O 1
ATOM 2786 N N . GLN B 1 125 ? 18.797 -13.805 9.344 1 96.88 125 GLN B N 1
ATOM 2787 C CA . GLN B 1 125 ? 19.25 -15.18 9.18 1 96.88 125 GLN B CA 1
ATOM 2788 C C . GLN B 1 125 ? 18.078 -16.125 8.914 1 96.88 125 GLN B C 1
ATOM 2790 O O . GLN B 1 125 ? 18.188 -17.031 8.094 1 96.88 125 GLN B O 1
ATOM 2795 N N . GLN B 1 126 ? 17.031 -15.922 9.641 1 97.38 126 GLN B N 1
ATOM 2796 C CA . GLN B 1 126 ? 15.836 -16.734 9.414 1 97.38 126 GLN B CA 1
ATOM 2797 C C . GLN B 1 126 ? 15.328 -16.562 7.984 1 97.38 126 GLN B C 1
ATOM 2799 O O . GLN B 1 126 ? 14.891 -17.547 7.367 1 97.38 126 GLN B O 1
ATOM 2804 N N . VAL B 1 127 ? 15.336 -15.367 7.504 1 97.38 127 VAL B N 1
ATOM 2805 C CA . VAL B 1 127 ? 14.891 -15.094 6.141 1 97.38 127 VAL B CA 1
ATOM 2806 C C . VAL B 1 127 ? 15.766 -15.844 5.145 1 97.38 127 VAL B C 1
ATOM 2808 O O . VAL B 1 127 ? 15.266 -16.469 4.203 1 97.38 127 VAL B O 1
ATOM 2811 N N . ILE B 1 128 ? 17.078 -15.82 5.359 1 98 128 ILE B N 1
ATOM 2812 C CA . ILE B 1 128 ? 18.016 -16.516 4.48 1 98 128 ILE B CA 1
ATOM 2813 C C . ILE B 1 128 ? 17.703 -18.016 4.484 1 98 128 ILE B C 1
ATOM 2815 O O . ILE B 1 128 ? 17.641 -18.641 3.426 1 98 128 ILE B O 1
ATOM 2819 N N . GLU B 1 129 ? 17.453 -18.547 5.629 1 98.19 129 GLU B N 1
ATOM 2820 C CA . GLU B 1 129 ? 17.172 -19.969 5.766 1 98.19 129 GLU B CA 1
ATOM 2821 C C . GLU B 1 129 ? 15.836 -20.328 5.113 1 98.19 129 GLU B C 1
ATOM 2823 O O . GLU B 1 129 ? 15.742 -21.312 4.387 1 98.19 129 GLU B O 1
ATOM 2828 N N . ARG B 1 130 ? 14.867 -19.562 5.355 1 98.06 130 ARG B N 1
ATOM 2829 C CA . ARG B 1 130 ? 13.539 -19.828 4.805 1 98.06 130 ARG B CA 1
ATOM 2830 C C . ARG B 1 130 ? 13.539 -19.672 3.285 1 98.06 130 ARG B C 1
ATOM 2832 O O . ARG B 1 130 ? 12.883 -20.453 2.582 1 98.06 130 ARG B O 1
ATOM 2839 N N . THR B 1 131 ? 14.219 -18.672 2.775 1 98.38 131 THR B N 1
ATOM 2840 C CA . THR B 1 131 ? 14.25 -18.484 1.329 1 98.38 131 THR B CA 1
ATOM 2841 C C . THR B 1 131 ? 15.07 -19.578 0.654 1 98.38 131 THR B C 1
ATOM 2843 O O . THR B 1 131 ? 14.812 -19.938 -0.5 1 98.38 131 THR B O 1
ATOM 2846 N N . ALA B 1 132 ? 16.047 -20.172 1.357 1 98.31 132 ALA B N 1
ATOM 2847 C CA . ALA B 1 132 ? 16.766 -21.328 0.835 1 98.31 132 ALA B CA 1
ATOM 2848 C C . ALA B 1 132 ? 15.82 -22.5 0.597 1 98.31 132 ALA B C 1
ATOM 2850 O O . ALA B 1 132 ? 15.93 -23.203 -0.413 1 98.31 132 ALA B O 1
ATOM 2851 N N . VAL B 1 133 ? 14.953 -22.703 1.548 1 98.31 133 VAL B N 1
ATOM 2852 C CA . VAL B 1 133 ? 13.961 -23.766 1.424 1 98.31 133 VAL B CA 1
ATOM 2853 C C . VAL B 1 133 ? 13.07 -23.5 0.213 1 98.31 133 VAL B C 1
ATOM 2855 O O . VAL B 1 133 ? 12.742 -24.406 -0.541 1 98.31 133 VAL B O 1
ATOM 2858 N N . LEU B 1 134 ? 12.656 -22.25 -0.02 1 98.19 134 LEU B N 1
ATOM 2859 C CA . LEU B 1 134 ? 11.82 -21.891 -1.155 1 98.19 134 LEU B CA 1
ATOM 2860 C C . LEU B 1 134 ? 12.547 -22.141 -2.473 1 98.19 134 LEU B C 1
ATOM 2862 O O . LEU B 1 134 ? 11.945 -22.625 -3.438 1 98.19 134 LEU B O 1
ATOM 2866 N N . ILE B 1 135 ? 13.836 -21.828 -2.518 1 98 135 ILE B N 1
ATOM 2867 C CA . ILE B 1 135 ? 14.641 -22.078 -3.707 1 98 135 ILE B CA 1
ATOM 2868 C C . ILE B 1 135 ? 14.664 -23.562 -4.023 1 98 135 ILE B C 1
ATOM 2870 O O . ILE B 1 135 ? 14.516 -23.969 -5.18 1 98 135 ILE B O 1
ATOM 2874 N N . MET B 1 136 ? 14.836 -24.375 -3.002 1 97.56 136 MET B N 1
ATOM 2875 C CA . MET B 1 136 ? 14.828 -25.812 -3.176 1 97.56 136 MET B CA 1
ATOM 2876 C C . MET B 1 136 ? 13.492 -26.281 -3.742 1 97.56 136 MET B C 1
ATOM 2878 O O . MET B 1 136 ? 13.453 -27.125 -4.648 1 97.56 136 MET B O 1
ATOM 2882 N N . ARG B 1 137 ? 12.438 -25.75 -3.254 1 97.75 137 ARG B N 1
ATOM 2883 C CA . ARG B 1 137 ? 11.102 -26.094 -3.742 1 97.75 137 ARG B CA 1
ATOM 2884 C C . ARG B 1 137 ? 10.922 -25.656 -5.195 1 97.75 137 ARG B C 1
ATOM 2886 O O . ARG B 1 137 ? 10.367 -26.406 -6.004 1 97.75 137 ARG B O 1
ATOM 2893 N N . MET B 1 138 ? 11.438 -24.5 -5.555 1 97.12 138 MET B N 1
ATOM 2894 C CA . MET B 1 138 ? 11.312 -23.984 -6.91 1 97.12 138 MET B CA 1
ATOM 2895 C C . MET B 1 138 ? 12.117 -24.812 -7.898 1 97.12 138 MET B C 1
ATOM 2897 O O . MET B 1 138 ? 11.828 -24.812 -9.094 1 97.12 138 MET B O 1
ATOM 2901 N N . ASP B 1 139 ? 13.078 -25.5 -7.355 1 96.44 139 ASP B N 1
ATOM 2902 C CA . ASP B 1 139 ? 13.961 -26.281 -8.203 1 96.44 139 ASP B CA 1
ATOM 2903 C C . ASP B 1 139 ? 13.328 -27.625 -8.547 1 96.44 139 ASP B C 1
ATOM 2905 O O . ASP B 1 139 ? 13.852 -28.375 -9.383 1 96.44 139 ASP B O 1
ATOM 2909 N N . ASP B 1 140 ? 12.203 -27.969 -7.93 1 96.25 140 ASP B N 1
ATOM 2910 C CA . ASP B 1 140 ? 11.5 -29.203 -8.242 1 96.25 140 ASP B CA 1
ATOM 2911 C C . ASP B 1 140 ? 11.008 -29.219 -9.688 1 96.25 140 ASP B C 1
ATOM 2913 O O . ASP B 1 140 ? 10.156 -28.406 -10.062 1 96.25 140 ASP B O 1
ATOM 2917 N N . PRO B 1 141 ? 11.516 -30.156 -10.469 1 92.62 141 PRO B N 1
ATOM 2918 C CA . PRO B 1 141 ? 11.117 -30.188 -11.875 1 92.62 141 PRO B CA 1
ATOM 2919 C C . PRO B 1 141 ? 9.633 -30.5 -12.062 1 92.62 141 PRO B C 1
ATOM 2921 O O . PRO B 1 141 ? 9.07 -30.234 -13.133 1 92.62 141 PRO B O 1
ATOM 2924 N N . GLN B 1 142 ? 8.984 -31.047 -11.047 1 93.5 142 GLN B N 1
ATOM 2925 C CA . GLN B 1 142 ? 7.582 -31.422 -11.148 1 93.5 142 GLN B CA 1
ATOM 2926 C C . GLN B 1 142 ? 6.672 -30.312 -10.641 1 93.5 142 GLN B C 1
ATOM 2928 O O . GLN B 1 142 ? 5.445 -30.438 -10.672 1 93.5 142 GLN B O 1
ATOM 2933 N N . LEU B 1 143 ? 7.246 -29.25 -10.289 1 94 143 LEU B N 1
ATOM 2934 C CA . LEU B 1 143 ? 6.461 -28.141 -9.734 1 94 143 LEU B CA 1
ATOM 2935 C C . LEU B 1 143 ? 5.598 -27.5 -10.82 1 94 143 LEU B C 1
ATOM 2937 O O . LEU B 1 143 ? 6.082 -27.203 -11.906 1 94 143 LEU B O 1
ATOM 2941 N N . SER B 1 144 ? 4.301 -27.406 -10.484 1 91.19 144 SER B N 1
ATOM 2942 C CA . SER B 1 144 ? 3.414 -26.75 -11.445 1 91.19 144 SER B CA 1
ATOM 2943 C C . SER B 1 144 ? 3.762 -25.281 -11.617 1 91.19 144 SER B C 1
ATOM 2945 O O . SER B 1 144 ? 4.344 -24.672 -10.719 1 91.19 144 SER B O 1
ATOM 2947 N N . ARG B 1 145 ? 3.426 -24.734 -12.703 1 89.44 145 ARG B N 1
ATOM 2948 C CA . ARG B 1 145 ? 3.65 -23.328 -12.984 1 89.44 145 ARG B CA 1
ATOM 2949 C C . ARG B 1 145 ? 2.988 -22.438 -11.93 1 89.44 145 ARG B C 1
ATOM 2951 O O . ARG B 1 145 ? 3.596 -21.484 -11.438 1 89.44 145 ARG B O 1
ATOM 2958 N N . ASP B 1 146 ? 1.79 -22.734 -11.57 1 85.62 146 ASP B N 1
ATOM 2959 C CA . ASP B 1 146 ? 1.053 -21.969 -10.562 1 85.62 146 ASP B CA 1
ATOM 2960 C C . ASP B 1 146 ? 1.77 -22.016 -9.219 1 85.62 146 ASP B C 1
ATOM 2962 O O . ASP B 1 146 ? 1.904 -20.984 -8.555 1 85.62 146 ASP B O 1
ATOM 2966 N N . GLU B 1 147 ? 2.148 -23.188 -8.875 1 90.69 147 GLU B N 1
ATOM 2967 C CA . GLU B 1 147 ? 2.854 -23.328 -7.602 1 90.69 147 GLU B CA 1
ATOM 2968 C C . GLU B 1 147 ? 4.188 -22.578 -7.629 1 90.69 147 GLU B C 1
ATOM 2970 O O . GLU B 1 147 ? 4.605 -22 -6.625 1 90.69 147 GLU B O 1
ATOM 2975 N N . PHE B 1 148 ? 4.898 -22.594 -8.75 1 93.69 148 PHE B N 1
ATOM 2976 C CA . PHE B 1 148 ? 6.148 -21.859 -8.891 1 93.69 148 PHE B CA 1
ATOM 2977 C C . PHE B 1 148 ? 5.926 -20.375 -8.625 1 93.69 148 PHE B C 1
ATOM 2979 O O . PHE B 1 148 ? 6.672 -19.75 -7.871 1 93.69 148 PHE B O 1
ATOM 2986 N N . HIS B 1 149 ? 4.879 -19.844 -9.211 1 89.12 149 HIS B N 1
ATOM 2987 C CA . HIS B 1 149 ? 4.617 -18.422 -9.07 1 89.12 149 HIS B CA 1
ATOM 2988 C C . HIS B 1 149 ? 4.234 -18.062 -7.641 1 89.12 149 HIS B C 1
ATOM 2990 O O . HIS B 1 149 ? 4.566 -16.969 -7.156 1 89.12 149 HIS B O 1
ATOM 2996 N N . ARG B 1 150 ? 3.555 -18.922 -6.988 1 87.62 150 ARG B N 1
ATOM 2997 C CA . ARG B 1 150 ? 3.219 -18.703 -5.586 1 87.62 150 ARG B CA 1
ATOM 2998 C C . ARG B 1 150 ? 4.477 -18.672 -4.723 1 87.62 150 ARG B C 1
ATOM 3000 O O . ARG B 1 150 ? 4.637 -17.766 -3.895 1 87.62 150 ARG B O 1
ATOM 3007 N N . ILE B 1 151 ? 5.344 -19.625 -4.934 1 94.81 151 ILE B N 1
ATOM 3008 C CA . ILE B 1 151 ? 6.582 -19.703 -4.168 1 94.81 151 ILE B CA 1
ATOM 3009 C C . ILE B 1 151 ? 7.488 -18.531 -4.52 1 94.81 151 ILE B C 1
ATOM 3011 O O . ILE B 1 151 ? 8.141 -17.953 -3.643 1 94.81 151 ILE B O 1
ATOM 3015 N N . ASP B 1 152 ? 7.504 -18.172 -5.781 1 95.06 152 ASP B N 1
ATOM 3016 C CA . ASP B 1 152 ? 8.266 -17.016 -6.254 1 95.06 152 ASP B CA 1
ATOM 3017 C C . ASP B 1 152 ? 7.836 -15.734 -5.535 1 95.06 152 ASP B C 1
ATOM 3019 O O . ASP B 1 152 ? 8.68 -14.977 -5.055 1 95.06 152 ASP B O 1
ATOM 3023 N N . ALA B 1 153 ? 6.562 -15.539 -5.48 1 90.81 153 ALA B N 1
ATOM 3024 C CA . ALA B 1 153 ? 6.035 -14.359 -4.789 1 90.81 153 ALA B CA 1
ATOM 3025 C C . ALA B 1 153 ? 6.426 -14.367 -3.316 1 90.81 153 ALA B C 1
ATOM 3027 O O . ALA B 1 153 ? 6.824 -13.336 -2.768 1 90.81 153 ALA B O 1
ATOM 3028 N N . GLU B 1 154 ? 6.309 -15.516 -2.691 1 91.56 154 GLU B N 1
ATOM 3029 C CA . GLU B 1 154 ? 6.699 -15.656 -1.292 1 91.56 154 GLU B CA 1
ATOM 3030 C C . GLU B 1 154 ? 8.18 -15.336 -1.098 1 91.56 154 GLU B C 1
ATOM 3032 O O . GLU B 1 154 ? 8.555 -14.688 -0.116 1 91.56 154 GLU B O 1
ATOM 3037 N N . PHE B 1 155 ? 9.008 -15.805 -2.061 1 97.5 155 PHE B N 1
ATOM 3038 C CA . PHE B 1 155 ? 10.445 -15.562 -2.059 1 97.5 155 PHE B CA 1
ATOM 3039 C C . PHE B 1 155 ? 10.742 -14.07 -2.02 1 97.5 155 PHE B C 1
ATOM 3041 O O . PHE B 1 155 ? 11.516 -13.609 -1.177 1 97.5 155 PHE B O 1
ATOM 3048 N N . HIS B 1 156 ? 10.078 -13.297 -2.799 1 96.19 156 HIS B N 1
ATOM 3049 C CA . HIS B 1 156 ? 10.32 -11.867 -2.91 1 96.19 156 HIS B CA 1
ATOM 3050 C C . HIS B 1 156 ? 9.812 -11.125 -1.68 1 96.19 156 HIS B C 1
ATOM 3052 O O . HIS B 1 156 ? 10.469 -10.211 -1.184 1 96.19 156 HIS B O 1
ATOM 3058 N N . VAL B 1 157 ? 8.68 -11.531 -1.204 1 91.5 157 VAL B N 1
ATOM 3059 C CA . VAL B 1 157 ? 8.117 -10.906 -0.01 1 91.5 157 VAL B CA 1
ATOM 3060 C C . VAL B 1 157 ? 9.047 -11.141 1.18 1 91.5 157 VAL B C 1
ATOM 3062 O O . VAL B 1 157 ? 9.359 -10.203 1.921 1 91.5 157 VAL B O 1
ATOM 3065 N N . LEU B 1 158 ? 9.508 -12.375 1.333 1 94.62 158 LEU B N 1
ATOM 3066 C CA . LEU B 1 158 ? 10.383 -12.711 2.453 1 94.62 158 LEU B CA 1
ATOM 3067 C C . LEU B 1 158 ? 11.688 -11.922 2.381 1 94.62 158 LEU B C 1
ATOM 3069 O O . LEU B 1 158 ? 12.125 -11.344 3.377 1 94.62 158 LEU B O 1
ATOM 3073 N N . LEU B 1 159 ? 12.289 -11.867 1.236 1 97.31 159 LEU B N 1
ATOM 3074 C CA . LEU B 1 159 ? 13.539 -11.133 1.094 1 97.31 159 LEU B CA 1
ATOM 3075 C C . LEU B 1 159 ? 13.344 -9.664 1.449 1 97.31 159 LEU B C 1
ATOM 3077 O O . LEU B 1 159 ? 14.203 -9.062 2.102 1 97.31 159 LEU B O 1
ATOM 3081 N N . SER B 1 160 ? 12.234 -9.109 1.025 1 95.62 160 SER B N 1
ATOM 3082 C CA . SER B 1 160 ? 11.969 -7.699 1.282 1 95.62 160 SER B CA 1
ATOM 3083 C C . SER B 1 160 ? 11.773 -7.434 2.771 1 95.62 160 SER B C 1
ATOM 3085 O O . SER B 1 160 ? 12.047 -6.332 3.254 1 95.62 160 SER B O 1
ATOM 3087 N N . SER B 1 161 ? 11.328 -8.453 3.516 1 91.94 161 SER B N 1
ATOM 3088 C CA . SER B 1 161 ? 11.062 -8.305 4.941 1 91.94 161 SER B CA 1
ATOM 3089 C C . SER B 1 161 ? 12.367 -8.164 5.73 1 91.94 161 SER B C 1
ATOM 3091 O O . SER B 1 161 ? 12.359 -7.723 6.879 1 91.94 161 SER B O 1
ATOM 3093 N N . MET B 1 162 ? 13.43 -8.57 5.133 1 94.56 162 MET B N 1
ATOM 3094 C CA . MET B 1 162 ? 14.727 -8.578 5.809 1 94.56 162 MET B CA 1
ATOM 3095 C C . MET B 1 162 ? 15.109 -7.176 6.262 1 94.56 162 MET B C 1
ATOM 3097 O O . MET B 1 162 ? 15.773 -7.012 7.293 1 94.56 162 MET B O 1
ATOM 3101 N N . ALA B 1 163 ? 14.695 -6.172 5.527 1 93.88 163 ALA B N 1
ATOM 3102 C CA . ALA B 1 163 ? 15.039 -4.785 5.832 1 93.88 163 ALA B CA 1
ATOM 3103 C C . ALA B 1 163 ? 14.43 -4.352 7.164 1 93.88 163 ALA B C 1
ATOM 3105 O O . ALA B 1 163 ? 14.898 -3.389 7.781 1 93.88 163 ALA B O 1
ATOM 3106 N N . GLY B 1 164 ? 13.383 -5.023 7.559 1 89.5 164 GLY B N 1
ATOM 3107 C CA . GLY B 1 164 ? 12.766 -4.715 8.836 1 89.5 164 GLY B CA 1
ATOM 3108 C C . GLY B 1 164 ? 11.898 -3.471 8.805 1 89.5 164 GLY B C 1
ATOM 3109 O O . GLY B 1 164 ? 11.836 -2.723 9.781 1 89.5 164 GLY B O 1
ATOM 3110 N N . ASN B 1 165 ? 11.375 -3.1 7.762 1 89.81 165 ASN B N 1
ATOM 3111 C CA . ASN B 1 165 ? 10.391 -2.033 7.625 1 89.81 165 ASN B CA 1
ATOM 3112 C C . ASN B 1 165 ? 8.984 -2.59 7.402 1 89.81 165 ASN B C 1
ATOM 3114 O O . ASN B 1 165 ? 8.695 -3.135 6.336 1 89.81 165 ASN B O 1
ATOM 3118 N N . SER B 1 166 ? 8.203 -2.377 8.375 1 80.88 166 SER B N 1
ATOM 3119 C CA . SER B 1 166 ? 6.891 -3.012 8.383 1 80.88 166 SER B CA 1
ATOM 3120 C C . SER B 1 166 ? 6.004 -2.471 7.266 1 80.88 166 SER B C 1
ATOM 3122 O O . SER B 1 166 ? 5.148 -3.188 6.746 1 80.88 166 SER B O 1
ATOM 3124 N N . VAL B 1 167 ? 6.164 -1.224 6.871 1 80.44 167 VAL B N 1
ATOM 3125 C CA . VAL B 1 167 ? 5.383 -0.644 5.785 1 80.44 167 VAL B CA 1
ATOM 3126 C C . VAL B 1 167 ? 5.73 -1.335 4.469 1 80.44 167 VAL B C 1
ATOM 3128 O O . VAL B 1 167 ? 4.844 -1.755 3.725 1 80.44 167 VAL B O 1
ATOM 3131 N N . VAL B 1 168 ? 6.988 -1.468 4.203 1 87.31 168 VAL B N 1
ATOM 3132 C CA . VAL B 1 168 ? 7.461 -2.115 2.984 1 87.31 168 VAL B CA 1
ATOM 3133 C C . VAL B 1 168 ? 7 -3.57 2.961 1 87.31 168 VAL B C 1
ATOM 3135 O O . VAL B 1 168 ? 6.535 -4.062 1.93 1 87.31 168 VAL B O 1
ATOM 3138 N N . GLU B 1 169 ? 7.137 -4.203 4.09 1 84.06 169 GLU B N 1
ATOM 3139 C CA . GLU B 1 169 ? 6.711 -5.598 4.188 1 84.06 169 GLU B CA 1
ATOM 3140 C C . GLU B 1 169 ? 5.219 -5.734 3.902 1 84.06 169 GLU B C 1
ATOM 3142 O O . GLU B 1 169 ? 4.801 -6.637 3.172 1 84.06 169 GLU B O 1
ATOM 3147 N N . ALA B 1 170 ? 4.52 -4.852 4.473 1 76.12 170 ALA B N 1
ATOM 3148 C CA . ALA B 1 170 ? 3.07 -4.895 4.289 1 76.12 170 ALA B CA 1
ATOM 3149 C C . ALA B 1 170 ? 2.695 -4.648 2.828 1 76.12 170 ALA B C 1
ATOM 3151 O O . ALA B 1 170 ? 1.8 -5.309 2.293 1 76.12 170 ALA B O 1
ATOM 3152 N N . MET B 1 171 ? 3.355 -3.773 2.219 1 81.25 171 MET B N 1
ATOM 3153 C CA . MET B 1 171 ? 3.092 -3.479 0.812 1 81.25 171 MET B CA 1
ATOM 3154 C C . MET B 1 171 ? 3.418 -4.684 -0.065 1 81.25 171 MET B C 1
ATOM 3156 O O . MET B 1 171 ? 2.623 -5.059 -0.928 1 81.25 171 MET B O 1
ATOM 3160 N N . MET B 1 172 ? 4.52 -5.246 0.198 1 85.56 172 MET B N 1
ATOM 3161 C CA . MET B 1 172 ? 4.922 -6.406 -0.59 1 85.56 172 MET B CA 1
ATOM 3162 C C . MET B 1 172 ? 3.953 -7.566 -0.387 1 85.56 172 MET B C 1
ATOM 3164 O O . MET B 1 172 ? 3.623 -8.281 -1.337 1 85.56 172 MET B O 1
ATOM 3168 N N . GLU B 1 173 ? 3.582 -7.758 0.798 1 78.88 173 GLU B N 1
ATOM 3169 C CA . GLU B 1 173 ? 2.6 -8.805 1.076 1 78.88 173 GLU B CA 1
ATOM 3170 C C . GLU B 1 173 ? 1.292 -8.539 0.335 1 78.88 173 GLU B C 1
ATOM 3172 O O . GLU B 1 173 ? 0.646 -9.477 -0.141 1 78.88 173 GLU B O 1
ATOM 3177 N N . SER B 1 174 ? 1.003 -7.328 0.268 1 71.81 174 SER B N 1
ATOM 3178 C CA . SER B 1 174 ? -0.23 -6.961 -0.423 1 71.81 174 SER B CA 1
ATOM 3179 C C . SER B 1 174 ? -0.125 -7.23 -1.92 1 71.81 174 SER B C 1
ATOM 3181 O O . SER B 1 174 ? -1.118 -7.57 -2.566 1 71.81 174 SER B O 1
ATOM 3183 N N . LEU B 1 175 ? 1.002 -7.105 -2.445 1 77.56 175 LEU B N 1
ATOM 3184 C CA . LEU B 1 175 ? 1.212 -7.27 -3.879 1 77.56 175 LEU B CA 1
ATOM 3185 C C . LEU B 1 175 ? 1.419 -8.742 -4.23 1 77.56 175 LEU B C 1
ATOM 3187 O O . LEU B 1 175 ? 1.441 -9.102 -5.41 1 77.56 175 LEU B O 1
ATOM 3191 N N . ARG B 1 176 ? 1.538 -9.57 -3.197 1 76.44 176 ARG B N 1
ATOM 3192 C CA . ARG B 1 176 ? 1.924 -10.961 -3.396 1 76.44 176 ARG B CA 1
ATOM 3193 C C . ARG B 1 176 ? 1.018 -11.641 -4.418 1 76.44 176 ARG B C 1
ATOM 3195 O O . ARG B 1 176 ? 1.499 -12.258 -5.371 1 76.44 176 ARG B O 1
ATOM 3202 N N . HIS B 1 177 ? -0.28 -11.547 -4.227 1 69.69 177 HIS B N 1
ATOM 3203 C CA . HIS B 1 177 ? -1.227 -12.227 -5.105 1 69.69 177 HIS B CA 1
ATOM 3204 C C . HIS B 1 177 ? -1.252 -11.586 -6.488 1 69.69 177 HIS B C 1
ATOM 3206 O O . HIS B 1 177 ? -1.339 -12.289 -7.5 1 69.69 177 HIS B O 1
ATOM 3212 N N . SER B 1 178 ? -1.161 -10.273 -6.473 1 70.62 178 SER B N 1
ATOM 3213 C CA . SER B 1 178 ? -1.116 -9.586 -7.758 1 70.62 178 SER B CA 1
ATOM 3214 C C . SER B 1 178 ? 0.114 -9.992 -8.562 1 70.62 178 SER B C 1
ATOM 3216 O O . SER B 1 178 ? 0.039 -10.156 -9.781 1 70.62 178 SER B O 1
ATOM 3218 N N . ILE B 1 179 ? 1.185 -10.133 -7.934 1 73.06 179 ILE B N 1
ATOM 3219 C CA . ILE B 1 179 ? 2.418 -10.578 -8.57 1 73.06 179 ILE B CA 1
ATOM 3220 C C . ILE B 1 179 ? 2.219 -11.977 -9.148 1 73.06 179 ILE B C 1
ATOM 3222 O O . ILE B 1 179 ? 2.518 -12.219 -10.32 1 73.06 179 ILE B O 1
ATOM 3226 N N . SER B 1 180 ? 1.616 -12.844 -8.328 1 71.75 180 SER B N 1
ATOM 3227 C CA . SER B 1 180 ? 1.385 -14.211 -8.773 1 71.75 180 SER B CA 1
ATOM 3228 C C . SER B 1 180 ? 0.443 -14.25 -9.969 1 71.75 180 SER B C 1
ATOM 3230 O O . SER B 1 180 ? 0.669 -15.008 -10.914 1 71.75 180 SER B O 1
ATOM 3232 N N . ASP B 1 181 ? -0.572 -13.438 -9.992 1 69.75 181 ASP B N 1
ATOM 3233 C CA . ASP B 1 181 ? -1.593 -13.438 -11.039 1 69.75 181 ASP B CA 1
ATOM 3234 C C . ASP B 1 181 ? -1.025 -12.938 -12.367 1 69.75 181 ASP B C 1
ATOM 3236 O O . ASP B 1 181 ? -1.257 -13.539 -13.414 1 69.75 181 ASP B O 1
ATOM 3240 N N . TYR B 1 182 ? -0.381 -11.812 -12.312 1 70.12 182 TYR B N 1
ATOM 3241 C CA . TYR B 1 182 ? 0.081 -11.273 -13.586 1 70.12 182 TYR B CA 1
ATOM 3242 C C . TYR B 1 182 ? 1.17 -12.156 -14.188 1 70.12 182 TYR B C 1
ATOM 3244 O O . TYR B 1 182 ? 1.262 -12.289 -15.414 1 70.12 182 TYR B O 1
ATOM 3252 N N . VAL B 1 183 ? 1.966 -12.789 -13.32 1 69.5 183 VAL B N 1
ATOM 3253 C CA . VAL B 1 183 ? 3.016 -13.672 -13.82 1 69.5 183 VAL B CA 1
ATOM 3254 C C . VAL B 1 183 ? 2.391 -14.914 -14.453 1 69.5 183 VAL B C 1
ATOM 3256 O O . VAL B 1 183 ? 2.84 -15.375 -15.508 1 69.5 183 VAL B O 1
ATOM 3259 N N . ALA B 1 184 ? 1.322 -15.375 -13.828 1 70.06 184 ALA B N 1
ATOM 3260 C CA . ALA B 1 184 ? 0.647 -16.578 -14.312 1 70.06 184 ALA B CA 1
ATOM 3261 C C . ALA B 1 184 ? -0.048 -16.312 -15.648 1 70.06 184 ALA B C 1
ATOM 3263 O O . ALA B 1 184 ? -0.093 -17.188 -16.516 1 70.06 184 ALA B O 1
ATOM 3264 N N . SER B 1 185 ? -0.51 -15.133 -15.844 1 69.38 185 SER B N 1
ATOM 3265 C CA . SER B 1 185 ? -1.284 -14.812 -17.047 1 69.38 185 SER B CA 1
ATOM 3266 C C . SER B 1 185 ? -0.373 -14.453 -18.203 1 69.38 185 SER B C 1
ATOM 3268 O O . SER B 1 185 ? -0.799 -14.484 -19.359 1 69.38 185 SER B O 1
ATOM 3270 N N . ALA B 1 186 ? 0.804 -14.227 -17.875 1 69.81 186 ALA B N 1
ATOM 3271 C CA . ALA B 1 186 ? 1.722 -13.688 -18.875 1 69.81 186 ALA B CA 1
ATOM 3272 C C . ALA B 1 186 ? 2.256 -14.789 -19.781 1 69.81 186 ALA B C 1
ATOM 3274 O O . ALA B 1 186 ? 2.598 -14.539 -20.953 1 69.81 186 ALA B O 1
ATOM 3275 N N . ILE B 1 187 ? 2.334 -15.977 -19.266 1 74.5 187 ILE B N 1
ATOM 3276 C CA . ILE B 1 187 ? 2.914 -17.078 -20.031 1 74.5 187 ILE B CA 1
ATOM 3277 C C . ILE B 1 187 ? 1.831 -18.094 -20.375 1 74.5 187 ILE B C 1
ATOM 3279 O O . ILE B 1 187 ? 1.384 -18.844 -19.5 1 74.5 187 ILE B O 1
ATOM 3283 N N . PRO B 1 188 ? 1.483 -18.141 -21.641 1 68.94 188 PRO B N 1
ATOM 3284 C CA . PRO B 1 188 ? 0.241 -18.812 -22.031 1 68.94 188 PRO B CA 1
ATOM 3285 C C . PRO B 1 188 ? 0.365 -20.328 -22.047 1 68.94 188 PRO B C 1
ATOM 3287 O O . PRO B 1 188 ? -0.644 -21.031 -21.969 1 68.94 188 PRO B O 1
ATOM 3290 N N . ASP B 1 189 ? 1.552 -20.844 -22.312 1 79.19 189 ASP B N 1
ATOM 3291 C CA . ASP B 1 189 ? 1.576 -22.297 -22.469 1 79.19 189 ASP B CA 1
ATOM 3292 C C . ASP B 1 189 ? 2.875 -22.875 -21.922 1 79.19 189 ASP B C 1
ATOM 3294 O O . ASP B 1 189 ? 3.826 -22.141 -21.641 1 79.19 189 ASP B O 1
ATOM 3298 N N . ASP B 1 190 ? 2.875 -24.188 -21.656 1 82.56 190 ASP B N 1
ATOM 3299 C CA . ASP B 1 190 ? 3.963 -24.906 -21.016 1 82.56 190 ASP B CA 1
ATOM 3300 C C . ASP B 1 190 ? 5.223 -24.891 -21.891 1 82.56 190 ASP B C 1
ATOM 3302 O O . ASP B 1 190 ? 6.34 -24.875 -21.359 1 82.56 190 ASP B O 1
ATOM 3306 N N . ALA B 1 191 ? 4.984 -24.922 -23.172 1 85.62 191 ALA B N 1
ATOM 3307 C CA . ALA B 1 191 ? 6.137 -24.922 -24.078 1 85.62 191 ALA B CA 1
ATOM 3308 C C . ALA B 1 191 ? 6.965 -23.656 -23.922 1 85.62 191 ALA B C 1
ATOM 3310 O O . ALA B 1 191 ? 8.195 -23.703 -23.969 1 85.62 191 ALA B O 1
ATOM 3311 N N . THR B 1 192 ? 6.34 -22.578 -23.672 1 87.81 192 THR B N 1
ATOM 3312 C CA . THR B 1 192 ? 7.004 -21.281 -23.484 1 87.81 192 THR B CA 1
ATOM 3313 C C . THR B 1 192 ? 7.539 -21.156 -22.062 1 87.81 192 THR B C 1
ATOM 3315 O O . THR B 1 192 ? 8.562 -20.516 -21.828 1 87.81 192 THR B O 1
ATOM 3318 N N . TRP B 1 193 ? 6.926 -21.891 -21.203 1 90.31 193 TRP B N 1
ATOM 3319 C CA . TRP B 1 193 ? 7.254 -21.797 -19.781 1 90.31 193 TRP B CA 1
ATOM 3320 C C . TRP B 1 193 ? 8.57 -22.5 -19.484 1 90.31 193 TRP B C 1
ATOM 3322 O O . TRP B 1 193 ? 9.375 -22.016 -18.672 1 90.31 193 TRP B O 1
ATOM 3332 N N . GLN B 1 194 ? 8.867 -23.531 -20.141 1 90.94 194 GLN B N 1
ATOM 3333 C CA . GLN B 1 194 ? 9.969 -24.406 -19.75 1 90.94 194 GLN B CA 1
ATOM 3334 C C . GLN B 1 194 ? 11.305 -23.688 -19.859 1 90.94 194 GLN B C 1
ATOM 3336 O O . GLN B 1 194 ? 12.109 -23.719 -18.922 1 90.94 194 GLN B O 1
ATOM 3341 N N . PRO B 1 195 ? 11.555 -23 -20.953 1 92.38 195 PRO B N 1
ATOM 3342 C CA . PRO B 1 195 ? 12.82 -22.266 -20.984 1 92.38 195 PRO B CA 1
ATOM 3343 C C . PRO B 1 195 ? 12.859 -21.109 -20 1 92.38 195 PRO B C 1
ATOM 3345 O O . PRO B 1 195 ? 13.922 -20.781 -19.469 1 92.38 195 PRO B O 1
ATOM 3348 N N . ILE B 1 196 ? 11.797 -20.516 -19.734 1 93.06 196 ILE B N 1
ATOM 3349 C CA . ILE B 1 196 ? 11.703 -19.344 -18.859 1 93.06 196 ILE B CA 1
ATOM 3350 C C . ILE B 1 196 ? 11.961 -19.75 -17.422 1 93.06 196 ILE B C 1
ATOM 3352 O O . ILE B 1 196 ? 12.719 -19.094 -16.703 1 93.06 196 ILE B O 1
ATOM 3356 N N . VAL B 1 197 ? 11.359 -20.859 -17.016 1 94.44 197 VAL B N 1
ATOM 3357 C CA . VAL B 1 197 ? 11.469 -21.281 -15.617 1 94.44 197 VAL B CA 1
ATOM 3358 C C . VAL B 1 197 ? 12.914 -21.672 -15.305 1 94.44 197 VAL B C 1
ATOM 3360 O O . VAL B 1 197 ? 13.391 -21.469 -14.188 1 94.44 197 VAL B O 1
ATOM 3363 N N . LYS B 1 198 ? 13.68 -22.172 -16.25 1 95.88 198 LYS B N 1
ATOM 3364 C CA . LYS B 1 198 ? 15.086 -22.5 -16.047 1 95.88 198 LYS B CA 1
ATOM 3365 C C . LYS B 1 198 ? 15.898 -21.25 -15.719 1 95.88 198 LYS B C 1
ATOM 3367 O O . LYS B 1 198 ? 16.734 -21.25 -14.82 1 95.88 198 LYS B O 1
ATOM 3372 N N . VAL B 1 199 ? 15.602 -20.219 -16.469 1 96.62 199 VAL B N 1
ATOM 3373 C CA . VAL B 1 199 ? 16.281 -18.953 -16.234 1 96.62 199 VAL B CA 1
ATOM 3374 C C . VAL B 1 199 ? 15.883 -18.391 -14.867 1 96.62 199 VAL B C 1
ATOM 3376 O O . VAL B 1 199 ? 16.734 -17.922 -14.109 1 96.62 199 VAL B O 1
ATOM 3379 N N . LEU B 1 200 ? 14.602 -18.484 -14.562 1 96.06 200 LEU B N 1
ATOM 3380 C CA . LEU B 1 200 ? 14.086 -17.984 -13.281 1 96.06 200 LEU B CA 1
ATOM 3381 C C . LEU B 1 200 ? 14.758 -18.703 -12.117 1 96.06 200 LEU B C 1
ATOM 3383 O O . LEU B 1 200 ? 15.148 -18.078 -11.133 1 96.06 200 LEU B O 1
ATOM 3387 N N . ARG B 1 201 ? 14.891 -20.016 -12.227 1 97.81 201 ARG B N 1
ATOM 3388 C CA . ARG B 1 201 ? 15.523 -20.797 -11.18 1 97.81 201 ARG B CA 1
ATOM 3389 C C . ARG B 1 201 ? 16.969 -20.344 -10.953 1 97.81 201 ARG B C 1
ATOM 3391 O O . ARG B 1 201 ? 17.391 -20.172 -9.805 1 97.81 201 ARG B O 1
ATOM 3398 N N . ARG B 1 202 ? 17.656 -20.094 -11.984 1 98 202 ARG B N 1
ATOM 3399 C CA . ARG B 1 202 ? 19.047 -19.641 -11.883 1 98 202 ARG B CA 1
ATOM 3400 C C . ARG B 1 202 ? 19.125 -18.25 -11.258 1 98 202 ARG B C 1
ATOM 3402 O O . ARG B 1 202 ? 19.969 -17.984 -10.406 1 98 202 ARG B O 1
ATOM 3409 N N . GLN B 1 203 ? 18.281 -17.406 -11.711 1 98.31 203 GLN B N 1
ATOM 3410 C CA . GLN B 1 203 ? 18.281 -16.031 -11.211 1 98.31 203 GLN B CA 1
ATOM 3411 C C . GLN B 1 203 ? 17.969 -15.984 -9.719 1 98.31 203 GLN B C 1
ATOM 3413 O O . GLN B 1 203 ? 18.625 -15.266 -8.961 1 98.31 203 GLN B O 1
ATOM 3418 N N . HIS B 1 204 ? 16.969 -16.734 -9.273 1 98.31 204 HIS B N 1
ATOM 3419 C CA . HIS B 1 204 ? 16.594 -16.734 -7.863 1 98.31 204 HIS B CA 1
ATOM 3420 C C . HIS B 1 204 ? 17.734 -17.266 -6.992 1 98.31 204 HIS B C 1
ATOM 3422 O O . HIS B 1 204 ? 17.984 -16.75 -5.91 1 98.31 204 HIS B O 1
ATOM 3428 N N . LYS B 1 205 ? 18.406 -18.281 -7.48 1 98.5 205 LYS B N 1
ATOM 3429 C CA . LYS B 1 205 ? 19.547 -18.812 -6.742 1 98.5 205 LYS B CA 1
ATOM 3430 C C . LYS B 1 205 ? 20.656 -17.766 -6.621 1 98.5 205 LYS B C 1
ATOM 3432 O O . LYS B 1 205 ? 21.25 -17.609 -5.555 1 98.5 205 LYS B O 1
ATOM 3437 N N . ALA B 1 206 ? 20.922 -17.062 -7.676 1 98.56 206 ALA B N 1
ATOM 3438 C CA . ALA B 1 206 ? 21.953 -16.031 -7.68 1 98.56 206 ALA B CA 1
ATOM 3439 C C . ALA B 1 206 ? 21.594 -14.891 -6.723 1 98.56 206 ALA B C 1
ATOM 3441 O O . ALA B 1 206 ? 22.453 -14.398 -5.984 1 98.56 206 ALA B O 1
ATOM 3442 N N . ILE B 1 207 ? 20.328 -14.484 -6.723 1 98.62 207 ILE B N 1
ATOM 3443 C CA . ILE B 1 207 ? 19.844 -13.438 -5.832 1 98.62 207 ILE B CA 1
ATOM 3444 C C . ILE B 1 207 ? 20.016 -13.875 -4.379 1 98.62 207 ILE B C 1
ATOM 3446 O O . ILE B 1 207 ? 20.531 -13.125 -3.549 1 98.62 207 ILE B O 1
ATOM 3450 N N . HIS B 1 208 ? 19.562 -15.117 -4.125 1 98.44 208 HIS B N 1
ATOM 3451 C CA . HIS B 1 208 ? 19.672 -15.648 -2.771 1 98.44 208 HIS B CA 1
ATOM 3452 C C . HIS B 1 208 ? 21.141 -15.672 -2.312 1 98.44 208 HIS B C 1
ATOM 3454 O O . HIS B 1 208 ? 21.438 -15.305 -1.173 1 98.44 208 HIS B O 1
ATOM 3460 N N . ARG B 1 209 ? 22.016 -16.062 -3.156 1 98.19 209 ARG B N 1
ATOM 3461 C CA . ARG B 1 209 ? 23.438 -16.125 -2.83 1 98.19 209 ARG B CA 1
ATOM 3462 C C . ARG B 1 209 ? 23.984 -14.734 -2.498 1 98.19 209 ARG B C 1
ATOM 3464 O O . ARG B 1 209 ? 24.781 -14.578 -1.573 1 98.19 209 ARG B O 1
ATOM 3471 N N . ALA B 1 210 ? 23.578 -13.789 -3.26 1 98.38 210 ALA B N 1
ATOM 3472 C CA . ALA B 1 210 ? 24.016 -12.414 -3.004 1 98.38 210 ALA B CA 1
ATOM 3473 C C . ALA B 1 210 ? 23.562 -11.945 -1.622 1 98.38 210 ALA B C 1
ATOM 3475 O O . ALA B 1 210 ? 24.344 -11.312 -0.896 1 98.38 210 ALA B O 1
ATOM 3476 N N . PHE B 1 211 ? 22.297 -12.266 -1.225 1 97.69 211 PHE B N 1
ATOM 3477 C CA . PHE B 1 211 ? 21.797 -11.93 0.104 1 97.69 211 PHE B CA 1
ATOM 3478 C C . PHE B 1 211 ? 22.578 -12.672 1.18 1 97.69 211 PHE B C 1
ATOM 3480 O O . PHE B 1 211 ? 22.984 -12.078 2.18 1 97.69 211 PHE B O 1
ATOM 3487 N N . ALA B 1 212 ? 22.797 -13.938 0.976 1 96.94 212 ALA B N 1
ATOM 3488 C CA . ALA B 1 212 ? 23.453 -14.797 1.951 1 96.94 212 ALA B CA 1
ATOM 3489 C C . ALA B 1 212 ? 24.906 -14.352 2.189 1 96.94 212 ALA B C 1
ATOM 3491 O O . ALA B 1 212 ? 25.422 -14.5 3.293 1 96.94 212 ALA B O 1
ATOM 3492 N N . ASN B 1 213 ? 25.484 -13.781 1.144 1 96.81 213 ASN B N 1
ATOM 3493 C CA . ASN B 1 213 ? 26.875 -13.328 1.239 1 96.81 213 ASN B CA 1
ATOM 3494 C C . ASN B 1 213 ? 26.953 -11.844 1.596 1 96.81 213 ASN B C 1
ATOM 3496 O O . ASN B 1 213 ? 28.016 -11.234 1.488 1 96.81 213 ASN B O 1
ATOM 3500 N N . ASN B 1 214 ? 25.859 -11.266 1.833 1 95.44 214 ASN B N 1
ATOM 3501 C CA . ASN B 1 214 ? 25.734 -9.875 2.262 1 95.44 214 ASN B CA 1
ATOM 3502 C C . ASN B 1 214 ? 26.234 -8.914 1.188 1 95.44 214 ASN B C 1
ATOM 3504 O O . ASN B 1 214 ? 26.797 -7.863 1.503 1 95.44 214 ASN B O 1
ATOM 3508 N N . ASN B 1 215 ? 26.203 -9.352 0.025 1 97 215 ASN B N 1
ATOM 3509 C CA . ASN B 1 215 ? 26.453 -8.453 -1.1 1 97 215 ASN B CA 1
ATOM 3510 C C . ASN B 1 215 ? 25.188 -7.703 -1.511 1 97 215 ASN B C 1
ATOM 3512 O O . ASN B 1 215 ? 24.625 -7.965 -2.574 1 97 215 ASN B O 1
ATOM 3516 N N . ARG B 1 216 ? 24.859 -6.707 -0.799 1 96.25 216 ARG B N 1
ATOM 3517 C CA . ARG B 1 216 ? 23.547 -6.078 -0.866 1 96.25 216 ARG B CA 1
ATOM 3518 C C . ARG B 1 216 ? 23.375 -5.293 -2.162 1 96.25 216 ARG B C 1
ATOM 3520 O O . ARG B 1 216 ? 22.312 -5.332 -2.783 1 96.25 216 ARG B O 1
ATOM 3527 N N . GLU B 1 217 ? 24.359 -4.578 -2.547 1 96.75 217 GLU B N 1
ATOM 3528 C CA . GLU B 1 217 ? 24.297 -3.834 -3.803 1 96.75 217 GLU B CA 1
ATOM 3529 C C . GLU B 1 217 ? 24.109 -4.77 -4.992 1 96.75 217 GLU B C 1
ATOM 3531 O O . GLU B 1 217 ? 23.312 -4.48 -5.895 1 96.75 217 GLU B O 1
ATOM 3536 N N . ARG B 1 218 ? 24.859 -5.816 -4.969 1 97.88 218 ARG B N 1
ATOM 3537 C CA . ARG B 1 218 ? 24.719 -6.812 -6.023 1 97.88 218 ARG B CA 1
ATOM 3538 C C . ARG B 1 218 ? 23.328 -7.438 -6.012 1 97.88 218 ARG B C 1
ATOM 3540 O O . ARG B 1 218 ? 22.719 -7.652 -7.066 1 97.88 218 ARG B O 1
ATOM 3547 N N . ALA B 1 219 ? 22.812 -7.801 -4.828 1 98.31 219 ALA B N 1
ATOM 3548 C CA . ALA B 1 219 ? 21.469 -8.359 -4.695 1 98.31 219 ALA B CA 1
ATOM 3549 C C . ALA B 1 219 ? 20.438 -7.438 -5.312 1 98.31 219 ALA B C 1
ATOM 3551 O O . ALA B 1 219 ? 19.547 -7.891 -6.043 1 98.31 219 ALA B O 1
ATOM 3552 N N . ALA B 1 220 ? 20.562 -6.109 -5.047 1 98.31 220 ALA B N 1
ATOM 3553 C CA . ALA B 1 220 ? 19.625 -5.125 -5.582 1 98.31 220 ALA B CA 1
ATOM 3554 C C . ALA B 1 220 ? 19.672 -5.094 -7.105 1 98.31 220 ALA B C 1
ATOM 3556 O O . ALA B 1 220 ? 18.641 -5.078 -7.77 1 98.31 220 ALA B O 1
ATOM 3557 N N . HIS B 1 221 ? 20.875 -5.117 -7.602 1 98.25 221 HIS B N 1
ATOM 3558 C CA . HIS B 1 221 ? 21.031 -5.113 -9.047 1 98.25 221 HIS B CA 1
ATOM 3559 C C . HIS B 1 221 ? 20.438 -6.363 -9.68 1 98.25 221 HIS B C 1
ATOM 3561 O O . HIS B 1 221 ? 19.734 -6.281 -10.688 1 98.25 221 HIS B O 1
ATOM 3567 N N . MET B 1 222 ? 20.688 -7.48 -9.102 1 98.56 222 MET B N 1
ATOM 3568 C CA . MET B 1 222 ? 20.172 -8.75 -9.617 1 98.56 222 MET B CA 1
ATOM 3569 C C . MET B 1 222 ? 18.656 -8.797 -9.547 1 98.56 222 MET B C 1
ATOM 3571 O O . MET B 1 222 ? 18 -9.328 -10.445 1 98.56 222 MET B O 1
ATOM 3575 N N . LEU B 1 223 ? 18.047 -8.273 -8.477 1 98.44 223 LEU B N 1
ATOM 3576 C CA . LEU B 1 223 ? 16.594 -8.195 -8.352 1 98.44 223 LEU B CA 1
ATOM 3577 C C . LEU B 1 223 ? 16 -7.359 -9.477 1 98.44 223 LEU B C 1
ATOM 3579 O O . LEU B 1 223 ? 15.031 -7.777 -10.117 1 98.44 223 LEU B O 1
ATOM 3583 N N . GLU B 1 224 ? 16.562 -6.211 -9.656 1 98.06 224 GLU B N 1
ATOM 3584 C CA . GLU B 1 224 ? 16.078 -5.324 -10.711 1 98.06 224 GLU B CA 1
ATOM 3585 C C . GLU B 1 224 ? 16.141 -6.004 -12.078 1 98.06 224 GLU B C 1
ATOM 3587 O O . GLU B 1 224 ? 15.172 -5.957 -12.844 1 98.06 224 GLU B O 1
ATOM 3592 N N . GLU B 1 225 ? 17.266 -6.625 -12.375 1 97.88 225 GLU B N 1
ATOM 3593 C CA . GLU B 1 225 ? 17.438 -7.32 -13.648 1 97.88 225 GLU B CA 1
ATOM 3594 C C . GLU B 1 225 ? 16.438 -8.461 -13.789 1 97.88 225 GLU B C 1
ATOM 3596 O O . GLU B 1 225 ? 15.844 -8.641 -14.859 1 97.88 225 GLU B O 1
ATOM 3601 N N . HIS B 1 226 ? 16.281 -9.227 -12.766 1 97.25 226 HIS B N 1
ATOM 3602 C CA . HIS B 1 226 ? 15.375 -10.375 -12.727 1 97.25 226 HIS B CA 1
ATOM 3603 C C . HIS B 1 226 ? 13.938 -9.945 -13.008 1 97.25 226 HIS B C 1
ATOM 3605 O O . HIS B 1 226 ? 13.266 -10.539 -13.852 1 97.25 226 HIS B O 1
ATOM 3611 N N . ILE B 1 227 ? 13.469 -8.914 -12.328 1 95.44 227 ILE B N 1
ATOM 3612 C CA . ILE B 1 227 ? 12.094 -8.453 -12.461 1 95.44 227 ILE B CA 1
ATOM 3613 C C . ILE B 1 227 ? 11.875 -7.863 -13.852 1 95.44 227 ILE B C 1
ATOM 3615 O O . ILE B 1 227 ? 10.875 -8.164 -14.508 1 95.44 227 ILE B O 1
ATOM 3619 N N . ASN B 1 228 ? 12.82 -7.102 -14.344 1 94.88 228 ASN B N 1
ATOM 3620 C CA . ASN B 1 228 ? 12.719 -6.512 -15.68 1 94.88 228 ASN B CA 1
ATOM 3621 C C . ASN B 1 228 ? 12.734 -7.582 -16.766 1 94.88 228 ASN B C 1
ATOM 3623 O O . ASN B 1 228 ? 11.977 -7.508 -17.734 1 94.88 228 ASN B O 1
ATOM 3627 N N . TRP B 1 229 ? 13.664 -8.469 -16.625 1 94.75 229 TRP B N 1
ATOM 3628 C CA . TRP B 1 229 ? 13.766 -9.547 -17.609 1 94.75 229 TRP B CA 1
ATOM 3629 C C . TRP B 1 229 ? 12.438 -10.297 -17.734 1 94.75 229 TRP B C 1
ATOM 3631 O O . TRP B 1 229 ? 11.945 -10.508 -18.844 1 94.75 229 TRP B O 1
ATO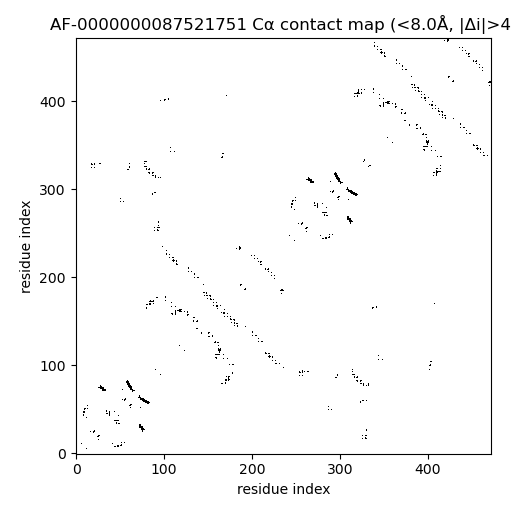M 3641 N N . PHE B 1 230 ? 11.922 -10.727 -16.641 1 92.06 230 PHE B N 1
ATOM 3642 C CA . PHE B 1 230 ? 10.672 -11.477 -16.688 1 92.06 230 PHE B CA 1
ATOM 3643 C C . PHE B 1 230 ? 9.555 -10.641 -17.297 1 92.06 230 PHE B C 1
ATOM 3645 O O . PHE B 1 230 ? 8.758 -11.156 -18.094 1 92.06 230 PHE B O 1
ATOM 3652 N N . TYR B 1 231 ? 9.477 -9.398 -16.859 1 89.19 231 TYR B N 1
ATOM 3653 C CA . TYR B 1 231 ? 8.477 -8.492 -17.406 1 89.19 231 TYR B CA 1
ATOM 3654 C C . TYR B 1 231 ? 8.578 -8.438 -18.922 1 89.19 231 TYR B C 1
ATOM 3656 O O . TYR B 1 231 ? 7.559 -8.406 -19.625 1 89.19 231 TYR B O 1
ATOM 3664 N N . GLN B 1 232 ? 9.734 -8.461 -19.438 1 89.25 232 GLN B N 1
ATOM 3665 C CA . GLN B 1 232 ? 9.961 -8.398 -20.875 1 89.25 232 GLN B CA 1
ATOM 3666 C C . GLN B 1 232 ? 9.5 -9.68 -21.562 1 89.25 232 GLN B C 1
ATOM 3668 O O . GLN B 1 232 ? 9.234 -9.695 -22.766 1 89.25 232 GLN B O 1
ATOM 3673 N N . GLN B 1 233 ? 9.516 -10.758 -20.781 1 85.12 233 GLN B N 1
ATOM 3674 C CA . GLN B 1 233 ? 9.047 -12.016 -21.344 1 85.12 233 GLN B CA 1
ATOM 3675 C C . GLN B 1 233 ? 7.527 -12.031 -21.484 1 85.12 233 GLN B C 1
ATOM 3677 O O . GLN B 1 233 ? 6.965 -12.875 -22.188 1 85.12 233 GLN B O 1
ATOM 3682 N N . THR B 1 234 ? 6.93 -11.133 -20.688 1 74.88 234 THR B N 1
ATOM 3683 C CA . THR B 1 234 ? 5.469 -11.141 -20.625 1 74.88 234 THR B CA 1
ATOM 3684 C C . THR B 1 234 ? 4.883 -10.258 -21.719 1 74.88 234 THR B C 1
ATOM 3686 O O . THR B 1 234 ? 5.523 -9.297 -22.156 1 74.88 234 THR B O 1
ATOM 3689 N N . ARG B 1 235 ? 3.928 -10.742 -22.406 1 62.16 235 ARG B N 1
ATOM 3690 C CA . ARG B 1 235 ? 3.277 -10.055 -23.516 1 62.16 235 ARG B CA 1
ATOM 3691 C C . ARG B 1 235 ? 2.23 -9.062 -23 1 62.16 235 ARG B C 1
ATOM 3693 O O . ARG B 1 235 ? 1.068 -9.43 -22.812 1 62.16 235 ARG B O 1
ATOM 3700 N N . PHE B 1 236 ? 2.658 -8.336 -21.969 1 53.78 236 PHE B N 1
ATOM 3701 C CA . PHE B 1 236 ? 1.637 -7.344 -21.672 1 53.78 236 PHE B CA 1
ATOM 3702 C C . PHE B 1 236 ? 1.766 -6.133 -22.594 1 53.78 236 PHE B C 1
ATOM 3704 O O . PHE B 1 236 ? 2.857 -5.828 -23.062 1 53.78 236 PHE B O 1
#

InterPro domains:
  IPR000524 Transcription regulator HTH, GntR [PF00392] (10-69)
  IPR000524 Transcription regulator HTH, GntR [PR00035] (32-46)
  IPR000524 Transcription regulator HTH, GntR [PR00035] (46-62)
  IPR000524 Transcription regulator HTH, GntR [PS50949] (7-79)
  IPR000524 Transcription regulator HTH, GntR [SM00345] (13-76)
  IPR000524 Transcription regulator HTH, GntR [cd07377] (10-69)
  IPR008920 Transcription regulator FadR/GntR, C-terminal [G3DSA:1.20.120.530] (82-235)
  IPR008920 Transcription regulator FadR/GntR, C-terminal [SSF48008] (99-233)
  IPR011711 GntR, C-terminal [PF07729] (101-228)
  IPR011711 GntR, C-terminal [SM00895] (101-229)
  IPR036388 Winged helix-like DNA-binding domain superfamily [G3DSA:1.10.10.10] (6-80)
  IPR036390 Winged helix DNA-binding domain superfamily [SSF46785] (4-69)

Organism: NCBI:txid162496

Nearest PDB structures (foldseek):
  2di3-assembly1_B  TM=8.320E-01  e=1.627E-15  Corynebacterium glutamicum
  1hw1-assembly1_A  TM=5.192E-01  e=6.835E-07  Escherichia coli
  4p9u-assembly2_A  TM=4.696E-01  e=1.079E-05  Vibrio cholerae
  5xgf-assembly1_A  TM=4.353E-01  e=6.275E-06  Vibrio diabolicus E0666
  6on4-assembly1_B  TM=3.978E-01  e=1.450E-05  Escherichia coli K-12

pLDDT: mean 84.93, std 13.64, range [24.75, 98.62]

Foldseek 3Di:
DPDPPDPQLLVQVVVVVVVCDVVVVADAFDFDDDLVVSCVVRVHDSVSPVVNLVLCVQQQQWDADDDPDPPGGIGGHDDNLRNLLVVLLVCVVVVPADPVNLLVLLLVQQLVLLQADFPDVVLLVVLLVVLVVLLVVLPPPPDDLLRNLLSVLVSSLSSSCRNVDSVSSSVSSNCSVVSSVQLVVQQDDPVLVVVVSVVLSVLSVVLSVCSVVSVRNVNSVSSNVSSVVSVVSGPD/DPDPPDPQLLVQVVVVVVVCDVVVVADAFDFDDDLVVSCVVRVHDSVSPVVNLVLCVQQQQWDADDDPDPPGGIGGHDDNLRNLQVVVVVCVVVVVDDPVNLLVLLLVQQLVLLQADFPDVVLLVVLLVVLVVLLVVLPPPPDDLLNNLLSVLVSSLSSSCRNVDVVSSSNSSSCSVVSSVQLVVQQDDPVLVVVVSVVLSVLSVVLSVCSVVSVRNVNSVSSSCSSVVSVVSGPD